Protein AF-A0A957Q3Y1-F1 (afdb_monomer_lite)

pLDDT: mean 83.26, std 21.55, range [25.98, 98.56]

Secondary structure (DSSP, 8-state):
-----HHHHHHHHHHHHHHHHHHHHHHHH--S--TTHHHHHHHHHHHHHHHHHHHHHHHHHH-TT-SSEEEPPPSSS-HHHHHHHHHHHHHHHHHHHHHHHHTT-TTTS-HHHHHHHHHHHHHHHHHHHHHHHTTSS-S-EEEEEEESS-EEE--SSSSEEEEEEEGGGGT-GGGGGGHHHHHHHHHHHH-B--SSTTTTSBHHHHHHHHTTTS-HHHHHSHHHHHHHHHHHHHH-HHHHHHHHHHHHTS-TTTTTB--SSS--TTTHHHHHHHHHHHHT--HHHHHHHHHHHHHHHHHTT---EEB-TT-SS-EEHHHHHHHHHHHHHHHHHHTSTTPPP-TTTS-----TT--TTHHHHHHHHHHHH--HHHHTTSPP-------------------PPP------HHHHHHHHSGGG----S------------PPPPPPPTT---SHHHHHHHHHHTT--EEE-HHHHHTTTSSTTS----TT-----

Foldseek 3Di:
DPPPPLVVLVVLLVVLLVVLVVVLVCLVPDPFDFFLSLQLSLQSLLLSVQLVVQLVLLSLQPDPPRQLHHEDADPVAGSVNSSVLSSVVSVVSVVLSVQLRQCRGVVRHDPLSNLLQLLLQLVLLLLCVLCCVLQQADDAGEGEGEDCAWAWFDDLRARYTYTYFHPCCSPQVLSSLCSSLRSLLVSQLGGAFCDDPRHPHRNLLVLCVVCVVPDVLCNLALSSLSSLLSSCQAQNLSSLVSLLVVLLPDDLVQQQEAPSRHDRVLCSSVSSLLSNVVLVPQPLSSVLSVVVSVVSCVVSVVDQWHAHPPHDDIDGSVVVSVVSSVSSCCCCVGGSPPSHHPCLARADHDDPPSDSCVRSVSNVVSSVPDDSVSSSPRDRRDQPDPPPPPDPPDDDDDDDDDDDDDDALVVVVCVVCVVPDDDDDDDDDDDDDPPDPDDPPDAHRNDSPDVVVVSVVSSVVSHRDYDYCQQVVCQCPDSSGNSDGSSSDDDD

Structure (mmCIF, N/CA/C/O backbone):
data_AF-A0A957Q3Y1-F1
#
_entry.id   AF-A0A957Q3Y1-F1
#
loop_
_atom_site.group_PDB
_atom_site.id
_atom_site.type_symbol
_atom_site.label_atom_id
_atom_site.label_alt_id
_atom_site.label_comp_id
_atom_site.label_asym_id
_atom_site.label_entity_id
_atom_site.label_seq_id
_atom_site.pdbx_PDB_ins_code
_atom_site.Cartn_x
_atom_site.Cartn_y
_atom_site.Cartn_z
_atom_site.occupancy
_atom_site.B_iso_or_equiv
_atom_site.auth_seq_id
_atom_site.auth_comp_id
_atom_site.auth_asym_id
_atom_site.auth_atom_id
_atom_site.pdbx_PDB_model_num
ATOM 1 N N . MET A 1 1 ? 1.768 -16.193 -40.979 1.00 49.69 1 MET A N 1
ATOM 2 C CA . MET A 1 1 ? 2.564 -15.882 -39.774 1.00 49.69 1 MET A CA 1
ATOM 3 C C . MET A 1 1 ? 2.577 -14.375 -39.619 1.00 49.69 1 MET A C 1
ATOM 5 O O . MET A 1 1 ? 3.050 -13.708 -40.529 1.00 49.69 1 MET A O 1
ATOM 9 N N . SER A 1 2 ? 1.971 -13.842 -38.556 1.00 54.47 2 SER A N 1
ATOM 10 C CA . SER A 1 2 ? 2.023 -12.404 -38.272 1.00 54.47 2 SER A CA 1
ATOM 11 C C . SER A 1 2 ? 3.477 -12.025 -38.001 1.00 54.47 2 SER A C 1
ATOM 13 O O . SER A 1 2 ? 4.100 -12.587 -37.103 1.00 54.47 2 SER A O 1
ATOM 15 N N . THR A 1 3 ? 4.053 -11.130 -38.800 1.00 71.19 3 THR A N 1
ATOM 16 C CA . THR A 1 3 ? 5.355 -10.541 -38.485 1.00 71.19 3 THR A CA 1
ATOM 17 C C . THR A 1 3 ? 5.139 -9.550 -37.348 1.00 71.19 3 THR A C 1
ATOM 19 O O . THR A 1 3 ? 4.784 -8.395 -37.591 1.00 71.19 3 THR A O 1
ATOM 22 N N . HIS A 1 4 ? 5.298 -10.010 -36.106 1.00 80.81 4 HIS A N 1
ATOM 23 C CA . HIS A 1 4 ? 5.255 -9.147 -34.929 1.00 80.81 4 HIS A CA 1
ATOM 24 C C . HIS A 1 4 ? 6.209 -7.958 -35.133 1.00 80.81 4 HIS A C 1
ATOM 26 O O . HIS A 1 4 ? 7.393 -8.132 -35.434 1.00 80.81 4 HIS A O 1
ATOM 32 N N . ASN A 1 5 ? 5.706 -6.729 -34.998 1.00 90.75 5 ASN A N 1
ATOM 33 C CA . ASN A 1 5 ? 6.498 -5.521 -35.243 1.00 90.75 5 ASN A CA 1
ATOM 34 C C . ASN A 1 5 ? 7.334 -5.145 -34.006 1.00 90.75 5 ASN A C 1
ATOM 36 O O . ASN A 1 5 ? 7.127 -4.101 -33.381 1.00 90.75 5 ASN A O 1
ATOM 40 N N . PHE A 1 6 ? 8.293 -6.001 -33.644 1.00 93.69 6 PHE A N 1
ATOM 41 C CA . PHE A 1 6 ? 9.189 -5.777 -32.503 1.00 93.69 6 PHE A CA 1
ATOM 42 C C . PHE A 1 6 ? 9.985 -4.470 -32.629 1.00 93.69 6 PHE A C 1
ATOM 44 O O . PHE A 1 6 ? 10.245 -3.798 -31.632 1.00 93.69 6 PHE A O 1
ATOM 51 N N . ALA A 1 7 ? 10.309 -4.045 -33.855 1.00 94.31 7 ALA A N 1
ATOM 52 C CA . ALA A 1 7 ? 10.974 -2.768 -34.106 1.00 94.31 7 ALA A CA 1
ATOM 53 C C . ALA A 1 7 ? 10.135 -1.566 -33.631 1.00 94.31 7 ALA A C 1
ATOM 55 O O . ALA A 1 7 ? 10.680 -0.625 -33.052 1.00 94.31 7 ALA A O 1
ATOM 56 N N . SER A 1 8 ? 8.813 -1.592 -33.832 1.00 96.12 8 SER A N 1
ATOM 57 C CA . SER A 1 8 ? 7.917 -0.555 -33.310 1.00 96.12 8 SER A CA 1
ATOM 58 C C . SER A 1 8 ? 7.887 -0.546 -31.781 1.00 96.12 8 SER A C 1
ATOM 60 O O . SER A 1 8 ? 7.863 0.532 -31.189 1.00 96.12 8 SER A O 1
ATOM 62 N N . TRP A 1 9 ? 7.905 -1.712 -31.133 1.00 96.25 9 TRP A N 1
ATOM 63 C CA . TRP A 1 9 ? 7.922 -1.796 -29.669 1.00 96.25 9 TRP A CA 1
ATOM 64 C C . TRP A 1 9 ? 9.222 -1.262 -29.070 1.00 96.25 9 TRP A C 1
ATOM 66 O O . TRP A 1 9 ? 9.159 -0.453 -28.146 1.00 96.25 9 TRP A O 1
ATOM 76 N N . ARG A 1 10 ? 10.382 -1.578 -29.667 1.00 96.75 10 ARG A N 1
ATOM 77 C CA . ARG A 1 10 ? 11.662 -0.958 -29.278 1.00 96.75 10 ARG A CA 1
ATOM 78 C C . ARG A 1 10 ? 11.602 0.565 -29.387 1.00 96.75 10 ARG A C 1
ATOM 80 O O . ARG A 1 10 ? 11.971 1.253 -28.446 1.00 96.75 10 ARG A O 1
ATOM 87 N N . LYS A 1 11 ? 11.064 1.108 -30.489 1.00 97.62 11 LYS A N 1
ATOM 88 C CA . LYS A 1 11 ? 10.906 2.566 -30.665 1.00 97.62 11 LYS A CA 1
ATOM 89 C C . LYS A 1 11 ? 10.028 3.203 -29.582 1.00 97.62 11 LYS A C 1
ATOM 91 O O . LYS A 1 11 ? 10.376 4.280 -29.101 1.00 97.62 11 LYS A O 1
ATOM 96 N N . ARG A 1 12 ? 8.918 2.553 -29.205 1.00 97.50 12 ARG A N 1
ATOM 97 C CA . ARG A 1 12 ? 8.026 3.010 -28.123 1.00 97.50 12 ARG A CA 1
ATOM 98 C C . ARG A 1 12 ? 8.748 3.020 -26.777 1.00 97.50 12 ARG A C 1
ATOM 100 O O . ARG A 1 12 ? 8.784 4.064 -26.135 1.00 97.50 12 ARG A O 1
ATOM 107 N N . GLY A 1 13 ? 9.402 1.915 -26.414 1.00 96.75 13 GLY A N 1
ATOM 108 C CA . GLY A 1 13 ? 10.215 1.832 -25.199 1.00 96.75 13 GLY A CA 1
ATOM 109 C C . GLY A 1 13 ? 11.318 2.891 -25.163 1.00 96.75 13 GLY A C 1
ATOM 110 O O . GLY A 1 13 ? 11.409 3.658 -24.213 1.00 96.75 13 GLY A O 1
ATOM 111 N N . SER A 1 14 ? 12.097 3.034 -26.243 1.00 97.81 14 SER A N 1
ATOM 112 C CA . SER A 1 14 ? 13.150 4.054 -26.333 1.00 97.81 14 SER A CA 1
ATOM 113 C C . SER A 1 14 ? 12.627 5.483 -26.176 1.00 97.81 14 SER A C 1
ATOM 115 O O . SER A 1 14 ? 13.343 6.330 -25.652 1.00 97.81 14 SER A O 1
ATOM 117 N N . ALA A 1 15 ? 11.412 5.788 -26.643 1.00 98.12 15 ALA A N 1
ATOM 118 C CA . ALA A 1 15 ? 10.816 7.102 -26.423 1.00 98.12 15 ALA A CA 1
ATOM 119 C C . ALA A 1 15 ? 10.527 7.353 -24.938 1.00 98.12 15 ALA A C 1
ATOM 121 O O . ALA A 1 15 ? 10.869 8.419 -24.432 1.00 98.12 15 ALA A O 1
ATOM 122 N N . LEU A 1 16 ? 9.979 6.354 -24.247 1.00 97.81 16 LEU A N 1
ATOM 123 C CA . LEU A 1 16 ? 9.687 6.419 -22.819 1.00 97.81 16 LEU A CA 1
ATOM 124 C C . LEU A 1 16 ? 10.963 6.535 -21.972 1.00 97.81 16 LEU A C 1
ATOM 126 O O . LEU A 1 16 ? 11.052 7.405 -21.110 1.00 97.81 16 LEU A O 1
ATOM 130 N N . PHE A 1 17 ? 11.999 5.747 -22.277 1.00 98.25 17 PHE A N 1
ATOM 131 C CA . PHE A 1 17 ? 13.277 5.820 -21.557 1.00 98.25 17 PHE A CA 1
ATOM 132 C C . PHE A 1 17 ? 13.981 7.168 -21.738 1.00 98.25 17 PHE A C 1
ATOM 134 O O . PHE A 1 17 ? 14.554 7.675 -20.780 1.00 98.25 17 PHE A O 1
ATOM 141 N N . ARG A 1 18 ? 13.868 7.811 -22.913 1.00 98.38 18 ARG A N 1
ATOM 142 C CA . ARG A 1 18 ? 14.365 9.188 -23.099 1.00 98.38 18 ARG A CA 1
ATOM 143 C C . ARG A 1 18 ? 13.655 10.197 -22.197 1.00 98.38 18 ARG A C 1
ATOM 145 O O . ARG A 1 18 ? 14.298 11.136 -21.738 1.00 98.38 18 ARG A O 1
ATOM 152 N N . VAL A 1 19 ? 12.352 10.030 -21.965 1.00 98.50 19 VAL A N 1
ATOM 153 C CA . VAL A 1 19 ? 11.590 10.905 -21.058 1.00 98.50 19 VAL A CA 1
ATOM 154 C C . VAL A 1 19 ? 12.059 10.695 -19.619 1.00 98.50 19 VAL A C 1
ATOM 156 O O . VAL A 1 19 ? 12.329 11.673 -18.928 1.00 98.50 19 VAL A O 1
ATOM 159 N N . ILE A 1 20 ? 12.246 9.440 -19.195 1.00 98.50 20 ILE A N 1
ATOM 160 C CA . ILE A 1 20 ? 12.786 9.123 -17.865 1.00 98.50 20 ILE A CA 1
ATOM 161 C C . ILE A 1 20 ? 14.188 9.729 -17.686 1.00 98.50 20 ILE A C 1
ATOM 163 O O . ILE A 1 20 ? 14.444 10.395 -16.685 1.00 98.50 20 ILE A O 1
ATOM 167 N N . ASP A 1 21 ? 15.075 9.569 -18.673 1.00 98.38 21 ASP A N 1
ATOM 168 C CA . ASP A 1 21 ? 16.432 10.131 -18.649 1.00 98.38 21 ASP A CA 1
ATOM 169 C C . ASP A 1 21 ? 16.419 11.665 -18.554 1.00 98.38 21 ASP A C 1
ATOM 171 O O . ASP A 1 21 ? 17.172 12.252 -17.771 1.00 98.38 21 ASP A O 1
ATOM 175 N N . HIS A 1 22 ? 15.530 12.325 -19.305 1.00 98.31 22 HIS A N 1
ATOM 176 C CA . HIS A 1 22 ? 15.339 13.771 -19.217 1.00 98.31 22 HIS A CA 1
ATOM 177 C C . HIS A 1 22 ? 14.863 14.187 -17.822 1.00 98.31 22 HIS A C 1
ATOM 179 O O . HIS A 1 22 ? 15.405 15.133 -17.254 1.00 98.31 22 HIS A O 1
ATOM 185 N N . GLN A 1 23 ? 13.885 13.480 -17.252 1.00 98.31 23 GLN A N 1
ATOM 186 C CA . GLN A 1 23 ? 13.343 13.790 -15.930 1.00 98.31 23 GLN A CA 1
ATOM 187 C C . GLN A 1 23 ? 14.405 13.631 -14.834 1.00 98.31 23 GLN A C 1
ATOM 189 O O . GLN A 1 23 ? 14.548 14.515 -13.990 1.00 98.31 23 GLN A O 1
ATOM 194 N N . ILE A 1 24 ? 15.206 12.560 -14.884 1.00 98.19 24 ILE A N 1
ATOM 195 C CA . ILE A 1 24 ? 16.345 12.355 -13.976 1.00 98.19 24 ILE A CA 1
ATOM 196 C C . ILE A 1 24 ? 17.336 13.522 -14.086 1.00 98.19 24 ILE A C 1
ATOM 198 O O . ILE A 1 24 ? 17.772 14.063 -13.068 1.00 98.19 24 ILE A O 1
ATOM 202 N N . ALA A 1 25 ? 17.694 13.928 -15.308 1.00 98.06 25 ALA A N 1
ATOM 203 C CA . ALA A 1 25 ? 18.612 15.043 -15.527 1.00 98.06 25 ALA A CA 1
ATOM 204 C C . ALA A 1 25 ? 18.036 16.374 -15.016 1.00 98.06 25 ALA A C 1
ATOM 206 O O . ALA A 1 25 ? 18.741 17.129 -14.349 1.00 98.06 25 ALA A O 1
ATOM 207 N N . ALA A 1 26 ? 16.755 16.645 -15.276 1.00 97.75 26 ALA A N 1
ATOM 208 C CA . ALA A 1 26 ? 16.065 17.845 -14.812 1.00 97.75 26 ALA A CA 1
ATOM 209 C C . ALA A 1 26 ? 16.017 17.916 -13.279 1.00 97.75 26 ALA A C 1
ATOM 211 O O . ALA A 1 26 ? 16.362 18.947 -12.705 1.00 97.75 26 ALA A O 1
ATOM 212 N N . MET A 1 27 ? 15.680 16.808 -12.610 1.00 97.44 27 MET A N 1
ATOM 213 C CA . MET A 1 27 ? 15.717 16.715 -11.150 1.00 97.44 27 MET A CA 1
ATOM 214 C C . MET A 1 27 ? 17.124 17.009 -10.623 1.00 97.44 27 MET A C 1
ATOM 216 O O . MET A 1 27 ? 17.284 17.894 -9.787 1.00 97.44 27 MET A O 1
ATOM 220 N N . ARG A 1 28 ? 18.159 16.332 -11.138 1.00 97.25 28 ARG A N 1
ATOM 221 C CA . ARG A 1 28 ? 19.554 16.536 -10.702 1.00 97.25 28 ARG A CA 1
ATOM 222 C C . ARG A 1 28 ? 20.031 17.974 -10.876 1.00 97.25 28 ARG A C 1
ATOM 224 O O . ARG A 1 28 ? 20.669 18.508 -9.977 1.00 97.25 28 ARG A O 1
ATOM 231 N N . ASN A 1 29 ? 19.688 18.598 -11.998 1.00 97.12 29 ASN A N 1
ATOM 232 C CA . ASN A 1 29 ? 20.113 19.959 -12.323 1.00 97.12 29 ASN A CA 1
ATOM 233 C C . ASN A 1 29 ? 19.268 21.044 -11.639 1.00 97.12 29 ASN A C 1
ATOM 235 O O . ASN A 1 29 ? 19.650 22.212 -11.663 1.00 97.12 29 ASN A O 1
ATOM 239 N N . SER A 1 30 ? 18.126 20.686 -11.044 1.00 96.50 30 SER A N 1
ATOM 240 C CA . SER A 1 30 ? 17.299 21.630 -10.297 1.00 96.50 30 SER A CA 1
ATOM 241 C C . SER A 1 30 ? 18.024 22.105 -9.037 1.00 96.50 30 SER A C 1
ATOM 243 O O . SER A 1 30 ? 18.468 21.287 -8.225 1.00 96.50 30 SER A O 1
ATOM 245 N N . SER A 1 31 ? 18.094 23.425 -8.857 1.00 96.00 31 SER A N 1
ATOM 246 C CA . SER A 1 31 ? 18.578 24.075 -7.635 1.00 96.00 31 SER A CA 1
ATOM 247 C C . SER A 1 31 ? 17.531 24.110 -6.519 1.00 96.00 31 SER A C 1
ATOM 249 O O . SER A 1 31 ? 17.838 24.561 -5.417 1.00 96.00 31 SER A O 1
ATOM 251 N N . GLU A 1 32 ? 16.301 23.661 -6.783 1.00 95.44 32 GLU A N 1
ATOM 252 C CA . GLU A 1 32 ? 15.250 23.614 -5.772 1.00 95.44 32 GLU A CA 1
ATOM 253 C C . GLU A 1 32 ? 15.529 22.507 -4.746 1.00 95.44 32 GLU A C 1
ATOM 255 O O . GLU A 1 32 ? 15.833 21.357 -5.093 1.00 95.44 32 GLU A O 1
ATOM 260 N N . THR A 1 33 ? 15.385 22.854 -3.466 1.00 92.88 33 THR A N 1
ATOM 261 C CA . THR A 1 33 ? 15.401 21.895 -2.360 1.00 92.88 33 THR A CA 1
ATOM 262 C C . THR A 1 33 ? 14.061 21.174 -2.318 1.00 92.88 33 THR A C 1
ATOM 264 O O . THR A 1 33 ? 13.038 21.766 -1.973 1.00 92.88 33 THR A O 1
ATOM 267 N N . VAL A 1 34 ? 14.070 19.892 -2.669 1.00 94.88 34 VAL A N 1
ATOM 268 C CA . VAL A 1 34 ? 12.881 19.035 -2.716 1.00 94.88 34 VAL A CA 1
ATOM 269 C C . VAL A 1 34 ? 13.085 17.885 -1.738 1.00 94.88 34 VAL A C 1
ATOM 271 O O . VAL A 1 34 ? 14.120 17.217 -1.788 1.00 94.88 34 VAL A O 1
ATOM 274 N N . SER A 1 35 ? 12.125 17.648 -0.840 1.00 94.19 35 SER A N 1
ATOM 275 C CA . SER A 1 35 ? 12.186 16.494 0.062 1.00 94.19 35 SER A CA 1
ATOM 276 C C . SER A 1 35 ? 12.189 15.199 -0.750 1.00 94.19 35 SER A C 1
ATOM 278 O O . SER A 1 35 ? 11.530 15.105 -1.787 1.00 94.19 35 SER A O 1
ATOM 280 N N . ARG A 1 36 ? 12.951 14.193 -0.304 1.00 95.50 36 ARG A N 1
ATOM 281 C CA . ARG A 1 36 ? 13.011 12.871 -0.953 1.00 95.50 36 ARG A CA 1
ATOM 282 C C . ARG A 1 36 ? 13.488 12.876 -2.411 1.00 95.50 36 ARG A C 1
ATOM 284 O O . ARG A 1 36 ? 13.244 11.923 -3.154 1.00 95.50 36 ARG A O 1
ATOM 291 N N . LYS A 1 37 ? 14.155 13.950 -2.851 1.00 96.19 37 LYS A N 1
ATOM 292 C CA . LYS A 1 37 ? 14.638 14.121 -4.230 1.00 96.19 37 LYS A CA 1
ATOM 293 C C . LYS A 1 37 ? 15.523 12.959 -4.680 1.00 96.19 37 LYS A C 1
ATOM 295 O O . LYS A 1 37 ? 15.339 12.456 -5.787 1.00 96.19 37 LYS A O 1
ATOM 300 N N . GLU A 1 38 ? 16.441 12.519 -3.823 1.00 95.75 38 GLU A N 1
ATOM 301 C CA . GLU A 1 38 ? 17.366 11.431 -4.145 1.00 95.75 38 GLU A CA 1
ATOM 302 C C . GLU A 1 38 ? 16.632 10.093 -4.278 1.00 95.75 38 GLU A C 1
ATOM 304 O O . GLU A 1 38 ? 16.821 9.400 -5.276 1.00 95.75 38 GLU A O 1
ATOM 309 N N . THR A 1 39 ? 15.699 9.779 -3.373 1.00 96.56 39 THR A N 1
ATOM 310 C CA . THR A 1 39 ? 14.824 8.602 -3.506 1.00 96.56 39 THR A CA 1
ATOM 311 C C . THR A 1 39 ? 13.989 8.631 -4.793 1.00 96.56 39 THR A C 1
ATOM 313 O O . THR A 1 39 ? 13.842 7.606 -5.455 1.00 96.56 39 THR A O 1
ATOM 316 N N . LEU A 1 40 ? 13.466 9.786 -5.211 1.00 97.81 40 LEU A N 1
ATOM 317 C CA . LEU A 1 40 ? 12.697 9.902 -6.460 1.00 97.81 40 LEU A CA 1
ATOM 318 C C . LEU A 1 40 ? 13.578 9.709 -7.709 1.00 97.81 40 LEU A C 1
ATOM 320 O O . LEU A 1 40 ? 13.179 9.021 -8.651 1.00 97.81 40 LEU A O 1
ATOM 324 N N . ILE A 1 41 ? 14.802 10.248 -7.707 1.00 97.44 41 ILE A N 1
ATOM 325 C CA . ILE A 1 41 ? 15.802 10.007 -8.764 1.00 97.44 41 ILE A CA 1
ATOM 326 C C . ILE A 1 41 ? 16.186 8.521 -8.814 1.00 97.44 41 ILE A C 1
ATOM 328 O O . ILE A 1 41 ? 16.290 7.932 -9.898 1.00 97.44 41 ILE A O 1
ATOM 332 N N . ALA A 1 42 ? 16.388 7.911 -7.648 1.00 96.12 42 ALA A N 1
ATOM 333 C CA . ALA A 1 42 ? 16.686 6.497 -7.490 1.00 96.12 42 ALA A CA 1
ATOM 334 C C . ALA A 1 42 ? 15.579 5.617 -8.077 1.00 96.12 42 ALA A C 1
ATOM 336 O O . ALA A 1 42 ? 15.860 4.716 -8.870 1.00 96.12 42 ALA A O 1
ATOM 337 N N . LEU A 1 43 ? 14.323 5.933 -7.757 1.00 96.44 43 LEU A N 1
ATOM 338 C CA . LEU A 1 43 ? 13.146 5.252 -8.281 1.00 96.44 43 LEU A CA 1
ATOM 339 C C . LEU A 1 43 ? 13.046 5.339 -9.802 1.00 96.44 43 LEU A C 1
ATOM 341 O O . LEU A 1 43 ? 12.861 4.310 -10.446 1.00 96.44 43 LEU A O 1
ATOM 345 N N . LEU A 1 44 ? 13.224 6.525 -10.395 1.00 97.75 44 LEU A N 1
ATOM 346 C CA . LEU A 1 44 ? 13.236 6.666 -11.857 1.00 97.75 44 LEU A CA 1
ATOM 347 C C . LEU A 1 44 ? 14.376 5.870 -12.501 1.00 97.75 44 LEU A C 1
ATOM 349 O O . LEU A 1 44 ? 14.190 5.251 -13.548 1.00 97.75 44 LEU A O 1
ATOM 353 N N . THR A 1 45 ? 15.552 5.848 -11.870 1.00 96.56 45 THR A N 1
ATOM 354 C CA . THR A 1 45 ? 16.703 5.071 -12.355 1.00 96.56 45 THR A CA 1
ATOM 355 C C . THR A 1 45 ? 16.412 3.566 -12.316 1.00 96.56 45 THR A C 1
ATOM 357 O O . THR A 1 45 ? 16.722 2.844 -13.271 1.00 96.56 45 THR A O 1
ATOM 360 N N . ALA A 1 46 ? 15.786 3.093 -11.236 1.00 94.75 46 ALA A N 1
ATOM 361 C CA . ALA A 1 46 ? 15.369 1.708 -11.072 1.00 94.75 46 ALA A CA 1
ATOM 362 C C . ALA A 1 46 ? 14.277 1.316 -12.079 1.00 94.75 46 ALA A C 1
ATOM 364 O O . ALA A 1 46 ? 14.444 0.318 -12.779 1.00 94.75 46 ALA A O 1
ATOM 365 N N . LEU A 1 47 ? 13.236 2.142 -12.236 1.00 95.56 47 LEU A N 1
ATOM 366 C CA . LEU A 1 47 ? 12.169 1.959 -13.223 1.00 95.56 47 LEU A CA 1
ATOM 367 C C . LEU A 1 47 ? 12.727 1.878 -14.646 1.00 95.56 47 LEU A C 1
ATOM 369 O O . LEU A 1 47 ? 12.373 0.974 -15.397 1.00 95.56 47 LEU A O 1
ATOM 373 N N . ARG A 1 48 ? 13.628 2.796 -15.019 1.00 96.75 48 ARG A N 1
ATOM 374 C CA . ARG A 1 48 ? 14.281 2.795 -16.335 1.00 96.75 48 ARG A CA 1
ATOM 375 C C . ARG A 1 48 ? 15.000 1.473 -16.588 1.00 96.75 48 ARG A C 1
ATOM 377 O O . ARG A 1 48 ? 14.796 0.844 -17.622 1.00 96.75 48 ARG A O 1
ATOM 384 N N . THR A 1 49 ? 15.847 1.070 -15.642 1.00 93.81 49 THR A N 1
ATOM 385 C CA . THR A 1 49 ? 16.687 -0.130 -15.756 1.00 93.81 49 THR A CA 1
ATOM 386 C C . THR A 1 49 ? 15.832 -1.392 -15.826 1.00 93.81 49 THR A C 1
ATOM 388 O O . THR A 1 49 ? 16.037 -2.245 -16.691 1.00 93.81 49 THR A O 1
ATOM 391 N N . PHE A 1 50 ? 14.843 -1.493 -14.941 1.00 92.00 50 PHE A N 1
ATOM 392 C CA . PHE A 1 50 ? 13.933 -2.625 -14.884 1.00 92.00 50 PHE A CA 1
ATOM 393 C C . PHE A 1 50 ? 13.030 -2.701 -16.118 1.00 92.00 50 PHE A C 1
ATOM 395 O O . PHE A 1 50 ? 12.967 -3.747 -16.761 1.00 92.00 50 PHE A O 1
ATOM 402 N N . GLY A 1 51 ? 12.398 -1.589 -16.501 1.00 93.25 51 GLY A N 1
ATOM 403 C CA . GLY A 1 51 ? 11.506 -1.506 -17.654 1.00 93.25 51 GLY A CA 1
ATOM 404 C C . GLY A 1 51 ? 12.204 -1.818 -18.978 1.00 93.25 51 GLY A C 1
ATOM 405 O O . GLY A 1 51 ? 11.649 -2.539 -19.807 1.00 93.25 51 GLY A O 1
ATOM 406 N N . GLU A 1 52 ? 13.443 -1.352 -19.168 1.00 95.19 52 GLU A N 1
ATOM 407 C CA . GLU A 1 52 ? 14.266 -1.712 -20.331 1.00 95.19 52 GLU A CA 1
ATOM 408 C C . GLU A 1 52 ? 14.548 -3.219 -20.360 1.00 95.19 52 GLU A C 1
ATOM 410 O O . GLU A 1 52 ? 14.344 -3.876 -21.385 1.00 95.19 52 GLU A O 1
ATOM 415 N N . GLY A 1 53 ? 14.930 -3.790 -19.214 1.00 90.75 53 GLY A N 1
ATOM 416 C CA . GLY A 1 53 ? 15.156 -5.225 -19.077 1.00 90.75 53 GLY A CA 1
ATOM 417 C C . GLY A 1 53 ? 13.900 -6.073 -19.307 1.00 90.75 53 GLY A C 1
ATOM 418 O O . GLY A 1 53 ? 13.999 -7.136 -19.920 1.00 90.75 53 GLY A O 1
ATOM 419 N N . GLN A 1 54 ? 12.733 -5.627 -18.834 1.00 90.88 54 GLN A N 1
ATOM 420 C CA . GLN A 1 54 ? 11.454 -6.327 -18.997 1.00 90.88 54 GLN A CA 1
ATOM 421 C C . GLN A 1 54 ? 10.985 -6.308 -20.454 1.00 90.88 54 GLN A C 1
ATOM 423 O O . GLN A 1 54 ? 10.606 -7.342 -21.007 1.00 90.88 54 GLN A O 1
ATOM 428 N N . LEU A 1 55 ? 11.046 -5.143 -21.102 1.00 93.44 55 LEU A N 1
ATOM 429 C CA . LEU A 1 55 ? 10.638 -5.007 -22.496 1.00 93.44 55 LEU A CA 1
ATOM 430 C C . LEU A 1 55 ? 11.532 -5.846 -23.415 1.00 93.44 55 LEU A C 1
ATOM 432 O O . LEU A 1 55 ? 11.030 -6.561 -24.284 1.00 93.44 55 LEU A O 1
ATOM 436 N N . GLU A 1 56 ? 12.849 -5.800 -23.205 1.00 93.25 56 GLU A N 1
ATOM 437 C CA . GLU A 1 56 ? 13.782 -6.591 -24.005 1.00 93.25 56 GLU A CA 1
ATOM 438 C C . GLU A 1 56 ? 13.633 -8.095 -23.735 1.00 93.25 56 GLU A C 1
ATOM 440 O O . GLU A 1 56 ? 13.772 -8.889 -24.666 1.00 93.25 56 GLU A O 1
ATOM 445 N N . PHE A 1 57 ? 13.284 -8.499 -22.507 1.00 91.44 57 PHE A N 1
ATOM 446 C CA . PHE A 1 57 ? 12.951 -9.889 -22.192 1.00 91.44 57 PHE A CA 1
ATOM 447 C C . PHE A 1 57 ? 11.791 -10.403 -23.053 1.00 91.44 57 PHE A C 1
ATOM 449 O O . PHE A 1 57 ? 11.945 -11.435 -23.704 1.00 91.44 57 PHE A O 1
ATOM 456 N N . PHE A 1 58 ? 10.669 -9.680 -23.128 1.00 92.88 58 PHE A N 1
ATOM 457 C CA . PHE A 1 58 ? 9.535 -10.105 -23.955 1.00 92.88 58 PHE A CA 1
ATOM 458 C C . PHE A 1 58 ? 9.857 -10.073 -25.449 1.00 92.88 58 PHE A C 1
ATOM 460 O O . PHE A 1 58 ? 9.541 -11.023 -26.164 1.00 92.88 58 PHE A O 1
ATOM 467 N N . ILE A 1 59 ? 10.523 -9.017 -25.927 1.00 94.00 59 ILE A N 1
ATOM 468 C CA . ILE A 1 59 ? 10.895 -8.899 -27.343 1.00 94.00 59 ILE A CA 1
ATOM 469 C C . ILE A 1 59 ? 11.782 -10.069 -27.766 1.00 94.00 59 ILE A C 1
ATOM 471 O O . ILE A 1 59 ? 11.472 -10.746 -28.743 1.00 94.00 59 ILE A O 1
ATOM 475 N N . ARG A 1 60 ? 12.860 -10.337 -27.021 1.00 93.12 60 ARG A N 1
ATOM 476 C CA . ARG A 1 60 ? 13.756 -11.463 -27.309 1.00 93.12 60 ARG A CA 1
ATOM 477 C C . ARG A 1 60 ? 13.068 -12.800 -27.103 1.00 93.12 60 ARG A C 1
ATOM 479 O O . ARG A 1 60 ? 13.342 -13.735 -27.844 1.00 93.12 60 ARG A O 1
ATOM 486 N N . GLY A 1 61 ? 12.215 -12.900 -26.092 1.00 93.44 61 GLY A N 1
ATOM 487 C CA . GLY A 1 61 ? 11.516 -14.121 -25.725 1.00 93.44 61 GLY A CA 1
ATOM 488 C C . GLY A 1 61 ? 10.554 -14.616 -26.804 1.00 93.44 61 GLY A C 1
ATOM 489 O O . GLY A 1 61 ? 10.470 -15.817 -27.050 1.00 93.44 61 GLY A O 1
ATOM 490 N N . PHE A 1 62 ? 9.863 -13.700 -27.484 1.00 94.50 62 PHE A N 1
ATOM 491 C CA . PHE A 1 62 ? 8.957 -14.029 -28.588 1.00 94.50 62 PHE A CA 1
ATOM 492 C C . PHE A 1 62 ? 9.634 -14.032 -29.968 1.00 94.50 62 PHE A C 1
ATOM 494 O O . PHE A 1 62 ? 8.997 -14.390 -30.961 1.00 94.50 62 PHE A O 1
ATOM 501 N N . GLU A 1 63 ? 10.908 -13.642 -30.065 1.00 92.19 63 GLU A N 1
ATOM 502 C CA . GLU A 1 63 ? 11.630 -13.617 -31.334 1.00 92.19 63 GLU A CA 1
ATOM 503 C C . GLU A 1 63 ? 11.974 -15.049 -31.796 1.00 92.19 63 GLU A C 1
ATOM 505 O O . GLU A 1 63 ? 12.695 -15.762 -31.096 1.00 92.19 63 GLU A O 1
ATOM 510 N N . PRO A 1 64 ? 11.527 -15.500 -32.989 1.00 87.31 64 PRO A N 1
ATOM 511 C CA . PRO A 1 64 ? 11.719 -16.889 -33.426 1.00 87.31 64 PRO A CA 1
ATOM 512 C C . PR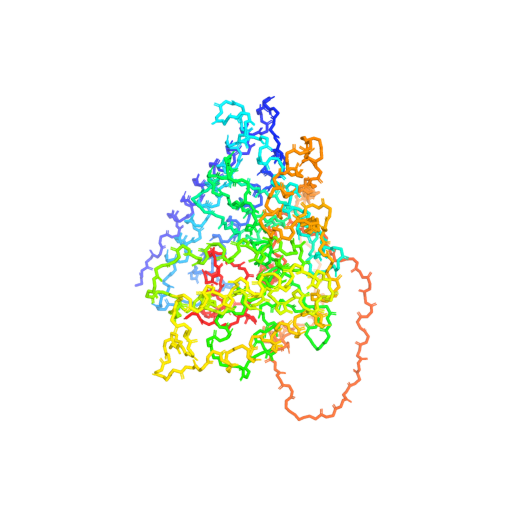O A 1 64 ? 13.184 -17.321 -33.554 1.00 87.31 64 PRO A C 1
ATOM 514 O O . PRO A 1 64 ? 13.489 -18.513 -33.537 1.00 87.31 64 PRO A O 1
ATOM 517 N N . THR A 1 65 ? 14.092 -16.360 -33.730 1.00 88.00 65 THR A N 1
ATOM 518 C CA . THR A 1 65 ? 15.528 -16.603 -33.886 1.00 88.00 65 THR A CA 1
ATOM 519 C C . THR A 1 65 ? 16.260 -16.755 -32.555 1.00 88.00 65 THR A C 1
ATOM 521 O O . THR A 1 65 ? 17.401 -17.219 -32.554 1.00 88.00 65 THR A O 1
ATOM 524 N N . ASN A 1 66 ? 15.639 -16.402 -31.424 1.00 86.31 66 ASN A N 1
ATOM 525 C CA . ASN A 1 66 ? 16.257 -16.558 -30.115 1.00 86.31 66 ASN A CA 1
ATOM 526 C C . ASN A 1 66 ? 16.159 -18.016 -29.641 1.00 86.31 66 ASN A C 1
ATOM 528 O O . ASN A 1 66 ? 15.075 -18.556 -29.433 1.00 86.31 66 ASN A O 1
ATOM 532 N N . ARG A 1 67 ? 17.319 -18.658 -29.466 1.00 84.00 67 ARG A N 1
ATOM 533 C CA . ARG A 1 67 ? 17.424 -20.057 -29.019 1.00 84.00 67 ARG A CA 1
ATOM 534 C C . ARG A 1 67 ? 17.678 -20.209 -27.518 1.00 84.00 67 ARG A C 1
ATOM 536 O O . ARG A 1 67 ? 17.675 -21.335 -27.035 1.00 84.00 67 ARG A O 1
ATOM 543 N N . LEU A 1 68 ? 17.933 -19.113 -26.800 1.00 85.50 68 LEU A N 1
ATOM 544 C CA . LEU A 1 68 ? 18.345 -19.149 -25.393 1.00 85.50 68 LEU A CA 1
ATOM 545 C C . LEU A 1 68 ? 17.169 -18.983 -24.435 1.00 85.50 68 LEU A C 1
ATOM 547 O O . LEU A 1 68 ? 17.049 -19.734 -23.479 1.00 85.50 68 LEU A O 1
ATOM 551 N N . ILE A 1 69 ? 16.281 -18.027 -24.687 1.00 87.31 69 ILE A N 1
ATOM 552 C CA . ILE A 1 69 ? 15.065 -17.850 -23.888 1.00 87.31 69 ILE A CA 1
ATOM 553 C C . ILE A 1 69 ? 13.908 -17.745 -24.863 1.00 87.31 69 ILE A C 1
ATOM 555 O O . ILE A 1 69 ? 13.861 -16.796 -25.645 1.00 87.31 69 ILE A O 1
ATOM 559 N N . ARG A 1 70 ? 12.988 -18.707 -24.815 1.00 92.56 70 ARG A N 1
ATOM 560 C CA . ARG A 1 70 ? 11.813 -18.740 -25.681 1.00 92.56 70 ARG A CA 1
ATOM 561 C C . ARG A 1 70 ? 10.546 -18.702 -24.843 1.00 92.56 70 ARG A C 1
ATOM 563 O O . ARG A 1 70 ? 10.336 -19.558 -23.990 1.00 92.56 70 ARG A O 1
ATOM 570 N N . LEU A 1 71 ? 9.695 -17.725 -25.118 1.00 92.88 71 LEU A N 1
ATOM 571 C CA . LEU A 1 71 ? 8.364 -17.618 -24.539 1.00 92.88 71 LEU A CA 1
ATOM 572 C C . LEU A 1 71 ? 7.374 -18.324 -25.455 1.00 92.88 71 LEU A C 1
ATOM 574 O O . LEU A 1 71 ? 7.277 -18.026 -26.649 1.00 92.88 71 LEU A O 1
ATOM 578 N N . GLU A 1 72 ? 6.643 -19.277 -24.897 1.00 91.81 72 GLU A N 1
ATOM 579 C CA . GLU A 1 72 ? 5.561 -19.929 -25.618 1.00 91.81 72 GLU A CA 1
ATOM 580 C C . GLU A 1 72 ? 4.393 -18.944 -25.789 1.00 91.81 72 GLU A C 1
ATOM 582 O O . GLU A 1 72 ? 3.984 -18.310 -24.813 1.00 91.81 72 GLU A O 1
ATOM 587 N N . PRO A 1 73 ? 3.849 -18.771 -27.007 1.00 88.19 73 PRO A N 1
ATOM 588 C CA . PRO A 1 73 ? 2.711 -17.885 -27.223 1.00 88.19 73 PRO A CA 1
ATOM 589 C C . PRO A 1 73 ? 1.475 -18.329 -26.431 1.00 88.19 73 PRO A C 1
ATOM 591 O O . PRO A 1 73 ? 1.164 -19.518 -26.378 1.00 88.19 73 PRO A O 1
ATOM 594 N N . SER A 1 74 ? 0.734 -17.367 -25.881 1.00 91.19 74 SER A N 1
ATOM 595 C CA . SER A 1 74 ? -0.583 -17.600 -25.284 1.00 91.19 74 SER A CA 1
ATOM 596 C C . SER A 1 74 ? -1.682 -17.258 -26.284 1.00 91.19 74 SER A C 1
ATOM 598 O O . SER A 1 74 ? -1.583 -16.275 -27.019 1.00 91.19 74 SER A O 1
ATOM 600 N N . THR A 1 75 ? -2.756 -18.047 -26.294 1.00 88.56 75 THR A N 1
ATOM 601 C CA . THR A 1 75 ? -3.970 -17.715 -27.051 1.00 88.56 75 THR A CA 1
ATOM 602 C C . THR A 1 75 ? -4.779 -16.606 -26.384 1.00 88.56 75 THR A C 1
ATOM 604 O O . THR A 1 75 ? -5.462 -15.866 -27.082 1.00 88.56 75 THR A O 1
ATOM 607 N N . ALA A 1 76 ? -4.702 -16.488 -25.054 1.00 88.06 76 ALA A N 1
ATOM 608 C CA . ALA A 1 76 ? -5.384 -15.441 -24.294 1.00 88.06 76 ALA A CA 1
ATOM 609 C C . ALA A 1 76 ? -4.617 -14.111 -24.347 1.00 88.06 76 ALA A C 1
ATOM 611 O O . ALA A 1 76 ? -5.219 -13.046 -24.456 1.00 88.06 76 ALA A O 1
ATOM 612 N N . TYR A 1 77 ? -3.283 -14.183 -24.348 1.00 88.56 77 TYR A N 1
ATOM 613 C CA . TYR A 1 77 ? -2.409 -13.015 -24.300 1.00 88.56 77 TYR A CA 1
ATOM 614 C C . TYR A 1 77 ? -1.391 -13.060 -25.451 1.00 88.56 77 TYR A C 1
ATOM 616 O O . TYR A 1 77 ? -0.321 -13.659 -25.324 1.00 88.56 77 TYR A O 1
ATOM 624 N N . PRO A 1 78 ? -1.690 -12.455 -26.614 1.00 91.62 78 PRO A N 1
ATOM 625 C CA . PRO A 1 78 ? -0.735 -12.424 -27.718 1.00 91.62 78 PRO A CA 1
ATOM 626 C C . PRO A 1 78 ? 0.526 -11.637 -27.318 1.00 91.62 78 PRO A C 1
ATOM 628 O O . PRO A 1 78 ? 0.440 -10.759 -26.457 1.00 91.62 78 PRO A O 1
ATOM 631 N N . PRO A 1 79 ? 1.686 -11.860 -27.966 1.00 92.69 79 PRO A N 1
ATOM 632 C CA . PRO A 1 79 ? 2.906 -11.104 -27.683 1.00 92.69 79 PRO A CA 1
ATOM 633 C C . PRO A 1 79 ? 2.661 -9.591 -27.591 1.00 92.69 79 PRO A C 1
ATOM 635 O O . PRO A 1 79 ? 3.091 -8.947 -26.635 1.00 92.69 79 PRO A O 1
ATOM 638 N N . GLU A 1 80 ? 1.924 -9.012 -28.549 1.00 92.19 80 GLU A N 1
ATOM 639 C CA . GLU A 1 80 ? 1.580 -7.585 -28.583 1.00 92.19 80 GLU A CA 1
ATOM 640 C C . GLU A 1 80 ? 0.925 -7.075 -27.302 1.00 92.19 80 GLU A C 1
ATOM 642 O O . GLU A 1 80 ? 1.126 -5.910 -26.959 1.00 92.19 80 GLU A O 1
ATOM 647 N N . TYR A 1 81 ? 0.146 -7.913 -26.620 1.00 90.69 81 TYR A N 1
ATOM 648 C CA . TYR A 1 81 ? -0.454 -7.574 -25.339 1.00 90.69 81 TYR A CA 1
ATOM 649 C C . TYR A 1 81 ? 0.622 -7.433 -24.261 1.00 90.69 81 TYR A C 1
ATOM 651 O O . TYR A 1 81 ? 0.685 -6.389 -23.622 1.00 90.69 81 TYR A O 1
ATOM 659 N N . ALA A 1 82 ? 1.526 -8.409 -24.122 1.00 90.81 82 ALA A N 1
ATOM 660 C CA . ALA A 1 82 ? 2.598 -8.373 -23.122 1.00 90.81 82 ALA A CA 1
ATOM 661 C C . ALA A 1 82 ? 3.507 -7.139 -23.282 1.00 90.81 82 ALA A C 1
ATOM 663 O O . ALA A 1 82 ? 3.822 -6.449 -22.311 1.00 90.81 82 ALA A O 1
ATOM 664 N N . MET A 1 83 ? 3.882 -6.808 -24.524 1.00 93.31 83 MET A N 1
ATOM 665 C CA . MET A 1 83 ? 4.679 -5.609 -24.817 1.00 93.31 83 MET A CA 1
ATOM 666 C C . MET A 1 83 ? 3.907 -4.314 -24.547 1.00 93.31 83 MET A C 1
ATOM 668 O O . MET A 1 83 ? 4.496 -3.354 -24.054 1.00 93.31 83 MET A O 1
ATOM 672 N N . ARG A 1 84 ? 2.601 -4.280 -24.845 1.00 93.06 84 ARG A N 1
ATOM 673 C CA . ARG A 1 84 ? 1.742 -3.134 -24.525 1.00 93.06 84 ARG A CA 1
ATOM 674 C C . ARG A 1 84 ? 1.631 -2.929 -23.022 1.00 93.06 84 ARG A C 1
ATOM 676 O O . ARG A 1 84 ? 1.981 -1.855 -22.560 1.00 93.06 84 ARG A O 1
ATOM 683 N N . ALA A 1 85 ? 1.229 -3.968 -22.294 1.00 90.56 85 ALA A N 1
ATOM 684 C CA . ALA A 1 85 ? 1.084 -3.950 -20.845 1.00 90.56 85 ALA A CA 1
ATOM 685 C C . ALA A 1 85 ? 2.380 -3.488 -20.164 1.00 90.56 85 ALA A C 1
ATOM 687 O O . ALA A 1 85 ? 2.345 -2.605 -19.318 1.00 90.56 85 ALA A O 1
ATOM 688 N N . THR A 1 86 ? 3.537 -3.986 -20.619 1.00 91.69 86 THR A N 1
ATOM 689 C CA . THR A 1 86 ? 4.847 -3.552 -20.103 1.00 91.69 86 THR A CA 1
ATOM 690 C C . THR A 1 86 ? 5.086 -2.052 -20.322 1.00 91.69 86 THR A C 1
ATOM 692 O O . THR A 1 86 ? 5.507 -1.353 -19.407 1.00 91.69 86 THR A O 1
ATOM 695 N N . VAL A 1 87 ? 4.837 -1.534 -21.531 1.00 94.19 87 VAL A N 1
ATOM 696 C CA . VAL A 1 87 ? 5.045 -0.107 -21.839 1.00 94.19 87 VAL A CA 1
ATOM 697 C C . VAL A 1 87 ? 4.067 0.782 -21.072 1.00 94.19 87 VAL A C 1
ATOM 699 O O . VAL A 1 87 ? 4.485 1.804 -20.530 1.00 94.19 87 VAL A O 1
ATOM 702 N N . ASP A 1 88 ? 2.795 0.390 -21.015 1.00 92.38 88 ASP A N 1
ATOM 703 C CA . ASP A 1 88 ? 1.744 1.135 -20.322 1.00 92.38 88 ASP A CA 1
ATOM 704 C C . ASP A 1 88 ? 2.036 1.203 -18.817 1.00 92.38 88 ASP A C 1
ATOM 706 O O . ASP A 1 88 ? 1.923 2.270 -18.215 1.00 92.38 88 ASP A O 1
ATOM 710 N N . GLN A 1 89 ? 2.521 0.109 -18.228 1.00 91.06 89 GLN A N 1
ATOM 711 C CA . GLN A 1 89 ? 2.907 0.076 -16.824 1.00 91.06 89 GLN A CA 1
ATOM 712 C C . GLN A 1 89 ? 4.110 0.983 -16.520 1.00 91.06 89 GLN A C 1
ATOM 714 O O . GLN A 1 89 ? 4.069 1.745 -15.553 1.00 91.06 89 GLN A O 1
ATOM 719 N N . ILE A 1 90 ? 5.160 0.961 -17.356 1.00 94.38 90 ILE A N 1
ATOM 720 C CA . ILE A 1 90 ? 6.307 1.875 -17.193 1.00 94.38 90 ILE A CA 1
ATOM 721 C C . ILE A 1 90 ? 5.835 3.331 -17.265 1.00 94.38 90 ILE A C 1
ATOM 723 O O . ILE A 1 90 ? 6.298 4.174 -16.498 1.00 94.38 90 ILE A O 1
ATOM 727 N N . ALA A 1 91 ? 4.926 3.641 -18.193 1.00 96.00 91 ALA A N 1
ATOM 728 C CA . ALA A 1 91 ? 4.391 4.987 -18.350 1.00 96.00 91 ALA A CA 1
ATOM 729 C C . ALA A 1 91 ? 3.555 5.413 -17.135 1.00 96.00 91 ALA A C 1
ATOM 731 O O . ALA A 1 91 ? 3.674 6.553 -16.687 1.00 96.00 91 ALA A O 1
ATOM 732 N N . TYR A 1 92 ? 2.762 4.499 -16.574 1.00 93.75 92 TYR A N 1
ATOM 733 C CA . TYR A 1 92 ? 1.989 4.751 -15.364 1.00 93.75 92 TYR A CA 1
ATOM 734 C C . TYR A 1 92 ? 2.896 5.018 -14.151 1.00 93.75 92 TYR A C 1
ATOM 736 O O . TYR A 1 92 ? 2.678 5.984 -13.424 1.00 93.75 92 TYR A O 1
ATOM 744 N N . ASP A 1 93 ? 3.953 4.224 -13.947 1.00 95.94 93 ASP A N 1
ATOM 745 C CA . ASP A 1 93 ? 4.915 4.476 -12.862 1.00 95.94 93 ASP A CA 1
ATOM 746 C C . ASP A 1 93 ? 5.664 5.789 -13.020 1.00 95.94 93 ASP A C 1
ATOM 748 O O . ASP A 1 93 ? 5.897 6.490 -12.035 1.00 95.94 93 ASP A O 1
ATOM 752 N N . LEU A 1 94 ? 6.044 6.128 -14.253 1.00 97.62 94 LEU A N 1
ATOM 753 C CA . LEU A 1 94 ? 6.653 7.415 -14.548 1.00 97.62 94 LEU A CA 1
ATOM 754 C C . LEU A 1 94 ? 5.725 8.559 -14.119 1.00 97.62 94 LEU A C 1
ATOM 756 O O . LEU A 1 94 ? 6.194 9.478 -13.452 1.00 97.62 94 LEU A O 1
ATOM 760 N N . ASP A 1 95 ? 4.431 8.490 -14.444 1.00 97.25 95 ASP A N 1
ATOM 761 C CA . ASP A 1 95 ? 3.447 9.499 -14.029 1.00 97.25 95 ASP A CA 1
ATOM 762 C C . ASP A 1 95 ? 3.323 9.585 -12.499 1.00 97.25 95 ASP A C 1
ATOM 764 O O . ASP A 1 95 ? 3.381 10.680 -11.940 1.00 97.25 95 ASP A O 1
ATOM 768 N N . VAL A 1 96 ? 3.246 8.447 -11.800 1.00 96.75 96 VAL A N 1
ATOM 769 C CA . VAL A 1 96 ? 3.188 8.411 -10.327 1.00 96.75 96 VAL A CA 1
ATOM 770 C C . VAL A 1 96 ? 4.432 9.047 -9.698 1.00 96.75 96 VAL A C 1
ATOM 772 O O . VAL A 1 96 ? 4.316 9.909 -8.824 1.00 96.75 96 VAL A O 1
ATOM 775 N N . ILE A 1 97 ? 5.632 8.672 -10.152 1.00 98.44 97 ILE A N 1
ATOM 776 C CA . ILE A 1 97 ? 6.889 9.197 -9.599 1.00 98.44 97 ILE A CA 1
ATOM 777 C C . ILE A 1 97 ? 7.050 10.686 -9.936 1.00 98.44 97 ILE A C 1
ATOM 779 O O . ILE A 1 97 ? 7.466 11.480 -9.088 1.00 98.44 97 ILE A O 1
ATOM 783 N N . GLN A 1 98 ? 6.689 11.092 -11.156 1.00 98.19 98 GLN A N 1
ATOM 784 C CA . GLN A 1 98 ? 6.711 12.493 -11.563 1.00 98.19 98 GLN A CA 1
ATOM 785 C C . GLN A 1 98 ? 5.743 13.322 -10.716 1.00 98.19 98 GLN A C 1
ATOM 787 O O . GLN A 1 98 ? 6.136 14.371 -10.212 1.00 98.19 98 GLN A O 1
ATOM 792 N N . ARG A 1 99 ? 4.517 12.842 -10.496 1.00 98.12 99 ARG A N 1
ATOM 793 C CA . ARG A 1 99 ? 3.522 13.483 -9.628 1.00 98.12 99 ARG A CA 1
ATOM 794 C C . ARG A 1 99 ? 4.035 13.647 -8.202 1.00 98.12 99 ARG A C 1
ATOM 796 O O . ARG A 1 99 ? 3.948 14.746 -7.658 1.00 98.12 99 ARG A O 1
ATOM 803 N N . ALA A 1 100 ? 4.623 12.598 -7.626 1.00 98.44 100 ALA A N 1
ATOM 804 C CA . ALA A 1 100 ? 5.204 12.647 -6.287 1.00 98.44 100 ALA A CA 1
ATOM 805 C C . ALA A 1 100 ? 6.302 13.721 -6.163 1.00 98.44 100 ALA A C 1
ATOM 807 O O . ALA A 1 100 ? 6.367 14.418 -5.148 1.00 98.44 100 ALA A O 1
ATOM 808 N N . TYR A 1 101 ? 7.129 13.897 -7.200 1.00 98.50 101 TYR A N 1
ATOM 809 C CA . TYR A 1 101 ? 8.132 14.964 -7.261 1.00 98.50 101 TYR A CA 1
ATOM 810 C C . TYR A 1 101 ? 7.512 16.352 -7.413 1.00 98.50 101 TYR A C 1
ATOM 812 O O . TYR A 1 101 ? 7.832 17.265 -6.656 1.00 98.50 101 TYR A O 1
ATOM 820 N N . GLN A 1 102 ? 6.605 16.508 -8.374 1.00 98.25 102 GLN A N 1
ATOM 821 C CA . GLN A 1 102 ? 5.946 17.772 -8.692 1.00 98.25 102 GLN A CA 1
ATOM 822 C C . GLN A 1 102 ? 5.187 18.344 -7.491 1.00 98.25 102 GLN A C 1
ATOM 824 O O . GLN A 1 102 ? 5.319 19.521 -7.168 1.00 98.25 102 GLN A O 1
ATOM 829 N N . GLN A 1 103 ? 4.489 17.490 -6.742 1.00 98.31 103 GLN A N 1
ATOM 830 C CA . GLN A 1 103 ? 3.775 17.869 -5.519 1.00 98.31 103 GLN A CA 1
ATOM 831 C C . GLN A 1 103 ? 4.698 18.277 -4.354 1.00 98.31 103 GLN A C 1
ATOM 833 O O . GLN A 1 103 ? 4.220 18.714 -3.308 1.00 98.31 103 GLN A O 1
ATOM 838 N N . ARG A 1 104 ? 6.020 18.159 -4.525 1.00 97.94 104 ARG A N 1
ATOM 839 C CA . ARG A 1 104 ? 7.040 18.619 -3.575 1.00 97.94 104 ARG A CA 1
ATOM 840 C C . ARG A 1 104 ? 7.802 19.854 -4.060 1.00 97.94 104 ARG A C 1
ATOM 842 O O . ARG A 1 104 ? 8.600 20.397 -3.298 1.00 97.94 104 ARG A O 1
ATOM 849 N N . LEU A 1 105 ? 7.552 20.336 -5.280 1.00 97.38 105 LEU A N 1
ATOM 850 C CA . LEU A 1 105 ? 8.185 21.548 -5.799 1.00 97.38 105 LEU A CA 1
ATOM 851 C C . LEU A 1 105 ? 7.507 22.800 -5.223 1.00 97.38 105 LEU A C 1
ATOM 853 O O . LEU A 1 105 ? 6.278 22.916 -5.298 1.00 97.38 105 LEU A O 1
ATOM 857 N N . PRO A 1 106 ? 8.267 23.784 -4.707 1.00 97.00 106 PRO A N 1
ATOM 858 C CA . PRO A 1 106 ? 7.709 25.064 -4.273 1.00 97.00 106 PRO A CA 1
ATOM 859 C C . PRO A 1 106 ? 6.938 25.811 -5.366 1.00 97.00 106 PRO A C 1
ATOM 861 O O . PRO A 1 106 ? 6.024 26.571 -5.061 1.00 97.00 106 PRO A O 1
ATOM 864 N N . THR A 1 107 ? 7.295 25.581 -6.629 1.00 97.00 107 THR A N 1
ATOM 865 C CA . THR A 1 107 ? 6.672 26.200 -7.804 1.00 97.00 107 THR A CA 1
ATOM 866 C C . THR A 1 107 ? 5.358 25.542 -8.233 1.00 97.00 107 THR A C 1
ATOM 868 O O . THR A 1 107 ? 4.636 26.133 -9.033 1.00 97.00 107 THR A O 1
ATOM 871 N N . GLN A 1 108 ? 5.028 24.345 -7.727 1.00 97.62 108 GLN A N 1
ATOM 872 C CA . GLN A 1 108 ? 3.860 23.568 -8.175 1.00 97.62 108 GLN A CA 1
ATOM 873 C C . GLN A 1 108 ? 2.909 23.131 -7.055 1.00 97.62 108 GLN A C 1
ATOM 875 O O . GLN A 1 108 ? 1.756 22.813 -7.336 1.00 97.62 108 GLN A O 1
ATOM 880 N N . ALA A 1 109 ? 3.354 23.127 -5.799 1.00 97.81 109 ALA A N 1
ATOM 881 C CA . ALA A 1 109 ? 2.545 22.735 -4.648 1.00 97.81 109 ALA A CA 1
ATOM 882 C C . ALA A 1 109 ? 2.551 23.812 -3.564 1.00 97.81 109 ALA A C 1
ATOM 884 O O . ALA A 1 109 ? 3.505 24.581 -3.454 1.00 97.81 109 ALA A O 1
ATOM 885 N N . SER A 1 110 ? 1.513 23.852 -2.727 1.00 97.88 110 SER A N 1
ATOM 886 C CA . SER A 1 110 ? 1.457 24.765 -1.580 1.00 97.88 110 SER A CA 1
ATOM 887 C C . SER A 1 110 ? 2.405 24.325 -0.453 1.00 97.88 110 SER A C 1
ATOM 889 O O . SER A 1 110 ? 2.873 23.184 -0.432 1.00 97.88 110 SER A O 1
ATOM 891 N N . SER A 1 111 ? 2.714 25.216 0.496 1.00 97.06 111 SER A N 1
ATOM 892 C CA . SER A 1 111 ? 3.485 24.859 1.700 1.00 97.06 111 SER A CA 1
ATOM 893 C C . SER A 1 111 ? 2.832 23.720 2.473 1.00 97.06 111 SER A C 1
ATOM 895 O O . SER A 1 111 ? 3.519 22.793 2.886 1.00 97.06 111 SER A O 1
ATOM 897 N N . GLU A 1 112 ? 1.510 23.760 2.600 1.00 97.06 112 GLU A N 1
ATOM 898 C CA . GLU A 1 112 ? 0.704 22.797 3.348 1.00 97.06 112 GLU A CA 1
ATOM 899 C C . GLU A 1 112 ? 0.808 21.409 2.716 1.00 97.06 112 GLU A C 1
ATOM 901 O O . GLU A 1 112 ? 1.074 20.438 3.420 1.00 97.06 112 GLU A O 1
ATOM 906 N N . MET A 1 113 ? 0.703 21.320 1.383 1.00 98.06 113 MET A N 1
ATOM 907 C CA . MET A 1 113 ? 0.906 20.070 0.646 1.00 98.06 113 MET A CA 1
ATOM 908 C C . MET A 1 113 ? 2.295 19.485 0.886 1.00 98.06 113 MET A C 1
ATOM 910 O O . MET A 1 113 ? 2.418 18.310 1.222 1.00 98.06 113 MET A O 1
ATOM 914 N N . ARG A 1 114 ? 3.347 20.300 0.746 1.00 97.31 114 ARG A N 1
ATOM 915 C CA . ARG A 1 114 ? 4.730 19.831 0.923 1.00 97.31 114 ARG A CA 1
ATOM 916 C C . ARG A 1 114 ? 5.004 19.389 2.358 1.00 97.31 114 ARG A C 1
ATOM 918 O O . ARG A 1 114 ? 5.640 18.359 2.570 1.00 97.31 114 ARG A O 1
ATOM 925 N N . THR A 1 115 ? 4.517 20.150 3.336 1.00 96.25 115 THR A N 1
ATOM 926 C CA . THR A 1 115 ? 4.644 19.818 4.757 1.00 96.25 115 THR A CA 1
ATOM 927 C C . THR A 1 115 ? 3.894 18.537 5.091 1.00 96.25 115 THR A C 1
ATOM 929 O O . THR A 1 115 ? 4.449 17.692 5.791 1.00 96.25 115 THR A O 1
ATOM 932 N N . LEU A 1 116 ? 2.669 18.362 4.583 1.00 97.19 116 LEU A N 1
ATOM 933 C CA . LEU A 1 116 ? 1.904 17.147 4.838 1.00 97.19 116 LEU A CA 1
ATOM 934 C C . LEU A 1 116 ? 2.596 15.924 4.239 1.00 97.19 116 LEU A C 1
ATOM 936 O O . LEU A 1 116 ? 2.783 14.953 4.959 1.00 97.19 116 LEU A O 1
ATOM 940 N N . LEU A 1 117 ? 3.062 16.008 2.988 1.00 97.62 117 LEU A N 1
ATOM 941 C CA . LEU A 1 117 ? 3.787 14.918 2.326 1.00 97.62 117 LEU A CA 1
ATOM 942 C C . LEU A 1 117 ? 5.042 14.489 3.094 1.00 97.62 117 LEU A C 1
ATOM 944 O O . LEU A 1 117 ? 5.288 13.297 3.250 1.00 97.62 117 LEU A O 1
ATOM 948 N N . ALA A 1 118 ? 5.813 15.441 3.627 1.00 96.06 118 ALA A N 1
ATOM 949 C CA . ALA A 1 118 ? 6.947 15.105 4.485 1.00 96.06 118 ALA A CA 1
ATOM 950 C C . ALA A 1 118 ? 6.482 14.352 5.745 1.00 96.06 118 ALA A C 1
ATOM 952 O O . ALA A 1 118 ? 7.032 13.305 6.087 1.00 96.06 118 ALA A O 1
ATOM 953 N N . LYS A 1 119 ? 5.451 14.857 6.440 1.00 95.81 119 LYS A N 1
ATOM 954 C CA . LYS A 1 119 ? 4.922 14.213 7.656 1.00 95.81 119 LYS A CA 1
ATOM 955 C C . LYS A 1 119 ? 4.406 12.804 7.372 1.00 95.81 119 LYS A C 1
ATOM 957 O O . LYS A 1 119 ? 4.615 11.902 8.180 1.00 95.81 119 LYS A O 1
ATOM 962 N N . THR A 1 120 ? 3.751 12.603 6.233 1.00 96.94 120 THR A N 1
ATOM 963 C CA . THR A 1 120 ? 3.184 11.309 5.850 1.00 96.94 120 THR A CA 1
ATOM 964 C C . THR A 1 120 ? 4.240 10.321 5.375 1.00 96.94 120 THR A C 1
ATOM 966 O O . THR A 1 120 ? 4.091 9.137 5.661 1.00 96.94 120 THR A O 1
ATOM 969 N N . ASP A 1 121 ? 5.333 10.779 4.750 1.00 97.62 121 ASP A N 1
ATOM 970 C CA . ASP A 1 121 ? 6.510 9.937 4.481 1.00 97.62 121 ASP A CA 1
ATOM 971 C C . ASP A 1 121 ? 7.050 9.340 5.791 1.00 97.62 121 ASP A C 1
ATOM 973 O O . ASP A 1 121 ? 7.286 8.133 5.882 1.00 97.62 121 ASP A O 1
ATOM 977 N N . TYR A 1 122 ? 7.170 10.165 6.836 1.00 95.38 122 TYR A N 1
ATOM 978 C CA . TYR A 1 122 ? 7.583 9.708 8.160 1.00 95.38 122 TYR A CA 1
ATOM 979 C C . TYR A 1 122 ? 6.565 8.773 8.813 1.00 95.38 122 TYR A C 1
ATOM 981 O O . TYR A 1 122 ? 6.951 7.698 9.266 1.00 95.38 122 TYR A O 1
ATOM 989 N N . LEU A 1 123 ? 5.277 9.134 8.844 1.00 95.50 123 LEU A N 1
ATOM 990 C CA . LEU A 1 123 ? 4.234 8.280 9.423 1.00 95.50 123 LEU A CA 1
ATOM 991 C C . LEU A 1 123 ? 4.211 6.893 8.775 1.00 95.50 123 LEU A C 1
ATOM 993 O O . LEU A 1 123 ? 4.255 5.880 9.470 1.00 95.50 123 LEU A O 1
ATOM 997 N N . ALA A 1 124 ? 4.201 6.835 7.447 1.00 97.06 124 ALA A N 1
ATOM 998 C CA . ALA A 1 124 ? 4.204 5.576 6.719 1.00 97.06 124 ALA A CA 1
ATOM 999 C C . ALA A 1 124 ? 5.488 4.767 6.955 1.00 97.06 124 ALA A C 1
ATOM 1001 O O . ALA A 1 124 ? 5.427 3.551 7.137 1.00 97.06 124 ALA A O 1
ATOM 1002 N N . TYR A 1 125 ? 6.651 5.422 7.041 1.00 96.44 125 TYR A N 1
ATOM 1003 C CA . TYR A 1 125 ? 7.888 4.734 7.410 1.00 96.44 125 TYR A CA 1
ATOM 1004 C C . TYR A 1 125 ? 7.831 4.172 8.840 1.00 96.44 125 TYR A C 1
ATOM 1006 O O . TYR A 1 125 ? 8.243 3.037 9.081 1.00 96.44 125 TYR A O 1
ATOM 1014 N N . GLN A 1 126 ? 7.251 4.911 9.789 1.00 95.06 126 GLN A N 1
ATOM 1015 C CA . GLN A 1 126 ? 7.018 4.415 11.149 1.00 95.06 126 GLN A CA 1
ATOM 1016 C C . GLN A 1 126 ? 6.034 3.241 11.182 1.00 95.06 126 GLN A C 1
ATOM 1018 O O . GLN A 1 126 ? 6.161 2.386 12.054 1.00 95.06 126 GLN A O 1
ATOM 1023 N N . ALA A 1 127 ? 5.097 3.158 10.234 1.00 96.25 127 ALA A N 1
ATOM 1024 C CA . ALA A 1 127 ? 4.230 1.994 10.088 1.00 96.25 127 ALA A CA 1
ATOM 1025 C C . ALA A 1 127 ? 4.951 0.769 9.496 1.00 96.25 127 ALA A C 1
ATOM 1027 O O . ALA A 1 127 ? 4.590 -0.354 9.837 1.00 96.25 127 ALA A O 1
ATOM 1028 N N . LEU A 1 128 ? 5.987 0.947 8.666 1.00 96.19 128 LEU A N 1
ATOM 1029 C CA . LEU A 1 128 ? 6.832 -0.152 8.162 1.00 96.19 128 LEU A CA 1
ATOM 1030 C C . LEU A 1 128 ? 7.838 -0.655 9.202 1.00 96.19 128 LEU A C 1
ATOM 1032 O O . LEU A 1 128 ? 8.185 -1.837 9.219 1.00 96.19 128 LEU A O 1
ATOM 1036 N N . LYS A 1 129 ? 8.320 0.238 10.070 1.00 94.94 129 LYS A N 1
ATOM 1037 C CA . LYS A 1 129 ? 9.413 -0.026 11.012 1.00 94.94 129 LYS A CA 1
ATOM 1038 C C . LYS A 1 129 ? 9.225 -1.302 11.855 1.00 94.94 129 LYS A C 1
ATOM 1040 O O . LYS A 1 129 ? 10.178 -2.080 11.907 1.00 94.94 129 LYS A O 1
ATOM 1045 N N . PRO A 1 130 ? 8.041 -1.606 12.427 1.00 94.69 130 PRO A N 1
ATOM 1046 C CA . PRO A 1 130 ? 7.823 -2.860 13.151 1.00 94.69 130 PRO A CA 1
ATOM 1047 C C . PRO A 1 130 ? 8.106 -4.122 12.318 1.00 94.69 130 PRO A C 1
ATOM 1049 O O . PRO A 1 130 ? 8.676 -5.087 12.831 1.00 94.69 130 PRO A O 1
ATOM 1052 N N . ALA A 1 131 ? 7.750 -4.119 11.029 1.00 95.50 131 ALA A N 1
ATOM 1053 C CA . ALA A 1 131 ? 8.027 -5.227 10.117 1.00 95.50 131 ALA A CA 1
ATOM 1054 C C . ALA A 1 131 ? 9.519 -5.319 9.747 1.00 95.50 131 ALA A C 1
ATOM 1056 O O . ALA A 1 131 ? 10.063 -6.424 9.705 1.00 95.50 131 ALA A O 1
ATOM 1057 N N . ILE A 1 132 ? 10.195 -4.179 9.545 1.00 94.75 132 ILE A N 1
ATOM 1058 C CA . ILE A 1 132 ? 11.645 -4.109 9.266 1.00 94.75 132 ILE A CA 1
ATOM 1059 C C . ILE A 1 132 ? 12.459 -4.631 10.458 1.00 94.75 132 ILE A C 1
ATOM 1061 O O . ILE A 1 132 ? 13.358 -5.460 10.301 1.00 94.75 132 ILE A O 1
ATOM 1065 N N . GLU A 1 133 ? 12.147 -4.172 11.673 1.00 93.44 133 GLU A N 1
ATOM 1066 C CA . GLU A 1 133 ? 12.864 -4.553 12.899 1.00 93.44 133 GLU A CA 1
ATOM 1067 C C . GLU A 1 133 ? 12.751 -6.051 13.186 1.00 93.44 133 GLU A C 1
ATOM 1069 O O . GLU A 1 133 ? 13.699 -6.675 13.664 1.00 93.44 133 GLU A O 1
ATOM 1074 N N . ARG A 1 134 ? 11.610 -6.644 12.829 1.00 92.31 134 ARG A N 1
ATOM 1075 C CA . ARG A 1 134 ? 11.356 -8.083 12.938 1.00 92.31 134 ARG A CA 1
ATOM 1076 C C . ARG A 1 134 ? 11.797 -8.890 11.724 1.00 92.31 134 ARG A C 1
ATOM 1078 O O . ARG A 1 134 ? 11.566 -10.095 11.702 1.00 92.31 134 ARG A O 1
ATOM 1085 N N . LYS A 1 135 ? 12.407 -8.246 10.726 1.00 93.56 135 LYS A N 1
ATOM 1086 C CA . LYS A 1 135 ? 12.871 -8.883 9.485 1.00 93.56 135 LYS A CA 1
ATOM 1087 C C . LYS A 1 135 ? 11.764 -9.596 8.706 1.00 93.56 135 LYS A C 1
ATOM 1089 O O . LYS A 1 135 ? 12.051 -10.503 7.932 1.00 93.56 135 LYS A O 1
ATOM 1094 N N . LEU A 1 136 ? 10.513 -9.153 8.872 1.00 94.31 136 LEU A N 1
ATOM 1095 C CA . LEU A 1 136 ? 9.402 -9.596 8.028 1.00 94.31 136 LEU A CA 1
ATOM 1096 C C . LEU A 1 136 ? 9.605 -9.116 6.592 1.00 94.31 136 LEU A C 1
ATOM 1098 O O . LEU A 1 136 ? 9.289 -9.845 5.663 1.00 94.31 136 LEU A O 1
ATOM 1102 N N . ILE A 1 137 ? 10.158 -7.914 6.427 1.00 94.81 137 ILE A N 1
ATOM 1103 C CA . ILE A 1 137 ? 10.542 -7.303 5.152 1.00 94.81 137 ILE A CA 1
ATOM 1104 C C . ILE A 1 137 ? 12.001 -6.837 5.218 1.00 94.81 137 ILE A C 1
ATOM 1106 O O . ILE A 1 137 ? 12.547 -6.625 6.305 1.00 94.81 137 ILE A O 1
ATOM 1110 N N . ASP A 1 138 ? 12.617 -6.672 4.047 1.00 92.31 138 ASP A N 1
ATOM 1111 C CA . ASP A 1 138 ? 13.927 -6.028 3.913 1.00 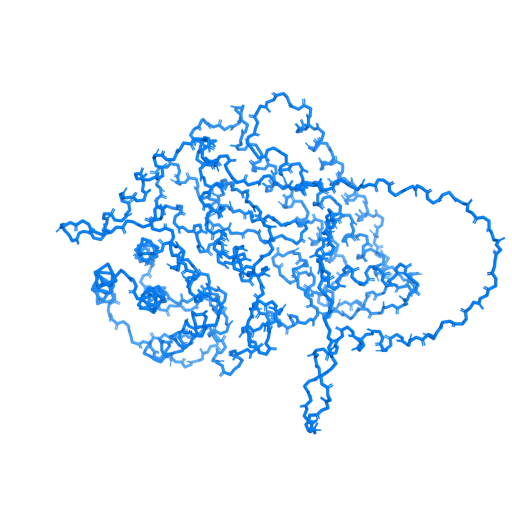92.31 138 ASP A CA 1
ATOM 1112 C C . ASP A 1 138 ? 13.855 -4.533 4.266 1.00 92.31 138 ASP A C 1
ATOM 1114 O O . ASP A 1 138 ? 12.771 -3.953 4.369 1.00 92.31 138 ASP A O 1
ATOM 1118 N N . ASP A 1 139 ? 15.021 -3.894 4.389 1.00 92.12 139 ASP A N 1
ATOM 1119 C CA . ASP A 1 139 ? 15.105 -2.445 4.553 1.00 92.12 139 ASP A CA 1
ATOM 1120 C C . ASP A 1 139 ? 14.440 -1.750 3.350 1.00 92.12 139 ASP A C 1
ATOM 1122 O O . ASP A 1 139 ? 14.838 -1.908 2.192 1.00 92.12 139 ASP A O 1
ATOM 1126 N N . VAL A 1 140 ? 13.386 -0.999 3.651 1.00 94.12 140 VAL A N 1
ATOM 1127 C CA . VAL A 1 140 ? 12.490 -0.334 2.704 1.00 94.12 140 VAL A CA 1
ATOM 1128 C C . VAL A 1 140 ? 12.321 1.115 3.131 1.00 94.12 140 VAL A C 1
ATOM 1130 O O . VAL A 1 140 ? 12.389 1.436 4.317 1.00 94.12 140 VAL A O 1
ATOM 1133 N N . THR A 1 141 ? 12.065 1.995 2.170 1.00 96.12 141 THR A N 1
ATOM 1134 C CA . THR A 1 141 ? 11.661 3.371 2.464 1.00 96.12 141 THR A CA 1
ATOM 1135 C C . THR A 1 141 ? 10.297 3.719 1.868 1.00 96.12 141 THR A C 1
ATOM 1137 O O . THR A 1 141 ? 9.651 2.883 1.242 1.00 96.12 141 THR A O 1
ATOM 1140 N N . VAL A 1 142 ? 9.822 4.945 2.079 1.00 97.25 142 VAL A N 1
ATOM 1141 C CA . VAL A 1 142 ? 8.501 5.398 1.631 1.00 97.25 142 VAL A CA 1
ATOM 1142 C C . VAL A 1 142 ? 8.599 6.639 0.759 1.00 97.25 142 VAL A C 1
ATOM 1144 O O . VAL A 1 142 ? 9.484 7.484 0.943 1.00 97.25 142 VAL A O 1
ATOM 1147 N N . ILE A 1 143 ? 7.655 6.732 -0.177 1.00 98.25 143 ILE A N 1
ATOM 1148 C CA . ILE A 1 143 ? 7.241 7.967 -0.834 1.00 98.25 143 ILE A CA 1
ATOM 1149 C C . ILE A 1 143 ? 5.712 8.029 -0.843 1.00 98.25 143 ILE A C 1
ATOM 1151 O O . ILE A 1 143 ? 5.041 7.174 -1.418 1.00 98.25 143 ILE A O 1
ATOM 1155 N N . THR A 1 144 ? 5.167 9.082 -0.252 1.00 98.50 144 THR A N 1
ATOM 1156 C CA . THR A 1 144 ? 3.745 9.419 -0.298 1.00 98.50 144 THR A CA 1
ATOM 1157 C C . THR A 1 144 ? 3.457 10.453 -1.383 1.00 98.50 144 THR A C 1
ATOM 1159 O O . THR A 1 144 ? 4.332 11.235 -1.764 1.00 98.50 144 THR A O 1
ATOM 1162 N N . TYR A 1 145 ? 2.247 10.485 -1.926 1.00 98.56 145 TYR A N 1
ATOM 1163 C CA . TYR A 1 145 ? 1.836 11.484 -2.919 1.00 98.56 145 TYR A CA 1
ATOM 1164 C C . TYR A 1 145 ? 0.317 11.651 -2.905 1.00 98.56 145 TYR A C 1
ATOM 1166 O O . TYR A 1 145 ? -0.401 10.733 -2.530 1.00 98.56 145 TYR A O 1
ATOM 1174 N N . PHE A 1 146 ? -0.198 12.806 -3.318 1.00 98.50 146 PHE A N 1
ATOM 1175 C CA . PHE A 1 146 ? -1.641 13.004 -3.419 1.00 98.50 146 PHE A CA 1
ATOM 1176 C C . PHE A 1 146 ? -2.215 12.326 -4.669 1.00 98.50 146 PHE A C 1
ATOM 1178 O O . PHE A 1 146 ? -1.699 12.491 -5.781 1.00 98.50 146 PHE A O 1
ATOM 1185 N N . GLN A 1 147 ? -3.318 11.614 -4.464 1.00 95.31 147 GLN A N 1
ATOM 1186 C CA . GLN A 1 147 ? -4.069 10.786 -5.404 1.00 95.31 147 GLN A CA 1
ATOM 1187 C C . GLN A 1 147 ? -5.576 10.926 -5.092 1.00 95.31 147 GLN A C 1
ATOM 1189 O O . GLN A 1 147 ? -5.987 11.701 -4.227 1.00 95.31 147 GLN A O 1
ATOM 1194 N N . LYS A 1 148 ? -6.430 10.202 -5.823 1.00 92.12 148 LYS A N 1
ATOM 1195 C CA . LYS A 1 148 ? -7.882 10.179 -5.593 1.00 92.12 148 LYS A CA 1
ATOM 1196 C C . LYS A 1 148 ? -8.266 9.572 -4.234 1.00 92.12 148 LYS A C 1
ATOM 1198 O O . LYS A 1 148 ? -9.199 10.060 -3.612 1.00 92.12 148 LYS A O 1
ATOM 1203 N N . ALA A 1 149 ? -7.582 8.512 -3.818 1.00 91.81 149 ALA A N 1
ATOM 1204 C CA . ALA A 1 149 ? -7.844 7.765 -2.592 1.00 91.81 149 ALA A CA 1
ATOM 1205 C C . ALA A 1 149 ? -6.519 7.254 -2.019 1.00 91.81 149 ALA A C 1
ATOM 1207 O O . ALA A 1 149 ? -5.501 7.290 -2.721 1.00 91.81 149 ALA A O 1
ATOM 1208 N N . THR A 1 150 ? -6.540 6.799 -0.766 1.00 94.06 150 THR A N 1
ATOM 1209 C CA . THR A 1 150 ? -5.387 6.109 -0.190 1.00 94.06 150 THR A CA 1
ATOM 1210 C C . THR A 1 150 ? -5.219 4.773 -0.898 1.00 94.06 150 THR A C 1
ATOM 1212 O O . THR A 1 150 ? -6.204 4.070 -1.099 1.00 94.06 150 THR A O 1
ATOM 1215 N N . ASN A 1 151 ? -4.005 4.474 -1.353 1.00 94.12 151 ASN A N 1
ATOM 1216 C CA . ASN A 1 151 ? -3.678 3.175 -1.929 1.00 94.12 151 ASN A CA 1
ATOM 1217 C C . ASN A 1 151 ? -2.164 2.954 -1.921 1.00 94.12 151 ASN A C 1
ATOM 1219 O O . ASN A 1 151 ? -1.397 3.872 -2.227 1.00 94.12 151 ASN A O 1
ATOM 1223 N N . VAL A 1 152 ? -1.711 1.734 -1.662 1.00 95.06 152 VAL A N 1
ATOM 1224 C CA . VAL A 1 152 ? -0.327 1.351 -1.918 1.00 95.06 152 VAL A CA 1
ATOM 1225 C C . VAL A 1 152 ? -0.156 0.911 -3.364 1.00 95.06 152 VAL A C 1
ATOM 1227 O O . VAL A 1 152 ? -0.971 0.208 -3.960 1.00 95.06 152 VAL A O 1
ATOM 1230 N N . ARG A 1 153 ? 0.960 1.321 -3.954 1.00 92.75 153 ARG A N 1
ATOM 1231 C CA . ARG A 1 153 ? 1.431 0.819 -5.230 1.00 92.75 153 ARG A CA 1
ATOM 1232 C C . ARG A 1 153 ? 2.613 -0.110 -5.001 1.00 92.75 153 ARG A C 1
ATOM 1234 O O . ARG A 1 153 ? 3.704 0.325 -4.639 1.00 92.75 153 ARG A O 1
ATOM 1241 N N . ILE A 1 154 ? 2.372 -1.391 -5.252 1.00 88.69 154 ILE A N 1
ATOM 1242 C CA . ILE A 1 154 ? 3.376 -2.452 -5.190 1.00 88.69 154 ILE A CA 1
ATOM 1243 C C . ILE A 1 154 ? 4.263 -2.366 -6.437 1.00 88.69 154 ILE A C 1
ATOM 1245 O O . ILE A 1 154 ? 3.772 -2.461 -7.563 1.00 88.69 154 ILE A O 1
ATOM 1249 N N . ILE A 1 155 ? 5.568 -2.166 -6.239 1.00 90.44 155 ILE A N 1
ATOM 1250 C CA . ILE A 1 155 ? 6.560 -2.073 -7.318 1.00 90.44 155 ILE A CA 1
ATOM 1251 C C . ILE A 1 155 ? 7.670 -3.113 -7.123 1.00 90.44 155 ILE A C 1
ATOM 1253 O O . ILE A 1 155 ? 8.164 -3.288 -6.011 1.00 90.44 155 ILE A O 1
ATOM 1257 N N . PRO A 1 156 ? 8.124 -3.805 -8.182 1.00 87.44 156 PRO A N 1
ATOM 1258 C CA . PRO A 1 156 ? 9.125 -4.865 -8.029 1.00 87.44 156 PRO A CA 1
ATOM 1259 C C . PRO A 1 156 ? 10.575 -4.375 -8.150 1.00 87.44 156 PRO A C 1
ATOM 1261 O O . PRO A 1 156 ? 11.500 -5.146 -7.914 1.00 87.44 156 PRO A O 1
ATOM 1264 N N . TYR A 1 157 ? 10.800 -3.134 -8.589 1.00 90.88 157 TYR A N 1
ATOM 1265 C CA . TYR A 1 157 ? 12.118 -2.664 -9.036 1.00 90.88 157 TYR A CA 1
ATOM 1266 C C . TYR A 1 157 ? 12.897 -1.861 -7.991 1.00 90.88 157 TYR A C 1
ATOM 1268 O O . TYR A 1 157 ? 14.064 -1.536 -8.222 1.00 90.88 157 TYR A O 1
ATOM 1276 N N . ALA A 1 158 ? 12.276 -1.520 -6.862 1.00 92.56 158 ALA A N 1
ATOM 1277 C CA . ALA A 1 158 ? 12.923 -0.809 -5.767 1.00 92.56 158 ALA A CA 1
ATOM 1278 C C . ALA A 1 158 ? 12.240 -1.134 -4.429 1.00 92.56 158 ALA A C 1
ATOM 1280 O O . ALA A 1 158 ? 11.024 -1.321 -4.412 1.00 92.56 158 ALA A O 1
ATOM 1281 N N . PRO A 1 159 ? 12.981 -1.155 -3.305 1.00 93.81 159 PRO A N 1
ATOM 1282 C CA . PRO A 1 159 ? 12.409 -1.329 -1.974 1.00 93.81 159 PRO A CA 1
ATOM 1283 C C . PRO A 1 159 ? 11.806 -0.003 -1.488 1.00 93.81 159 PRO A C 1
ATOM 1285 O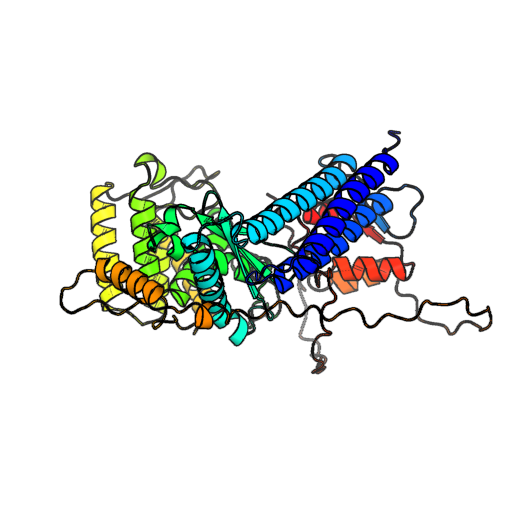 O . PRO A 1 159 ? 12.336 0.657 -0.590 1.00 93.81 159 PRO A O 1
ATOM 1288 N N . VAL A 1 160 ? 10.710 0.416 -2.123 1.00 96.00 160 VAL A N 1
ATOM 1289 C CA . VAL A 1 160 ? 9.960 1.617 -1.745 1.00 96.00 160 VAL A CA 1
ATOM 1290 C C . VAL A 1 160 ? 8.467 1.325 -1.730 1.00 96.00 160 VAL A C 1
ATOM 1292 O O . VAL A 1 160 ? 7.910 0.911 -2.744 1.00 96.00 160 VAL A O 1
ATOM 1295 N N . ALA A 1 161 ? 7.809 1.618 -0.609 1.00 96.44 161 ALA A N 1
ATOM 1296 C CA . ALA A 1 161 ? 6.356 1.686 -0.561 1.00 96.44 161 ALA A CA 1
ATOM 1297 C C . ALA A 1 161 ? 5.896 3.033 -1.143 1.00 96.44 161 ALA A C 1
ATOM 1299 O O . ALA A 1 161 ? 6.209 4.096 -0.601 1.00 96.44 161 ALA A O 1
ATOM 1300 N N . LEU A 1 162 ? 5.180 2.991 -2.268 1.00 97.19 162 LEU A N 1
ATOM 1301 C CA . LEU A 1 162 ? 4.563 4.166 -2.883 1.00 97.19 162 LEU A CA 1
ATOM 1302 C C . LEU A 1 162 ? 3.113 4.270 -2.416 1.00 97.19 162 LEU A C 1
ATOM 1304 O O . LEU A 1 162 ? 2.300 3.447 -2.819 1.00 97.19 162 LEU A O 1
ATOM 1308 N N . ILE A 1 163 ? 2.778 5.265 -1.596 1.00 98.12 163 ILE A N 1
ATOM 1309 C CA . ILE A 1 163 ? 1.440 5.382 -0.993 1.00 98.12 163 ILE A CA 1
ATOM 1310 C C . ILE A 1 163 ? 0.742 6.649 -1.499 1.00 98.12 163 ILE A C 1
ATOM 1312 O O . ILE A 1 163 ? 1.190 7.769 -1.252 1.00 98.12 163 ILE A O 1
ATOM 1316 N N . GLY A 1 164 ? -0.354 6.469 -2.232 1.00 97.94 164 GLY A N 1
ATOM 1317 C CA . GLY A 1 164 ? -1.277 7.542 -2.584 1.00 97.94 164 GLY A CA 1
ATOM 1318 C C . GLY A 1 164 ? -2.059 8.002 -1.355 1.00 97.94 164 GLY A C 1
ATOM 1319 O O . GLY A 1 164 ? -2.347 7.197 -0.478 1.00 97.94 164 GLY A O 1
ATOM 1320 N N . LEU A 1 165 ? -2.391 9.289 -1.283 1.00 98.12 165 LEU A N 1
ATOM 1321 C CA . LEU A 1 165 ? -3.172 9.910 -0.212 1.00 98.12 165 LEU A CA 1
ATOM 1322 C C . LEU A 1 165 ? -4.303 10.747 -0.818 1.00 98.12 165 LEU A C 1
ATOM 1324 O O . LEU A 1 165 ? -4.056 11.461 -1.794 1.00 98.12 165 LEU A O 1
ATOM 1328 N N . PRO A 1 166 ? -5.520 10.746 -0.258 1.00 97.25 166 PRO A N 1
ATOM 1329 C CA . PRO A 1 166 ? -6.583 11.607 -0.742 1.00 97.25 166 PRO A CA 1
ATOM 1330 C C . PRO A 1 166 ? -6.238 13.069 -0.452 1.00 97.25 166 PRO A C 1
ATOM 1332 O O . PRO A 1 166 ? -5.695 13.413 0.599 1.00 97.25 166 PRO A O 1
ATOM 1335 N N . ILE A 1 167 ? -6.574 13.966 -1.380 1.00 97.50 167 ILE A N 1
ATOM 1336 C CA . ILE A 1 167 ? -6.310 15.404 -1.207 1.00 97.50 167 ILE A CA 1
ATOM 1337 C C . ILE A 1 167 ? -7.054 16.006 0.000 1.00 97.50 167 ILE A C 1
ATOM 1339 O O . ILE A 1 167 ? -6.602 17.001 0.566 1.00 97.50 167 ILE A O 1
ATOM 1343 N N . SER A 1 168 ? -8.161 15.390 0.429 1.00 97.19 168 SER A N 1
ATOM 1344 C CA . SER A 1 168 ? -8.917 15.774 1.627 1.00 97.19 168 SER A CA 1
ATOM 1345 C C . SER A 1 168 ? -8.098 15.669 2.914 1.00 97.19 168 SER A C 1
ATOM 1347 O O . SER A 1 168 ? -8.359 16.437 3.840 1.00 97.19 168 SER A O 1
ATOM 1349 N N . ALA A 1 169 ? -7.033 14.858 2.939 1.00 97.50 169 ALA A N 1
ATOM 1350 C CA . ALA A 1 169 ? -6.120 14.749 4.075 1.00 97.50 169 ALA A CA 1
ATOM 1351 C C . ALA A 1 169 ? -5.443 16.080 4.459 1.00 97.50 169 ALA A C 1
ATOM 1353 O O . ALA A 1 169 ? -4.977 16.233 5.586 1.00 97.50 169 ALA A O 1
ATOM 1354 N N . LEU A 1 170 ? -5.421 17.070 3.553 1.00 97.31 170 LEU A N 1
ATOM 1355 C CA . LEU A 1 170 ? -4.983 18.440 3.856 1.00 97.31 170 LEU A CA 1
ATOM 1356 C C . LEU A 1 170 ? -5.831 19.118 4.938 1.00 97.31 170 LEU A C 1
ATOM 1358 O O . LEU A 1 170 ? -5.322 19.967 5.666 1.00 97.31 170 LEU A O 1
ATOM 1362 N N . ALA A 1 171 ? -7.113 18.767 5.019 1.00 97.31 171 ALA A N 1
ATOM 1363 C CA . ALA A 1 171 ? -8.069 19.345 5.958 1.00 97.31 171 ALA A CA 1
ATOM 1364 C C . ALA A 1 171 ? -8.615 18.318 6.961 1.00 97.31 171 ALA A C 1
ATOM 1366 O O . ALA A 1 171 ? -9.098 18.702 8.023 1.00 97.31 171 ALA A O 1
ATOM 1367 N N . VAL A 1 172 ? -8.539 17.027 6.633 1.00 96.94 172 VAL A N 1
ATOM 1368 C CA . VAL A 1 172 ? -9.136 15.930 7.394 1.00 96.94 172 VAL A CA 1
ATOM 1369 C C . VAL A 1 172 ? -8.035 14.927 7.763 1.00 96.94 172 VAL A C 1
ATOM 1371 O O . VAL A 1 172 ? -7.835 13.943 7.055 1.00 96.94 172 VAL A O 1
ATOM 1374 N N . PRO A 1 173 ? -7.289 15.149 8.866 1.00 95.50 173 PRO A N 1
ATOM 1375 C CA . PRO A 1 173 ? -6.176 14.286 9.261 1.00 95.50 173 PRO A CA 1
ATOM 1376 C C . PRO A 1 173 ? -6.527 12.803 9.342 1.00 95.50 173 PRO A C 1
ATOM 1378 O O . PRO A 1 173 ? -5.696 11.976 8.982 1.00 95.50 173 PRO A O 1
ATOM 1381 N N . LYS A 1 174 ? -7.751 12.460 9.767 1.00 95.19 174 LYS A N 1
ATOM 1382 C CA . LYS A 1 174 ? -8.201 11.067 9.896 1.00 95.19 174 LYS A CA 1
ATOM 1383 C C . LYS A 1 174 ? -8.123 10.268 8.589 1.00 95.19 174 LYS A C 1
ATOM 1385 O O . LYS A 1 174 ? -7.954 9.058 8.656 1.00 95.19 174 LYS A O 1
ATOM 1390 N N . ASP A 1 175 ? -8.124 10.917 7.424 1.00 96.19 175 ASP A N 1
ATOM 1391 C CA . ASP A 1 175 ? -7.948 10.240 6.131 1.00 96.19 175 ASP A CA 1
ATOM 1392 C C . ASP A 1 175 ? -6.564 9.566 6.006 1.00 96.19 175 ASP A C 1
ATOM 1394 O O . ASP A 1 175 ? -6.371 8.643 5.216 1.00 96.19 175 ASP A O 1
ATOM 1398 N N . LEU A 1 176 ? -5.589 9.993 6.817 1.00 96.94 176 LEU A N 1
ATOM 1399 C CA . LEU A 1 176 ? -4.257 9.390 6.899 1.00 96.94 176 LEU A CA 1
ATOM 1400 C C . LEU A 1 176 ? -4.224 8.101 7.726 1.00 96.94 176 LEU A C 1
ATOM 1402 O O . LEU A 1 176 ? -3.211 7.403 7.715 1.00 96.94 176 LEU A O 1
ATOM 1406 N N . LEU A 1 177 ? -5.307 7.758 8.430 1.00 96.25 177 LEU A N 1
ATOM 1407 C CA . LEU A 1 177 ? -5.400 6.506 9.181 1.00 96.25 177 LEU A CA 1
ATOM 1408 C C . LEU A 1 177 ? -5.483 5.284 8.268 1.00 96.25 177 LEU A C 1
ATOM 1410 O O . LEU A 1 177 ? -5.272 4.182 8.736 1.00 96.25 177 LEU A O 1
ATOM 1414 N N . ALA A 1 178 ? -5.698 5.438 6.963 1.00 96.00 178 ALA A N 1
ATOM 1415 C CA . ALA A 1 178 ? -5.558 4.317 6.036 1.00 96.00 178 ALA A CA 1
ATOM 1416 C C . ALA A 1 178 ? -4.086 3.874 5.851 1.00 96.00 178 ALA A C 1
ATOM 1418 O O . ALA A 1 178 ? -3.832 2.746 5.438 1.00 96.00 178 ALA A O 1
ATOM 1419 N N . ILE A 1 179 ? -3.092 4.710 6.198 1.00 97.69 179 ILE A N 1
ATOM 1420 C CA . ILE A 1 179 ? -1.666 4.421 5.949 1.00 97.69 179 ILE A CA 1
ATOM 1421 C C . ILE A 1 179 ? -1.206 3.073 6.543 1.00 97.69 179 ILE A C 1
ATOM 1423 O O . ILE A 1 179 ? -0.571 2.314 5.811 1.00 97.69 179 ILE A O 1
ATOM 1427 N N . PRO A 1 180 ? -1.477 2.721 7.819 1.00 97.56 180 PRO A N 1
ATOM 1428 C CA . PRO A 1 180 ? -1.055 1.426 8.355 1.00 97.56 180 PRO A CA 1
ATOM 1429 C C . PRO A 1 180 ? -1.671 0.222 7.632 1.00 97.56 180 PRO A C 1
ATOM 1431 O O . PRO A 1 180 ? -0.999 -0.798 7.510 1.00 97.56 180 PRO A O 1
ATOM 1434 N N . HIS A 1 181 ? -2.904 0.345 7.132 1.00 97.88 181 HIS A N 1
ATOM 1435 C CA . HIS A 1 181 ? -3.556 -0.693 6.330 1.00 97.88 181 HIS A CA 1
ATOM 1436 C C . HIS A 1 181 ? -2.842 -0.864 4.974 1.00 97.88 181 HIS A C 1
ATOM 1438 O O . HIS A 1 181 ? -2.399 -1.961 4.642 1.00 97.88 181 HIS A O 1
ATOM 1444 N N . GLU A 1 182 ? -2.564 0.235 4.266 1.00 98.19 182 GLU A N 1
ATOM 1445 C CA . GLU A 1 182 ? -1.793 0.217 3.009 1.00 98.19 182 GLU A CA 1
ATOM 1446 C C . GLU A 1 182 ? -0.371 -0.333 3.171 1.00 98.19 182 GLU A C 1
ATOM 1448 O O . GLU A 1 182 ? 0.172 -1.035 2.313 1.00 98.19 182 GLU A O 1
ATOM 1453 N N . VAL A 1 183 ? 0.261 -0.036 4.306 1.00 98.25 183 VAL A N 1
ATOM 1454 C CA . VAL A 1 183 ? 1.539 -0.646 4.665 1.00 98.25 183 VAL A CA 1
ATOM 1455 C C . VAL A 1 183 ? 1.380 -2.151 4.896 1.00 98.25 183 VAL A C 1
ATOM 1457 O O . VAL A 1 183 ? 2.259 -2.913 4.496 1.00 98.25 183 VAL A O 1
ATOM 1460 N N . GLY A 1 184 ? 0.266 -2.593 5.478 1.00 98.06 184 GLY A N 1
ATOM 1461 C CA . GLY A 1 184 ? -0.085 -4.003 5.620 1.00 98.06 184 GLY A CA 1
ATOM 1462 C C . GLY A 1 184 ? -0.096 -4.749 4.284 1.00 98.06 184 GLY A C 1
ATOM 1463 O O . GLY A 1 184 ? 0.545 -5.795 4.183 1.00 98.06 184 GLY A O 1
ATOM 1464 N N . HIS A 1 185 ? -0.692 -4.177 3.234 1.00 97.56 185 HIS A N 1
ATOM 1465 C CA . HIS A 1 185 ? -0.602 -4.719 1.869 1.00 97.56 185 HIS A CA 1
ATOM 1466 C C . HIS A 1 185 ? 0.841 -4.832 1.371 1.00 97.56 185 HIS A C 1
ATOM 1468 O O . HIS A 1 185 ? 1.252 -5.869 0.842 1.00 97.56 185 HIS A O 1
ATOM 1474 N N . TYR A 1 186 ? 1.656 -3.792 1.583 1.00 96.81 186 TYR A N 1
ATOM 1475 C CA . TYR A 1 186 ? 3.074 -3.851 1.223 1.00 96.81 186 TYR A CA 1
ATOM 1476 C C . TYR A 1 186 ? 3.788 -5.005 1.940 1.00 96.81 186 TYR A C 1
ATOM 1478 O O . TYR A 1 186 ? 4.534 -5.760 1.312 1.00 96.81 186 TYR A O 1
ATOM 1486 N N . VAL A 1 187 ? 3.550 -5.171 3.246 1.00 97.12 187 VAL A N 1
ATOM 1487 C CA . VAL A 1 187 ? 4.137 -6.258 4.040 1.00 97.12 187 VAL A CA 1
ATOM 1488 C C . VAL A 1 187 ? 3.629 -7.621 3.574 1.00 97.12 187 VAL A C 1
ATOM 1490 O O . VAL A 1 187 ? 4.43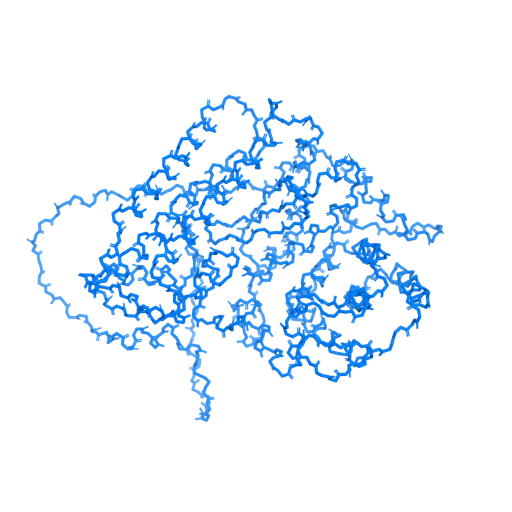0 -8.543 3.477 1.00 97.12 187 VAL A O 1
ATOM 1493 N N . PHE A 1 188 ? 2.354 -7.765 3.219 1.00 96.62 188 PHE A N 1
ATOM 1494 C CA . PHE A 1 188 ? 1.811 -9.014 2.681 1.00 96.62 188 PHE A CA 1
ATOM 1495 C C . PHE A 1 188 ? 2.515 -9.428 1.378 1.00 96.62 188 PHE A C 1
ATOM 1497 O O . PHE A 1 188 ? 2.943 -10.572 1.216 1.00 96.62 188 PHE A O 1
ATOM 1504 N N . ARG A 1 189 ? 2.713 -8.483 0.454 1.00 93.25 189 ARG A N 1
ATOM 1505 C CA . ARG A 1 189 ? 3.304 -8.769 -0.863 1.00 93.25 189 ARG A CA 1
ATOM 1506 C C . ARG A 1 189 ? 4.829 -8.908 -0.836 1.00 93.25 189 ARG A C 1
ATOM 1508 O O . ARG A 1 189 ? 5.391 -9.720 -1.572 1.00 93.25 189 ARG A O 1
ATOM 1515 N N . HIS A 1 190 ? 5.521 -8.147 0.012 1.00 91.75 190 HIS A N 1
ATOM 1516 C CA . HIS A 1 190 ? 6.989 -8.132 0.078 1.00 91.75 190 HIS A CA 1
ATOM 1517 C C . HIS A 1 190 ? 7.582 -8.832 1.296 1.00 91.75 190 HIS A C 1
ATOM 1519 O O . HIS A 1 190 ? 8.807 -8.952 1.385 1.00 91.75 190 HIS A O 1
ATOM 1525 N N . GLY A 1 191 ? 6.757 -9.280 2.231 1.00 93.56 191 GLY A N 1
ATOM 1526 C CA . GLY A 1 191 ? 7.213 -9.927 3.447 1.00 93.56 191 GLY A CA 1
ATOM 1527 C C . GLY A 1 191 ? 7.368 -11.430 3.307 1.00 93.56 191 GLY A C 1
ATOM 1528 O O . GLY A 1 191 ? 6.894 -12.045 2.347 1.00 93.56 191 GLY A O 1
ATOM 1529 N N . CYS A 1 192 ? 8.058 -12.012 4.280 1.00 92.75 192 CYS A N 1
ATOM 1530 C CA . CYS A 1 192 ? 8.224 -13.447 4.412 1.00 92.75 192 CYS A CA 1
ATOM 1531 C C . CYS A 1 192 ? 7.868 -13.914 5.825 1.00 92.75 192 CYS A C 1
ATOM 1533 O O . CYS A 1 192 ? 8.232 -13.267 6.814 1.00 92.75 192 CYS A O 1
ATOM 1535 N N . THR A 1 193 ? 7.241 -15.088 5.907 1.00 91.50 193 THR A N 1
ATOM 1536 C CA . THR A 1 193 ? 6.991 -15.776 7.181 1.00 91.50 193 THR A CA 1
ATOM 1537 C C . THR A 1 193 ? 8.320 -16.079 7.868 1.00 91.50 193 THR A C 1
ATOM 1539 O O . THR A 1 193 ? 9.284 -16.465 7.201 1.00 91.50 193 THR A O 1
ATOM 1542 N N . GLN A 1 194 ? 8.391 -15.932 9.187 1.00 87.50 194 GLN A N 1
ATOM 1543 C CA . GLN A 1 194 ? 9.629 -16.143 9.953 1.00 87.50 194 GLN A CA 1
ATOM 1544 C C . GLN A 1 194 ? 9.664 -17.489 10.673 1.00 87.50 194 GLN A C 1
ATOM 1546 O O . GLN A 1 194 ? 10.711 -17.901 11.174 1.00 87.50 194 GLN A O 1
ATOM 1551 N N . ARG A 1 195 ? 8.516 -18.161 10.780 1.00 84.00 195 ARG A N 1
ATOM 1552 C CA . ARG A 1 195 ? 8.343 -19.359 11.601 1.00 84.00 195 ARG A CA 1
ATOM 1553 C C . ARG A 1 195 ? 7.668 -20.486 10.827 1.00 84.00 195 ARG A C 1
ATOM 1555 O O . ARG A 1 195 ? 7.148 -20.302 9.732 1.00 84.00 195 ARG A O 1
ATOM 1562 N N . GLY A 1 196 ? 7.702 -21.674 11.426 1.00 84.44 196 GLY A N 1
ATOM 1563 C CA . GLY A 1 196 ? 7.037 -22.862 10.900 1.00 84.44 196 GLY A CA 1
ATOM 1564 C C . GLY A 1 196 ? 7.709 -23.462 9.665 1.00 84.44 196 GLY A C 1
ATOM 1565 O O . GLY A 1 196 ? 8.834 -23.120 9.301 1.00 84.44 196 GLY A O 1
ATOM 1566 N N . SER A 1 197 ? 7.003 -24.393 9.021 1.00 84.88 197 SER A N 1
ATOM 1567 C CA . SER A 1 197 ? 7.470 -25.094 7.816 1.00 84.88 197 SER A CA 1
ATOM 1568 C C . SER A 1 197 ? 7.624 -24.184 6.597 1.00 84.88 197 SER A C 1
ATOM 1570 O O . SER A 1 197 ? 8.290 -24.569 5.640 1.00 84.88 197 SER A O 1
ATOM 1572 N N . SER A 1 198 ? 7.014 -22.999 6.635 1.00 87.38 198 SER A N 1
ATOM 1573 C CA . SER A 1 198 ? 7.010 -22.038 5.534 1.00 87.38 198 SER A CA 1
ATOM 1574 C C . SER A 1 198 ? 8.054 -20.932 5.696 1.00 87.38 198 SER A C 1
ATOM 1576 O O . SER A 1 198 ? 8.173 -20.113 4.790 1.00 87.38 198 SER A O 1
ATOM 1578 N N . ALA A 1 199 ? 8.838 -20.916 6.784 1.00 89.81 199 ALA A N 1
ATOM 1579 C CA . ALA A 1 199 ? 9.813 -19.862 7.075 1.00 89.81 199 ALA A CA 1
ATOM 1580 C C . ALA A 1 199 ? 10.681 -19.490 5.852 1.00 89.81 199 ALA A C 1
ATOM 1582 O O . ALA A 1 199 ? 11.255 -20.349 5.182 1.00 89.81 199 ALA A O 1
ATOM 1583 N N . GLY A 1 200 ? 10.764 -18.191 5.555 1.00 88.69 200 GLY A N 1
ATOM 1584 C CA . GLY A 1 200 ? 11.419 -17.635 4.367 1.00 88.69 200 GLY A CA 1
ATOM 1585 C C . GLY A 1 200 ? 10.531 -17.533 3.118 1.00 88.69 200 GLY A C 1
ATOM 1586 O O . GLY A 1 200 ? 10.911 -16.845 2.169 1.00 88.69 200 GLY A O 1
ATOM 1587 N N . SER A 1 201 ? 9.349 -18.154 3.110 1.00 88.25 201 SER A N 1
ATOM 1588 C CA . SER A 1 201 ? 8.371 -18.039 2.019 1.00 88.25 201 SER A CA 1
ATOM 1589 C C . SER A 1 201 ? 7.603 -16.723 2.095 1.00 88.25 201 SER A C 1
ATOM 1591 O O . SER A 1 201 ? 7.381 -16.190 3.182 1.00 88.25 201 SER A O 1
ATOM 1593 N N . ARG A 1 202 ? 7.170 -16.216 0.933 1.00 90.69 202 ARG A N 1
ATOM 1594 C CA . ARG A 1 202 ? 6.315 -15.023 0.833 1.00 90.69 202 ARG A CA 1
ATOM 1595 C C . ARG A 1 202 ? 5.000 -15.231 1.578 1.00 90.69 202 ARG A C 1
ATOM 1597 O O . ARG A 1 202 ? 4.439 -16.320 1.480 1.00 90.69 202 ARG A O 1
ATOM 1604 N N . PHE A 1 203 ? 4.505 -14.193 2.259 1.00 93.12 203 PHE A N 1
ATOM 1605 C CA . PHE A 1 203 ? 3.236 -14.274 2.993 1.00 93.12 203 PHE A CA 1
ATOM 1606 C C . PHE A 1 203 ? 2.078 -14.713 2.102 1.00 93.12 203 PHE A C 1
ATOM 1608 O O . PHE A 1 203 ? 1.389 -15.653 2.474 1.00 93.12 203 PHE A O 1
ATOM 1615 N N . ASP A 1 204 ? 1.913 -14.117 0.918 1.00 90.19 204 ASP A N 1
ATOM 1616 C CA . ASP A 1 204 ? 0.839 -14.501 -0.007 1.00 90.19 204 ASP A CA 1
ATOM 1617 C C . ASP A 1 204 ? 0.803 -16.019 -0.274 1.00 90.19 204 ASP A C 1
ATOM 1619 O O . ASP A 1 204 ? -0.185 -16.692 0.026 1.00 90.19 204 ASP A O 1
ATOM 1623 N N . ALA A 1 205 ? 1.923 -16.590 -0.720 1.00 88.56 205 ALA A N 1
ATOM 1624 C CA . ALA A 1 205 ? 2.015 -18.021 -0.997 1.00 88.56 205 ALA A CA 1
ATOM 1625 C C . ALA A 1 205 ? 1.864 -18.884 0.271 1.00 88.56 205 ALA A C 1
ATOM 1627 O O . ALA A 1 205 ? 1.132 -19.875 0.269 1.00 88.56 205 ALA A O 1
ATOM 1628 N N . ALA A 1 206 ? 2.548 -18.515 1.358 1.00 92.12 206 ALA A N 1
ATOM 1629 C CA . ALA A 1 206 ? 2.561 -19.293 2.593 1.00 92.12 206 ALA A CA 1
ATOM 1630 C C . ALA A 1 206 ? 1.184 -19.338 3.265 1.00 92.12 206 ALA A C 1
ATOM 1632 O O . ALA A 1 206 ? 0.735 -20.409 3.669 1.00 92.12 206 ALA A O 1
ATOM 1633 N N . LEU A 1 207 ? 0.500 -18.196 3.348 1.00 94.44 207 LEU A N 1
ATOM 1634 C CA . LEU A 1 207 ? -0.798 -18.083 4.004 1.00 94.44 207 LEU A CA 1
ATOM 1635 C C . LEU A 1 207 ? -1.902 -18.726 3.157 1.00 94.44 207 LEU A C 1
ATOM 1637 O O . LEU A 1 207 ? -2.740 -19.439 3.703 1.00 94.44 207 LEU A O 1
ATOM 1641 N N . ARG A 1 208 ? -1.878 -18.577 1.823 1.00 94.25 208 ARG A N 1
ATOM 1642 C CA . ARG A 1 208 ? -2.815 -19.303 0.941 1.00 94.25 208 ARG A CA 1
ATOM 1643 C C . ARG A 1 208 ? -2.666 -20.813 1.068 1.00 94.25 208 ARG A C 1
ATOM 1645 O O . ARG A 1 208 ? -3.666 -21.525 1.082 1.00 94.25 208 ARG A O 1
ATOM 1652 N N . GLN A 1 209 ? -1.434 -21.305 1.190 1.00 93.31 209 GLN A N 1
ATOM 1653 C CA . GLN A 1 209 ? -1.188 -22.721 1.443 1.00 93.31 209 GLN A CA 1
ATOM 1654 C C . GLN A 1 209 ? -1.701 -23.137 2.828 1.00 93.31 209 GLN A C 1
ATOM 1656 O O . GLN A 1 209 ? -2.421 -24.131 2.937 1.00 93.31 209 GLN A O 1
ATOM 1661 N N . GLN A 1 210 ? -1.357 -22.376 3.871 1.00 94.50 210 GLN A N 1
ATOM 1662 C CA . GLN A 1 210 ? -1.754 -22.640 5.257 1.00 94.50 210 GLN A CA 1
ATOM 1663 C C . GLN A 1 210 ? -3.276 -22.691 5.428 1.00 94.50 210 GLN A C 1
ATOM 1665 O O . GLN A 1 210 ? -3.778 -23.530 6.171 1.00 94.50 210 GLN A O 1
ATOM 1670 N N . PHE A 1 211 ? -4.004 -21.823 4.729 1.00 96.00 211 PHE A N 1
ATOM 1671 C CA . PHE A 1 211 ? -5.458 -21.709 4.824 1.00 96.00 211 PHE A CA 1
ATOM 1672 C C . PHE A 1 211 ? -6.202 -22.354 3.651 1.00 96.00 211 PHE A C 1
ATOM 1674 O O . PHE A 1 211 ? -7.385 -22.086 3.468 1.00 96.00 211 PHE A O 1
ATOM 1681 N N . SER A 1 212 ? -5.546 -23.212 2.865 1.00 96.31 212 SER A N 1
ATOM 1682 C CA . SER A 1 212 ? -6.125 -23.810 1.649 1.00 96.31 212 SER A CA 1
ATOM 1683 C C . SER A 1 212 ? -7.408 -24.624 1.878 1.00 96.31 212 SER A C 1
ATOM 1685 O O . SER A 1 212 ? -8.199 -24.779 0.948 1.00 96.31 212 SER A O 1
ATOM 1687 N N . ASP A 1 213 ? -7.642 -25.085 3.109 1.00 97.12 213 ASP A N 1
ATOM 1688 C CA . ASP A 1 213 ? -8.858 -25.797 3.518 1.00 97.12 213 ASP A CA 1
ATOM 1689 C C . ASP A 1 213 ? -10.028 -24.865 3.906 1.00 97.12 213 ASP A C 1
ATOM 1691 O O . ASP A 1 213 ? -11.139 -25.338 4.157 1.00 97.12 213 ASP A O 1
ATOM 1695 N N . LEU A 1 214 ? -9.812 -23.544 3.981 1.00 97.12 214 LEU A N 1
ATOM 1696 C CA . LEU A 1 214 ? -10.870 -22.572 4.271 1.00 97.12 214 LEU A CA 1
ATOM 1697 C C . LEU A 1 214 ? -11.754 -22.300 3.040 1.00 97.12 214 LEU A C 1
ATOM 1699 O O . LEU A 1 214 ? -11.334 -22.510 1.897 1.00 97.12 214 LEU A O 1
ATOM 1703 N N . PRO A 1 215 ? -12.987 -21.794 3.240 1.00 97.12 215 PRO A N 1
ATOM 1704 C CA . PRO A 1 215 ? -13.841 -21.383 2.133 1.00 97.12 215 PRO A CA 1
ATOM 1705 C C . PRO A 1 215 ? -13.150 -20.385 1.195 1.00 97.12 215 PRO A C 1
ATOM 1707 O O . PRO A 1 215 ? -12.431 -19.487 1.633 1.00 97.12 215 PRO A O 1
ATOM 1710 N N . LYS A 1 216 ? -13.426 -20.494 -0.111 1.00 96.06 216 LYS A N 1
ATOM 1711 C CA . LYS A 1 216 ? -12.792 -19.654 -1.144 1.00 96.06 216 LYS A CA 1
ATOM 1712 C C . LYS A 1 216 ? -12.957 -18.152 -0.907 1.00 96.06 216 LYS A C 1
ATOM 1714 O O . LYS A 1 216 ? -12.039 -17.407 -1.217 1.00 96.06 216 LYS A O 1
ATOM 1719 N N . TRP A 1 217 ? -14.089 -17.723 -0.351 1.00 96.19 217 TRP A N 1
ATOM 1720 C CA . TRP A 1 217 ? -14.331 -16.315 -0.031 1.00 96.19 217 TRP A CA 1
ATOM 1721 C C . TRP A 1 217 ? -13.394 -15.807 1.080 1.00 96.19 217 TRP A C 1
ATOM 1723 O O . TRP A 1 217 ? -12.909 -14.688 0.993 1.00 96.19 217 TRP A O 1
ATOM 1733 N N . VAL A 1 218 ? -13.011 -16.648 2.054 1.00 97.00 218 VAL A N 1
ATOM 1734 C CA . VAL A 1 218 ? -11.986 -16.286 3.056 1.00 97.00 218 VAL A CA 1
ATOM 1735 C C . VAL A 1 218 ? -10.627 -16.101 2.383 1.00 97.00 218 VAL A C 1
ATOM 1737 O O . VAL A 1 218 ? -9.897 -15.164 2.689 1.00 97.00 218 VAL A O 1
ATOM 1740 N N . LEU A 1 219 ? -10.283 -16.999 1.454 1.00 96.19 219 LEU A N 1
ATOM 1741 C CA . LEU A 1 219 ? -9.026 -16.937 0.705 1.00 96.19 219 LEU A CA 1
ATOM 1742 C C . LEU A 1 219 ? -8.956 -15.743 -0.253 1.00 96.19 219 LEU A C 1
ATOM 1744 O O . LEU A 1 219 ? -7.858 -15.264 -0.544 1.00 96.19 219 LEU A O 1
ATOM 1748 N N . ALA A 1 220 ? -10.104 -15.282 -0.752 1.00 94.94 220 ALA A N 1
ATOM 1749 C CA . ALA A 1 220 ? -10.202 -14.069 -1.554 1.00 94.94 220 ALA A CA 1
ATOM 1750 C C . ALA A 1 220 ? -9.897 -12.827 -0.701 1.00 94.94 220 ALA A C 1
ATOM 1752 O O . ALA A 1 220 ? -9.096 -11.995 -1.106 1.00 94.94 220 ALA A O 1
ATOM 1753 N N . TRP A 1 221 ? -10.418 -12.782 0.528 1.00 97.69 221 TRP A N 1
ATOM 1754 C CA . TRP A 1 221 ? -10.209 -11.680 1.474 1.00 97.69 221 TRP A CA 1
ATOM 1755 C C . TRP A 1 221 ? -8.873 -11.717 2.229 1.00 97.69 221 TRP A C 1
ATOM 1757 O O . TRP A 1 221 ? -8.614 -10.853 3.062 1.00 97.69 221 TRP A O 1
ATOM 1767 N N . LEU A 1 222 ? -8.031 -12.731 2.014 1.00 97.56 222 LEU A N 1
ATOM 1768 C CA . LEU A 1 222 ? -6.877 -13.003 2.876 1.00 97.56 222 LEU A CA 1
ATOM 1769 C C . LEU A 1 222 ? -5.896 -11.823 2.982 1.00 97.56 222 LEU A C 1
ATOM 1771 O O . LEU A 1 222 ? -5.368 -11.562 4.061 1.00 97.56 222 LEU A O 1
ATOM 1775 N N . GLU A 1 223 ? -5.663 -11.117 1.877 1.00 97.50 223 GLU A N 1
ATOM 1776 C CA . GLU A 1 223 ? -4.789 -9.941 1.853 1.00 97.50 223 GLU A CA 1
ATOM 1777 C C . GLU A 1 223 ? -5.386 -8.764 2.639 1.00 97.50 223 GLU A C 1
ATOM 1779 O O . GLU A 1 223 ? -4.679 -8.154 3.438 1.00 97.50 223 GLU A O 1
ATOM 1784 N N . GLU A 1 224 ? -6.683 -8.496 2.485 1.00 98.12 224 GLU A N 1
ATOM 1785 C CA . GLU A 1 224 ? -7.401 -7.467 3.249 1.00 98.12 224 GLU A CA 1
ATOM 1786 C C . GLU A 1 224 ? -7.431 -7.789 4.746 1.00 98.12 224 GLU A C 1
ATOM 1788 O O . GLU A 1 224 ? -7.144 -6.928 5.572 1.00 98.12 224 GLU A O 1
ATOM 1793 N N . ILE A 1 225 ? -7.687 -9.052 5.114 1.00 98.56 225 ILE A N 1
ATOM 1794 C CA . ILE A 1 225 ? -7.633 -9.504 6.513 1.00 98.56 225 ILE A CA 1
ATOM 1795 C C . ILE A 1 225 ? -6.227 -9.276 7.076 1.00 98.56 225 ILE A C 1
ATOM 1797 O O . ILE A 1 225 ? -6.080 -8.784 8.195 1.00 98.56 225 ILE A O 1
ATOM 1801 N N . PHE A 1 226 ? -5.180 -9.610 6.316 1.00 98.44 226 PHE A N 1
ATOM 1802 C CA . PHE A 1 226 ? -3.804 -9.356 6.735 1.00 98.44 226 PHE A CA 1
ATOM 1803 C C . PHE A 1 226 ? -3.543 -7.858 6.928 1.00 98.44 226 PHE A C 1
ATOM 1805 O O . PHE A 1 226 ? -2.970 -7.468 7.947 1.00 98.44 226 PHE A O 1
ATOM 1812 N N . ALA A 1 227 ? -3.958 -7.024 5.973 1.00 98.31 227 ALA A N 1
ATOM 1813 C CA . ALA A 1 227 ? -3.766 -5.580 6.012 1.00 98.31 227 ALA A CA 1
ATOM 1814 C C . ALA A 1 227 ? -4.511 -4.925 7.186 1.00 98.31 227 ALA A C 1
ATOM 1816 O O . ALA A 1 227 ? -3.931 -4.098 7.893 1.00 98.31 227 ALA A O 1
ATOM 1817 N N . ASP A 1 228 ? -5.740 -5.358 7.473 1.00 98.44 228 ASP A N 1
ATOM 1818 C CA . ASP A 1 228 ? -6.537 -4.913 8.619 1.00 98.44 228 ASP A CA 1
ATOM 1819 C C . ASP A 1 228 ? -5.898 -5.334 9.953 1.00 98.44 228 ASP A C 1
ATOM 1821 O O . ASP A 1 228 ? -5.732 -4.503 10.850 1.00 98.44 228 ASP A O 1
ATOM 1825 N N . VAL A 1 229 ? -5.455 -6.594 10.086 1.00 97.88 229 VAL A N 1
ATOM 1826 C CA . VAL A 1 229 ? -4.758 -7.081 11.294 1.00 97.88 229 VAL A CA 1
ATOM 1827 C C . VAL A 1 229 ? -3.438 -6.340 11.501 1.00 97.88 229 VAL A C 1
ATOM 1829 O O . VAL A 1 229 ? -3.125 -5.938 12.624 1.00 97.88 229 VAL A O 1
ATOM 1832 N N . TYR A 1 230 ? -2.663 -6.127 10.435 1.00 97.62 230 TYR A N 1
ATOM 1833 C CA . TYR A 1 230 ? -1.428 -5.349 10.492 1.00 97.62 230 TYR A CA 1
ATOM 1834 C C . TYR A 1 230 ? -1.711 -3.898 10.900 1.00 97.62 230 TYR A C 1
ATOM 1836 O O . TYR A 1 230 ? -1.060 -3.362 11.802 1.00 97.62 230 TYR A O 1
ATOM 1844 N N . GLY A 1 231 ? -2.716 -3.278 10.278 1.00 96.38 231 GLY A N 1
ATOM 1845 C CA . GLY A 1 231 ? -3.159 -1.922 10.568 1.00 96.38 231 GLY A CA 1
ATOM 1846 C C . GLY A 1 231 ? -3.581 -1.761 12.026 1.00 96.38 231 GLY A C 1
ATOM 1847 O O . GLY A 1 231 ? -3.085 -0.860 12.700 1.00 96.38 231 GLY A O 1
ATOM 1848 N N . ALA A 1 232 ? -4.407 -2.670 12.549 1.00 95.50 232 ALA A N 1
ATOM 1849 C CA . ALA A 1 232 ? -4.782 -2.719 13.961 1.00 95.50 232 ALA A CA 1
ATOM 1850 C C . ALA A 1 232 ? -3.550 -2.862 14.865 1.00 95.50 232 ALA A C 1
ATOM 1852 O O . ALA A 1 232 ? -3.402 -2.124 15.841 1.00 95.50 232 ALA A O 1
ATOM 1853 N N . ALA A 1 233 ? -2.627 -3.760 14.508 1.00 94.06 233 ALA A N 1
ATOM 1854 C CA . ALA A 1 233 ? -1.459 -4.045 15.324 1.00 94.06 233 ALA A CA 1
ATOM 1855 C C . ALA A 1 233 ? -0.479 -2.869 15.429 1.00 94.06 233 ALA A C 1
ATOM 1857 O O . ALA A 1 233 ? 0.171 -2.709 16.464 1.00 94.06 233 ALA A O 1
ATOM 1858 N N . VAL A 1 234 ? -0.364 -2.061 14.371 1.00 93.75 234 VAL A N 1
ATOM 1859 C CA . VAL A 1 234 ? 0.558 -0.919 14.288 1.00 93.75 234 VAL A CA 1
ATOM 1860 C C . VAL A 1 234 ? -0.097 0.392 14.723 1.00 93.75 234 VAL A C 1
ATOM 1862 O O . VAL A 1 234 ? 0.526 1.174 15.450 1.00 93.75 234 VAL A O 1
ATOM 1865 N N . GLY A 1 235 ? -1.331 0.637 14.283 1.00 93.69 235 GLY A N 1
ATOM 1866 C CA . GLY A 1 235 ? -2.055 1.883 14.521 1.00 93.69 235 GLY A CA 1
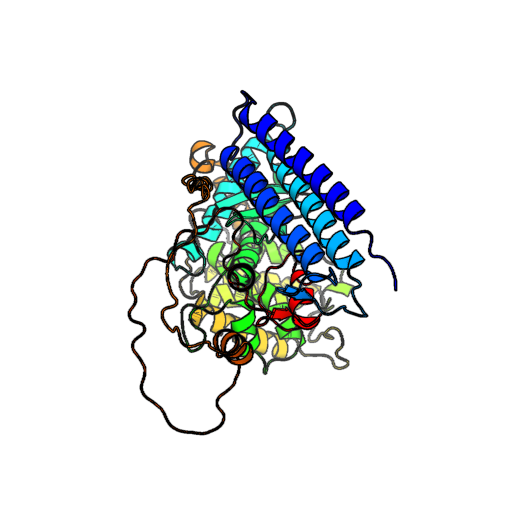ATOM 1867 C C . GLY A 1 235 ? -2.917 1.885 15.787 1.00 93.69 235 GLY A C 1
ATOM 1868 O O . GLY A 1 235 ? -3.177 2.950 16.342 1.00 93.69 235 GLY A O 1
ATOM 1869 N N . GLY A 1 236 ? -3.301 0.718 16.311 1.00 94.12 236 GLY A N 1
ATOM 1870 C CA . GLY A 1 236 ? -4.081 0.599 17.545 1.00 94.12 236 GLY A CA 1
ATOM 1871 C C . GLY A 1 236 ? -5.562 0.995 17.395 1.00 94.12 236 GLY A C 1
ATOM 1872 O O . GLY A 1 236 ? -6.092 1.004 16.283 1.00 94.12 236 GLY A O 1
ATOM 1873 N N . PRO A 1 237 ? -6.253 1.329 18.504 1.00 95.31 237 PRO A N 1
ATOM 1874 C CA . PRO A 1 237 ? -7.703 1.572 18.526 1.00 95.31 237 PRO A CA 1
ATOM 1875 C C . PRO A 1 237 ? -8.224 2.646 17.566 1.00 95.31 237 PRO A C 1
ATOM 1877 O O . PRO A 1 237 ? -9.329 2.509 17.049 1.00 95.31 237 PRO A O 1
ATOM 1880 N N . VAL A 1 238 ? -7.441 3.692 17.282 1.00 95.94 238 VAL A N 1
ATOM 1881 C CA . VAL A 1 238 ? -7.856 4.748 16.338 1.00 95.94 238 VAL A CA 1
ATOM 1882 C C . VAL A 1 238 ? -8.106 4.204 14.922 1.00 95.94 238 VAL A C 1
ATOM 1884 O O . VAL A 1 238 ? -8.935 4.741 14.194 1.00 95.94 238 VAL A O 1
ATOM 1887 N N . MET A 1 239 ? -7.443 3.104 14.547 1.00 95.81 239 MET A N 1
ATOM 1888 C CA . MET A 1 239 ? -7.666 2.425 13.268 1.00 95.81 239 MET A CA 1
ATOM 1889 C C . MET A 1 239 ? -9.031 1.743 13.219 1.00 95.81 239 MET A C 1
ATOM 1891 O O . MET A 1 239 ? -9.732 1.857 12.219 1.00 95.81 239 MET A O 1
ATOM 1895 N N . ALA A 1 240 ? -9.408 1.069 14.310 1.00 96.25 240 ALA A N 1
ATOM 1896 C CA . ALA A 1 240 ? -10.712 0.428 14.445 1.00 96.25 240 ALA A CA 1
ATOM 1897 C C . ALA A 1 240 ? -11.839 1.472 14.372 1.00 96.25 240 ALA A C 1
ATOM 1899 O O . ALA A 1 240 ? -12.815 1.290 13.654 1.00 96.25 240 ALA A O 1
ATOM 1900 N N . LEU A 1 241 ? -11.658 2.619 15.035 1.00 96.62 241 LEU A N 1
ATOM 1901 C CA . LEU A 1 241 ? -12.606 3.726 14.927 1.00 96.62 241 LEU A CA 1
ATOM 1902 C C . LEU A 1 241 ? -12.688 4.276 13.493 1.00 96.62 241 LEU A C 1
ATOM 1904 O O . LEU A 1 241 ? -13.777 4.550 12.995 1.00 96.62 241 LEU A O 1
ATOM 1908 N N . GLY A 1 242 ? -11.540 4.428 12.824 1.00 96.06 242 GLY A N 1
ATOM 1909 C CA . GLY A 1 242 ? -11.466 4.907 11.444 1.00 96.06 242 GLY A CA 1
ATOM 1910 C C . GLY A 1 242 ? -12.219 4.013 10.458 1.00 96.06 242 GLY A C 1
ATOM 1911 O O . GLY A 1 242 ? -12.969 4.528 9.630 1.00 96.06 242 GLY A O 1
ATOM 1912 N N . ILE A 1 243 ? -12.065 2.687 10.565 1.00 95.88 243 ILE A N 1
ATOM 1913 C CA . ILE A 1 243 ? -12.778 1.751 9.685 1.00 95.88 243 ILE A CA 1
ATOM 1914 C C . ILE A 1 243 ? -14.280 1.705 9.991 1.00 95.88 243 ILE A C 1
ATOM 1916 O O . ILE A 1 243 ? -15.080 1.640 9.061 1.00 95.88 243 ILE A O 1
ATOM 1920 N N . GLU A 1 244 ? -14.680 1.794 11.265 1.00 96.44 244 GLU A N 1
ATOM 1921 C CA . GLU A 1 244 ? -16.094 1.870 11.642 1.00 96.44 244 GLU A CA 1
ATOM 1922 C C . GLU A 1 244 ? -16.756 3.095 11.002 1.00 96.44 244 GLU A C 1
ATOM 1924 O O . GLU A 1 244 ? -17.813 2.955 10.392 1.00 96.44 244 GLU A O 1
ATOM 1929 N N . GLU A 1 245 ? -16.126 4.276 11.078 1.00 95.38 245 GLU A N 1
ATOM 1930 C CA . GLU A 1 245 ? -16.650 5.483 10.428 1.00 95.38 245 GLU A CA 1
ATOM 1931 C C . GLU A 1 245 ? -16.729 5.345 8.907 1.00 95.38 245 GLU A C 1
ATOM 1933 O O . GLU A 1 245 ? -17.764 5.686 8.335 1.00 95.38 245 GLU A O 1
ATOM 1938 N N . LEU A 1 246 ? -15.684 4.812 8.265 1.00 93.44 246 LEU A N 1
ATOM 1939 C CA . LEU A 1 246 ? -15.670 4.615 6.814 1.00 93.44 246 LEU A CA 1
ATOM 1940 C C . LEU A 1 246 ? -16.847 3.742 6.362 1.00 93.44 246 LEU A C 1
ATOM 1942 O O . LEU A 1 246 ? -17.558 4.095 5.428 1.00 93.44 246 LEU A O 1
ATOM 1946 N N . ILE A 1 247 ? -17.088 2.638 7.067 1.00 94.25 247 ILE A N 1
ATOM 1947 C CA . ILE A 1 247 ? -18.192 1.721 6.767 1.00 94.25 247 ILE A CA 1
ATOM 1948 C C . ILE A 1 247 ? -19.549 2.360 7.065 1.00 94.25 247 ILE A C 1
ATOM 1950 O O . ILE A 1 247 ? -20.551 2.039 6.421 1.00 94.25 247 ILE A O 1
ATOM 1954 N N . THR A 1 248 ? -19.627 3.266 8.044 1.00 92.06 248 THR A N 1
ATOM 1955 C CA . THR A 1 248 ? -20.912 3.891 8.367 1.00 92.06 248 THR A CA 1
ATOM 1956 C C . THR A 1 248 ? -21.481 4.747 7.234 1.00 92.06 248 THR A C 1
ATOM 1958 O O . THR A 1 248 ? -22.703 4.931 7.199 1.00 92.06 248 THR A O 1
ATOM 1961 N N . ASP A 1 249 ? -20.633 5.174 6.293 1.00 89.88 249 ASP A N 1
ATOM 1962 C CA . ASP A 1 249 ? -21.007 5.918 5.088 1.00 89.88 249 ASP A CA 1
ATOM 1963 C C . ASP A 1 249 ? -21.555 5.017 3.956 1.00 89.88 249 ASP A C 1
ATOM 1965 O O . ASP A 1 249 ? -22.138 5.526 2.992 1.00 89.88 249 ASP A O 1
ATOM 1969 N N . ASP A 1 250 ? -21.444 3.686 4.074 1.00 88.88 250 ASP A N 1
ATOM 1970 C CA . ASP A 1 250 ? -21.860 2.756 3.022 1.00 88.88 250 ASP A CA 1
ATOM 1971 C C . ASP A 1 250 ? -23.392 2.651 2.865 1.00 88.88 250 ASP A C 1
ATOM 1973 O O . ASP A 1 250 ? -24.155 2.622 3.853 1.00 88.88 250 ASP A O 1
ATOM 1977 N N . PRO A 1 251 ? -23.892 2.474 1.624 1.00 91.31 251 PRO A N 1
ATOM 1978 C CA . PRO A 1 251 ? -25.300 2.193 1.373 1.00 91.31 251 PRO A CA 1
ATOM 1979 C C . PRO A 1 251 ? -25.807 0.980 2.164 1.00 91.31 251 PRO A C 1
ATOM 1981 O O . PRO A 1 251 ? -25.120 -0.026 2.322 1.00 91.31 251 PRO A O 1
ATOM 1984 N N . TYR A 1 252 ? -27.068 1.029 2.613 1.00 89.06 252 TYR A N 1
ATOM 1985 C CA . TYR A 1 252 ? -27.702 -0.089 3.337 1.00 89.06 252 TYR A CA 1
ATOM 1986 C C . TYR A 1 252 ? -27.630 -1.419 2.577 1.00 89.06 252 TYR A C 1
ATOM 1988 O O . TYR A 1 252 ? -27.489 -2.468 3.199 1.00 89.06 252 TYR A O 1
ATOM 1996 N N . ALA A 1 253 ? -27.721 -1.371 1.246 1.00 90.50 253 ALA A N 1
ATOM 1997 C CA . ALA A 1 253 ? -27.687 -2.556 0.396 1.00 90.50 253 ALA A CA 1
ATOM 1998 C C . ALA A 1 253 ? -26.305 -3.229 0.339 1.00 90.50 253 ALA A C 1
ATOM 2000 O O . ALA A 1 253 ? -26.238 -4.427 0.082 1.00 90.50 253 ALA A O 1
ATOM 2001 N N . ASP A 1 254 ? -25.227 -2.486 0.600 1.00 93.50 254 ASP A N 1
ATOM 2002 C CA . ASP A 1 254 ? -23.860 -2.998 0.478 1.00 93.50 254 ASP A CA 1
ATOM 2003 C C . ASP A 1 254 ? -23.309 -3.522 1.816 1.00 93.50 254 ASP A C 1
ATOM 2005 O O . ASP A 1 254 ? -22.330 -4.258 1.834 1.00 93.50 254 ASP A O 1
ATOM 2009 N N . PHE A 1 255 ? -23.993 -3.267 2.941 1.00 95.81 255 PHE A N 1
ATOM 2010 C CA . PHE A 1 255 ? -23.535 -3.652 4.286 1.00 95.81 255 PHE A CA 1
ATOM 2011 C C . PHE A 1 255 ? -23.239 -5.154 4.461 1.00 95.81 255 PHE A C 1
ATOM 2013 O O . PHE A 1 255 ? -22.397 -5.536 5.271 1.00 95.81 255 PHE A O 1
ATOM 2020 N N . THR A 1 256 ? -23.934 -6.007 3.707 1.00 96.25 256 THR A N 1
ATOM 2021 C CA . THR A 1 256 ? -23.759 -7.473 3.713 1.00 96.25 256 THR A CA 1
ATOM 2022 C C . THR A 1 256 ? -23.359 -8.017 2.344 1.00 96.25 256 THR A C 1
ATOM 2024 O O . THR A 1 256 ? -23.413 -9.220 2.113 1.00 96.25 256 THR A O 1
ATOM 2027 N N . ARG A 1 257 ? -22.986 -7.150 1.404 1.00 95.19 257 ARG A N 1
ATOM 2028 C CA . ARG A 1 257 ? -22.648 -7.573 0.051 1.00 95.19 257 ARG A CA 1
ATOM 2029 C C . ARG A 1 257 ? -21.163 -7.899 -0.034 1.00 95.19 257 ARG A C 1
ATOM 2031 O O . ARG A 1 257 ? -20.336 -7.061 0.295 1.00 95.19 257 ARG A O 1
ATOM 2038 N N . ASP A 1 258 ? -20.853 -9.095 -0.520 1.00 95.69 258 ASP A N 1
ATOM 2039 C CA . ASP A 1 258 ? -19.491 -9.490 -0.879 1.00 95.69 258 ASP A CA 1
ATOM 2040 C C . ASP A 1 258 ? -19.181 -9.050 -2.317 1.00 95.69 258 ASP A C 1
ATOM 2042 O O . ASP A 1 258 ? -19.903 -9.392 -3.264 1.00 95.69 258 ASP A O 1
ATOM 2046 N N . ASP A 1 259 ? -18.126 -8.257 -2.476 1.00 93.50 259 ASP A N 1
ATOM 2047 C CA . ASP A 1 259 ? -17.618 -7.807 -3.771 1.00 93.50 259 ASP A CA 1
ATOM 2048 C C . ASP A 1 259 ? -16.552 -8.751 -4.354 1.00 93.50 259 ASP A C 1
ATOM 2050 O O . ASP A 1 259 ? -16.176 -8.587 -5.516 1.00 93.50 259 ASP A O 1
ATOM 2054 N N . GLY A 1 260 ? -16.151 -9.779 -3.597 1.00 93.50 260 GLY A N 1
ATOM 2055 C CA . GLY A 1 260 ? -15.121 -10.751 -3.952 1.00 93.50 260 GLY A CA 1
ATOM 2056 C C . GLY A 1 260 ? -13.697 -10.315 -3.614 1.00 93.50 260 GLY A C 1
ATOM 2057 O O . GLY A 1 260 ? -12.774 -11.104 -3.811 1.00 93.50 260 GLY A O 1
ATOM 2058 N N . GLU A 1 261 ? -13.509 -9.099 -3.106 1.00 89.25 261 GLU A N 1
ATOM 2059 C CA . GLU A 1 261 ? -12.199 -8.510 -2.823 1.00 89.25 261 GLU A CA 1
ATOM 2060 C C . GLU A 1 261 ? -12.047 -8.201 -1.328 1.00 89.25 261 GLU A C 1
ATOM 2062 O O . GLU A 1 261 ? -11.021 -8.539 -0.737 1.00 89.25 261 GLU A O 1
ATOM 2067 N N . HIS A 1 262 ? -13.089 -7.670 -0.684 1.00 95.12 262 HIS A N 1
ATOM 2068 C CA . HIS A 1 262 ? -13.035 -7.180 0.692 1.00 95.12 262 HIS A CA 1
ATOM 2069 C C . HIS A 1 262 ? -13.955 -7.964 1.636 1.00 95.12 262 HIS A C 1
ATOM 2071 O O . HIS A 1 262 ? -15.076 -8.318 1.256 1.00 95.12 262 HIS A O 1
ATOM 2077 N N . PRO A 1 263 ? -13.558 -8.160 2.913 1.00 97.50 263 PRO A N 1
ATOM 2078 C CA . PRO A 1 263 ? -14.496 -8.547 3.954 1.00 97.50 263 PRO A CA 1
ATOM 2079 C C . PRO A 1 263 ? -15.709 -7.622 3.947 1.00 97.50 263 PRO A C 1
ATOM 2081 O O . PRO A 1 263 ? -15.560 -6.397 3.928 1.00 97.50 263 PRO A O 1
ATOM 2084 N N . ILE A 1 264 ? -16.907 -8.208 4.002 1.00 97.62 264 ILE A N 1
ATOM 2085 C CA . ILE A 1 264 ? -18.140 -7.418 3.976 1.00 97.62 264 ILE A CA 1
ATOM 2086 C C . ILE A 1 264 ? -18.148 -6.373 5.105 1.00 97.62 264 ILE A C 1
ATOM 2088 O O . ILE A 1 264 ? -17.658 -6.655 6.211 1.00 97.62 264 ILE A O 1
ATOM 2092 N N . PRO A 1 265 ? -18.783 -5.208 4.896 1.00 97.25 265 PRO A N 1
ATOM 2093 C CA . PRO A 1 265 ? -18.753 -4.135 5.884 1.00 97.25 265 PRO A CA 1
ATOM 2094 C C . PRO A 1 265 ? -19.300 -4.541 7.266 1.00 97.25 265 PRO A C 1
ATOM 2096 O O . PRO A 1 265 ? -18.799 -4.089 8.290 1.00 97.25 265 PRO A O 1
ATOM 2099 N N . ALA A 1 266 ? -20.271 -5.460 7.329 1.00 97.50 266 ALA A N 1
ATOM 2100 C CA . ALA A 1 266 ? -20.807 -5.983 8.589 1.00 97.50 266 ALA A CA 1
ATOM 2101 C C . ALA A 1 266 ? -19.802 -6.779 9.450 1.00 97.50 266 ALA A C 1
ATOM 2103 O O . ALA A 1 266 ? -20.032 -6.916 10.651 1.00 97.50 266 ALA A O 1
ATOM 2104 N N . LEU A 1 267 ? -18.730 -7.322 8.859 1.00 97.62 267 LEU A N 1
ATOM 2105 C CA . LEU A 1 267 ? -17.727 -8.149 9.549 1.00 97.62 267 LEU A CA 1
ATOM 2106 C C . LEU A 1 267 ? -16.379 -7.454 9.720 1.00 97.62 267 LEU A C 1
ATOM 2108 O O . LEU A 1 267 ? -15.602 -7.832 10.593 1.00 97.62 267 LEU A O 1
ATOM 2112 N N . ARG A 1 268 ? -16.065 -6.471 8.876 1.00 97.69 268 ARG A N 1
ATOM 2113 C CA . ARG A 1 268 ? -14.721 -5.892 8.824 1.00 97.69 268 ARG A CA 1
ATOM 2114 C C . ARG A 1 268 ? -14.266 -5.266 10.157 1.00 97.69 268 ARG A C 1
ATOM 2116 O O . ARG A 1 268 ? -13.133 -5.540 10.551 1.00 97.69 268 ARG A O 1
ATOM 2123 N N . PRO A 1 269 ? -15.103 -4.544 10.935 1.00 97.88 269 PRO A N 1
ATOM 2124 C CA . PRO A 1 269 ? -14.689 -4.045 12.252 1.00 97.88 269 PRO A CA 1
ATOM 2125 C C . PRO A 1 269 ? -14.353 -5.147 13.261 1.00 97.88 269 PRO A C 1
ATOM 2127 O O . PRO A 1 269 ? -13.439 -4.969 14.068 1.00 97.88 269 PRO A O 1
ATOM 2130 N N . ASP A 1 270 ? -14.997 -6.318 13.168 1.00 97.62 270 ASP A N 1
ATOM 2131 C CA . ASP A 1 270 ? -14.682 -7.453 14.042 1.00 97.62 270 ASP A CA 1
ATOM 2132 C C . ASP A 1 270 ? -13.234 -7.938 13.848 1.00 97.62 270 ASP A C 1
ATOM 2134 O O . ASP A 1 270 ? -12.623 -8.425 14.796 1.00 97.62 270 ASP A O 1
ATOM 2138 N N . ILE A 1 271 ? -12.641 -7.754 12.658 1.00 98.38 271 ILE A N 1
ATOM 2139 C CA . ILE A 1 271 ? -11.226 -8.082 12.411 1.00 98.38 271 ILE A CA 1
ATOM 2140 C C . ILE A 1 271 ? -10.323 -7.239 13.318 1.00 98.38 271 ILE A C 1
ATOM 2142 O O . ILE A 1 271 ? -9.433 -7.768 13.991 1.00 98.38 271 ILE A O 1
ATOM 2146 N N . TYR A 1 272 ? -10.584 -5.932 13.387 1.00 97.62 272 TYR A N 1
ATOM 2147 C CA . TYR A 1 272 ? -9.846 -5.007 14.244 1.00 97.62 272 TYR A CA 1
ATOM 2148 C C . TYR A 1 272 ? -10.098 -5.296 15.723 1.00 97.62 272 TYR A C 1
ATOM 2150 O O . TYR A 1 272 ? -9.153 -5.309 16.514 1.00 97.62 272 TYR A O 1
ATOM 2158 N N . HIS A 1 273 ? -11.350 -5.563 16.108 1.00 97.19 273 HIS A N 1
ATOM 2159 C CA . HIS A 1 273 ? -11.704 -5.893 17.490 1.00 97.19 273 HIS A CA 1
ATOM 2160 C C . HIS A 1 273 ? -10.992 -7.164 17.962 1.00 97.19 273 HIS A C 1
ATOM 2162 O O . HIS A 1 273 ? -10.350 -7.148 19.014 1.00 97.19 273 HIS A O 1
ATOM 2168 N N . SER A 1 274 ? -11.024 -8.234 17.163 1.00 96.94 274 SER A N 1
ATOM 2169 C CA . SER A 1 274 ? -10.335 -9.494 17.459 1.00 96.94 274 SER A CA 1
ATOM 2170 C C . SER A 1 274 ? -8.816 -9.319 17.504 1.00 96.94 274 SER A C 1
ATOM 2172 O O . SER A 1 274 ? -8.159 -9.874 18.393 1.00 96.94 274 SER A O 1
ATOM 2174 N N . ALA A 1 275 ? -8.239 -8.513 16.605 1.00 95.81 275 ALA A N 1
ATOM 2175 C CA . ALA A 1 275 ? -6.809 -8.219 16.623 1.00 95.81 275 ALA A CA 1
ATOM 2176 C C . ALA A 1 275 ? -6.391 -7.475 17.905 1.00 95.81 275 ALA A C 1
ATOM 2178 O O . ALA A 1 275 ? -5.473 -7.917 18.602 1.00 95.81 275 ALA A O 1
ATOM 2179 N N . LEU A 1 276 ? -7.103 -6.403 18.269 1.00 94.25 276 LEU A N 1
ATOM 2180 C CA . LEU A 1 276 ? -6.856 -5.633 19.494 1.00 94.25 276 LEU A CA 1
ATOM 2181 C C . LEU A 1 276 ? -7.047 -6.492 20.751 1.00 94.25 276 LEU A C 1
ATOM 2183 O O . LEU A 1 276 ? -6.210 -6.469 21.655 1.00 94.25 276 LEU A O 1
ATOM 2187 N N . GLN A 1 277 ? -8.104 -7.311 20.789 1.00 94.88 277 GLN A N 1
ATOM 2188 C CA . GLN A 1 277 ? -8.357 -8.235 21.893 1.00 94.88 277 GLN A CA 1
ATOM 2189 C C . GLN A 1 277 ? -7.187 -9.203 22.087 1.00 94.88 277 GLN A C 1
ATOM 2191 O O . GLN A 1 277 ? -6.724 -9.408 23.211 1.00 94.88 277 GLN A O 1
ATOM 2196 N N . LYS A 1 278 ? -6.689 -9.786 20.992 1.00 93.44 278 LYS A N 1
ATOM 2197 C CA . LYS A 1 278 ? -5.588 -10.753 21.011 1.00 93.44 278 LYS A CA 1
ATOM 2198 C C . LYS A 1 278 ? -4.256 -10.116 21.412 1.00 93.44 278 LYS A C 1
ATOM 2200 O O . LYS A 1 278 ? -3.461 -10.774 22.081 1.00 93.44 278 LYS A O 1
ATOM 2205 N N . GLN A 1 279 ? -4.019 -8.853 21.060 1.00 89.00 279 GLN A N 1
ATOM 2206 C CA . GLN A 1 279 ? -2.847 -8.108 21.532 1.00 89.00 279 GLN A CA 1
ATOM 2207 C C . GLN A 1 279 ? -2.880 -7.837 23.046 1.00 89.00 279 GLN A C 1
ATOM 2209 O O . GLN A 1 279 ? -1.828 -7.623 23.649 1.00 89.00 279 GLN A O 1
ATOM 2214 N N . GLY A 1 280 ? -4.062 -7.877 23.673 1.00 86.81 280 GLY A N 1
ATOM 2215 C CA . GLY A 1 280 ? -4.224 -7.745 25.122 1.00 86.81 280 GLY A CA 1
ATOM 2216 C C . GLY A 1 280 ? -3.991 -6.328 25.659 1.00 86.81 280 GLY A C 1
ATOM 2217 O O . GLY A 1 280 ? -3.898 -6.142 26.873 1.00 86.81 280 GLY A O 1
ATOM 2218 N N . SER A 1 281 ? -3.895 -5.331 24.777 1.00 78.31 281 SER A N 1
ATOM 2219 C CA . SER A 1 281 ? -3.837 -3.906 25.109 1.00 78.31 281 SER A CA 1
ATOM 2220 C C . SER A 1 281 ? -5.171 -3.222 24.782 1.00 78.31 281 SER A C 1
ATOM 2222 O O . SER A 1 281 ? -5.976 -3.745 24.021 1.00 78.31 281 SER A O 1
ATOM 2224 N N . HIS A 1 282 ? -5.420 -2.044 25.363 1.00 87.69 282 HIS A N 1
ATOM 2225 C CA . HIS A 1 282 ? -6.587 -1.202 25.039 1.00 87.69 282 HIS A CA 1
ATOM 2226 C C . HIS A 1 282 ? -7.965 -1.781 25.407 1.00 87.69 282 HIS A C 1
ATOM 2228 O O . HIS A 1 282 ? -8.950 -1.563 24.707 1.00 87.69 282 HIS A O 1
ATOM 2234 N N . GLY A 1 283 ? -8.068 -2.521 26.517 1.00 90.75 283 GLY A N 1
ATOM 2235 C CA . GLY A 1 283 ? -9.329 -3.166 26.912 1.00 90.75 283 GLY A CA 1
ATOM 2236 C C . GLY A 1 283 ? -10.510 -2.202 27.115 1.00 90.75 283 GLY A C 1
ATOM 2237 O O . GLY A 1 283 ? -11.653 -2.595 26.892 1.00 90.75 283 GLY A O 1
ATOM 2238 N N . ARG A 1 284 ? -10.254 -0.943 27.505 1.00 91.81 284 ARG A N 1
ATOM 2239 C CA . ARG A 1 284 ? -11.304 0.083 27.640 1.00 91.81 284 ARG A CA 1
ATOM 2240 C C . ARG A 1 284 ? -11.771 0.571 26.271 1.00 91.81 284 ARG A C 1
ATOM 2242 O O . ARG A 1 284 ? -12.968 0.574 26.016 1.00 91.81 284 ARG A O 1
ATOM 2249 N N . GLU A 1 285 ? -10.842 0.948 25.401 1.00 93.88 285 GLU A N 1
ATOM 2250 C CA . GLU A 1 285 ? -11.135 1.424 24.048 1.00 93.88 285 GLU A CA 1
ATOM 2251 C C . GLU A 1 285 ? -11.823 0.346 23.214 1.00 93.88 285 GLU A C 1
ATOM 2253 O O . GLU A 1 285 ? -12.830 0.623 22.573 1.00 93.88 285 GLU A O 1
ATOM 2258 N N . LEU A 1 286 ? -11.337 -0.896 23.290 1.00 94.75 286 LEU A N 1
ATOM 2259 C CA . LEU A 1 286 ? -11.951 -2.043 22.628 1.00 94.75 286 LEU A CA 1
ATOM 2260 C C . LEU A 1 286 ? -13.410 -2.220 23.053 1.00 94.75 286 LEU A C 1
ATOM 2262 O O . LEU A 1 286 ? -14.264 -2.450 22.206 1.00 94.75 286 LEU A O 1
ATOM 2266 N N . LYS A 1 287 ? -13.709 -2.089 24.350 1.00 95.75 287 LYS A N 1
ATOM 2267 C CA . LYS A 1 287 ? -15.089 -2.184 24.829 1.00 95.75 287 LYS A CA 1
ATOM 2268 C C . LYS A 1 287 ? -15.972 -1.092 24.215 1.00 95.75 287 LYS A C 1
ATOM 2270 O O . LYS A 1 287 ? -17.055 -1.404 23.741 1.00 95.75 287 LYS A O 1
ATOM 2275 N N . LEU A 1 288 ? -15.506 0.158 24.203 1.00 95.50 288 LEU A N 1
ATOM 2276 C CA . LEU A 1 288 ? -16.260 1.276 23.622 1.00 95.50 288 LEU A CA 1
ATOM 2277 C C . LEU A 1 288 ? -16.505 1.087 22.116 1.00 95.50 288 LEU A C 1
ATOM 2279 O O . LEU A 1 288 ? -17.598 1.386 21.642 1.00 95.50 288 LEU A O 1
ATOM 2283 N N . LEU A 1 289 ? -15.513 0.573 21.384 1.00 96.44 289 LEU A N 1
ATOM 2284 C CA . LEU A 1 289 ? -15.625 0.247 19.958 1.00 96.44 289 LEU A CA 1
ATOM 2285 C C . LEU A 1 289 ? -16.649 -0.869 19.711 1.00 96.44 289 LEU A C 1
ATOM 2287 O O . LEU A 1 289 ? -17.554 -0.706 18.900 1.00 96.44 289 LEU A O 1
ATOM 2291 N N . VAL A 1 290 ? -16.570 -1.968 20.468 1.00 97.25 290 VAL A N 1
ATOM 2292 C CA . VAL A 1 290 ? -17.528 -3.081 20.368 1.00 97.25 290 VAL A CA 1
ATOM 2293 C C . VAL A 1 290 ? -18.950 -2.612 20.683 1.00 97.25 290 VAL A C 1
ATOM 2295 O O . VAL A 1 290 ? -19.848 -2.834 19.875 1.00 97.25 290 VAL A O 1
ATOM 2298 N N . ASP A 1 291 ? -19.156 -1.911 21.805 1.00 96.50 291 ASP A N 1
ATOM 2299 C CA . ASP A 1 291 ? -20.478 -1.416 22.217 1.00 96.50 291 ASP A CA 1
ATOM 2300 C C . ASP A 1 291 ? -21.076 -0.484 21.135 1.00 96.50 291 ASP A C 1
ATOM 2302 O O . ASP A 1 291 ? -22.249 -0.603 20.764 1.00 96.50 291 ASP A O 1
ATOM 2306 N N . ARG A 1 292 ? -20.254 0.413 20.570 1.00 96.00 292 ARG A N 1
ATOM 2307 C CA . ARG A 1 292 ? -20.642 1.310 19.469 1.00 96.00 292 ARG A CA 1
ATOM 2308 C C . ARG A 1 292 ? -21.009 0.537 18.202 1.00 96.00 292 ARG A C 1
ATOM 2310 O O . ARG A 1 292 ? -22.027 0.839 17.571 1.00 96.00 292 ARG A O 1
ATOM 2317 N N . TRP A 1 293 ? -20.193 -0.439 17.811 1.00 97.31 293 TRP A N 1
ATOM 2318 C CA . TRP A 1 293 ? -20.417 -1.225 16.602 1.00 97.31 293 TRP A CA 1
ATOM 2319 C C . TRP A 1 293 ? -21.667 -2.104 16.707 1.00 97.31 293 TRP A C 1
ATOM 2321 O O . TRP A 1 293 ? -22.435 -2.204 15.749 1.00 97.31 293 TRP A O 1
ATOM 2331 N N . GLU A 1 294 ? -21.939 -2.679 17.880 1.00 96.88 294 GLU A N 1
ATOM 2332 C CA . GLU A 1 294 ? -23.173 -3.423 18.151 1.00 96.88 294 GLU A CA 1
ATOM 2333 C C . GLU A 1 294 ? -24.419 -2.531 18.033 1.00 96.88 294 GLU A C 1
ATOM 2335 O O . GLU A 1 294 ? -25.436 -2.939 17.451 1.00 96.88 294 GLU A O 1
ATOM 2340 N N . GLU A 1 295 ? -24.344 -1.290 18.526 1.00 96.75 295 GLU A N 1
ATOM 2341 C CA . GLU A 1 295 ? -25.409 -0.301 18.355 1.00 96.75 295 GLU A CA 1
ATOM 2342 C C . GLU A 1 295 ? -25.629 0.030 16.868 1.00 96.75 295 GLU A C 1
ATOM 2344 O O . GLU A 1 295 ? -26.774 0.060 16.398 1.00 96.75 295 GLU A O 1
ATOM 2349 N N . TYR A 1 296 ? -24.551 0.235 16.103 1.00 96.50 296 TYR A N 1
ATOM 2350 C CA . TYR A 1 296 ? -24.634 0.482 14.662 1.00 96.50 296 TYR A CA 1
ATOM 2351 C C . TYR A 1 296 ? -25.234 -0.715 13.910 1.00 96.50 296 TYR A C 1
ATOM 2353 O O . TYR A 1 296 ? -26.199 -0.550 13.161 1.00 96.50 296 TYR A O 1
ATOM 2361 N N . CYS A 1 297 ? -24.759 -1.934 14.175 1.00 96.00 297 CYS A N 1
ATOM 2362 C CA . CYS A 1 297 ? -25.318 -3.164 13.613 1.00 96.00 297 CYS A CA 1
ATOM 2363 C C . CYS A 1 297 ? -26.816 -3.298 13.912 1.00 96.00 297 CYS A C 1
ATOM 2365 O O . CYS A 1 297 ? -27.596 -3.654 13.028 1.00 96.00 297 CYS A O 1
ATOM 2367 N N . THR A 1 298 ? -27.247 -2.956 15.131 1.00 96.62 298 THR A N 1
ATOM 2368 C CA . THR A 1 298 ? -28.667 -2.960 15.513 1.00 96.62 298 THR A CA 1
ATOM 2369 C C . THR A 1 298 ? -29.476 -1.968 14.676 1.00 96.62 298 THR A C 1
ATOM 2371 O O . THR A 1 298 ? -30.534 -2.324 14.153 1.00 96.62 298 THR A O 1
ATOM 2374 N N . LYS A 1 299 ? -28.963 -0.748 14.467 1.00 95.88 299 LYS A N 1
ATOM 2375 C CA . LYS A 1 299 ? -29.585 0.259 13.584 1.00 95.88 299 LYS A CA 1
ATOM 2376 C C . LYS A 1 299 ? -29.644 -0.196 12.121 1.00 95.88 299 LYS A C 1
ATOM 2378 O O . LYS A 1 299 ? -30.564 0.185 11.404 1.00 95.88 299 LYS A O 1
ATOM 2383 N N . ARG A 1 300 ? -28.709 -1.048 11.690 1.00 94.94 300 ARG A N 1
ATOM 2384 C CA . ARG A 1 300 ? -28.665 -1.662 10.350 1.00 94.94 300 ARG A CA 1
ATOM 2385 C C . ARG A 1 300 ? -29.535 -2.919 10.217 1.00 94.94 300 ARG A C 1
ATOM 2387 O O . ARG A 1 300 ? -29.427 -3.631 9.226 1.00 94.94 300 ARG A O 1
ATOM 2394 N N . GLY A 1 301 ? -30.411 -3.191 11.188 1.00 95.56 301 GLY A N 1
ATOM 2395 C CA . GLY A 1 301 ? -31.330 -4.331 11.157 1.00 95.56 301 GLY A CA 1
ATOM 2396 C C . GLY A 1 301 ? -30.723 -5.641 11.653 1.00 95.56 301 GLY A C 1
ATOM 2397 O O . GLY A 1 301 ? -31.360 -6.678 11.503 1.00 95.56 301 GLY A O 1
ATOM 2398 N N . LYS A 1 302 ? -29.528 -5.588 12.261 1.00 95.31 302 LYS A N 1
ATOM 2399 C CA . LYS A 1 302 ? -28.819 -6.719 12.870 1.00 95.31 302 LYS A CA 1
ATOM 2400 C C . LYS A 1 302 ? -28.736 -7.924 11.918 1.00 95.31 302 LYS A C 1
ATOM 2402 O O . LYS A 1 302 ? -29.351 -8.955 12.191 1.00 95.31 302 LYS A O 1
ATOM 2407 N N . PRO A 1 303 ? -28.019 -7.795 10.788 1.00 95.56 303 PRO A N 1
ATOM 2408 C CA . PRO A 1 303 ? -27.905 -8.894 9.839 1.00 95.56 303 PRO A CA 1
ATOM 2409 C C . PRO A 1 303 ? -27.311 -10.136 10.513 1.00 95.56 303 PRO A C 1
ATOM 2411 O O . PRO A 1 303 ? -26.448 -10.032 11.383 1.00 95.56 303 PRO A O 1
ATOM 2414 N N . GLU A 1 304 ? -27.773 -11.313 10.097 1.00 97.38 304 GLU A N 1
ATOM 2415 C CA . GLU A 1 304 ? -27.302 -12.602 10.624 1.00 97.38 304 GLU A CA 1
ATOM 2416 C C . GLU A 1 304 ? -26.568 -13.439 9.571 1.00 97.38 304 GLU A C 1
ATOM 2418 O O . GLU A 1 304 ? -25.909 -14.419 9.920 1.00 97.38 304 GLU A O 1
ATOM 2423 N N . GLN A 1 305 ? -26.634 -13.040 8.298 1.00 97.94 305 GLN A N 1
ATOM 2424 C CA . GLN A 1 305 ? -26.071 -13.770 7.166 1.00 97.94 305 GLN A CA 1
ATOM 2425 C C . GLN A 1 305 ? -25.654 -12.839 6.019 1.00 97.94 305 GLN A C 1
ATOM 2427 O O . GLN A 1 305 ? -26.065 -11.678 5.977 1.00 97.94 305 GLN A O 1
ATOM 2432 N N . PHE A 1 306 ? -24.870 -13.374 5.086 1.00 97.62 306 PHE A N 1
ATOM 2433 C CA . PHE A 1 306 ? -24.511 -12.747 3.814 1.00 97.62 306 PHE A CA 1
ATOM 2434 C C . PHE A 1 306 ? -24.361 -13.805 2.716 1.00 97.62 306 PHE A C 1
ATOM 2436 O O . PHE A 1 306 ? -24.194 -14.984 3.023 1.00 97.62 306 PHE A O 1
ATOM 2443 N N . THR A 1 307 ? -24.370 -13.389 1.450 1.00 96.88 307 THR A N 1
ATOM 2444 C CA . THR A 1 307 ? -24.121 -14.284 0.311 1.00 96.88 307 THR A CA 1
ATOM 2445 C C . THR A 1 307 ? -22.734 -13.992 -0.271 1.00 96.88 307 THR A C 1
ATOM 2447 O O . THR A 1 307 ? -22.555 -12.922 -0.861 1.00 96.88 307 THR A O 1
ATOM 2450 N N . PRO A 1 308 ? -21.747 -14.898 -0.129 1.00 96.44 308 PRO A N 1
ATOM 2451 C CA . PRO A 1 308 ? -20.428 -14.692 -0.717 1.00 96.44 308 PRO A CA 1
ATOM 2452 C C . PRO A 1 308 ? -20.477 -14.648 -2.250 1.00 96.44 308 PRO A C 1
ATOM 2454 O O . PRO A 1 308 ? -21.301 -15.318 -2.885 1.00 96.44 308 PRO A O 1
ATOM 2457 N N . GLN A 1 309 ? -19.561 -13.911 -2.873 1.00 94.19 309 GLN A N 1
ATOM 2458 C CA . GLN A 1 309 ? -19.525 -13.774 -4.323 1.00 94.19 309 GLN A CA 1
ATOM 2459 C C . GLN A 1 309 ? -19.276 -15.137 -4.990 1.00 94.19 309 GLN A C 1
ATOM 2461 O O . GLN A 1 309 ? -18.350 -15.876 -4.659 1.00 94.19 309 GLN A O 1
ATOM 2466 N N . GLY A 1 310 ? -20.133 -15.498 -5.949 1.00 91.69 310 GLY A N 1
ATOM 2467 C CA . GLY A 1 310 ? -20.038 -16.777 -6.662 1.00 91.69 310 GLY A CA 1
ATOM 2468 C C . GLY A 1 310 ? -20.505 -17.999 -5.860 1.00 91.69 310 GLY A C 1
ATOM 2469 O O . GLY A 1 310 ? -20.451 -19.116 -6.382 1.00 91.69 310 GLY A O 1
ATOM 2470 N N . VAL A 1 311 ? -21.004 -17.809 -4.636 1.00 92.69 311 VAL A N 1
ATOM 2471 C CA . VAL A 1 311 ? -21.624 -18.851 -3.808 1.00 92.69 311 VAL A CA 1
ATOM 2472 C C . VAL A 1 311 ? -23.145 -18.673 -3.836 1.00 92.69 311 VAL A C 1
ATOM 2474 O O . VAL A 1 311 ? -23.651 -17.559 -3.920 1.00 92.69 311 VAL A O 1
ATOM 2477 N N . LYS A 1 312 ? -23.891 -19.785 -3.853 1.00 92.25 312 LYS A N 1
ATOM 2478 C CA . LYS A 1 312 ? -25.364 -19.755 -3.916 1.00 92.25 312 LYS A CA 1
ATOM 2479 C C . LYS A 1 312 ? -26.029 -19.692 -2.548 1.00 92.25 312 LYS A C 1
ATOM 2481 O O . LYS A 1 312 ? -27.148 -19.201 -2.457 1.00 92.25 312 LYS A O 1
ATOM 2486 N N . ASP A 1 313 ? -25.364 -20.246 -1.545 1.00 95.50 313 ASP A N 1
ATOM 2487 C CA . ASP A 1 313 ? -25.904 -20.402 -0.205 1.00 95.50 313 ASP A CA 1
ATOM 2488 C C . ASP A 1 313 ? -25.435 -19.252 0.686 1.00 95.50 313 ASP A C 1
ATOM 2490 O O . ASP A 1 313 ? -24.285 -18.809 0.601 1.00 95.50 313 ASP A O 1
ATOM 2494 N N . ASP A 1 314 ? -26.336 -18.788 1.546 1.00 97.19 314 ASP A N 1
ATOM 2495 C CA . ASP A 1 314 ? -26.023 -17.777 2.547 1.00 97.19 314 ASP A CA 1
ATOM 2496 C C . ASP A 1 314 ? -25.127 -18.371 3.641 1.00 97.19 314 ASP A C 1
ATOM 2498 O O . ASP A 1 314 ? -25.327 -19.497 4.101 1.00 97.19 314 ASP A O 1
ATOM 2502 N N . VAL A 1 315 ? -24.152 -17.584 4.089 1.00 97.88 315 VAL A N 1
ATOM 2503 C CA . VAL A 1 315 ? -23.248 -17.914 5.192 1.00 97.88 315 VAL A CA 1
ATOM 2504 C C . VAL A 1 315 ? -23.651 -17.093 6.408 1.00 97.88 315 VAL A C 1
ATOM 2506 O O . VAL A 1 315 ? -23.831 -15.877 6.321 1.00 97.88 315 VAL A O 1
ATOM 2509 N N . SER A 1 316 ? -23.774 -17.742 7.567 1.00 98.31 316 SER A N 1
ATOM 2510 C CA . SER A 1 316 ? -24.074 -17.020 8.805 1.00 98.31 316 SER A CA 1
ATOM 2511 C C . SER A 1 316 ? -22.889 -16.144 9.227 1.00 98.31 316 SER A C 1
ATOM 2513 O O . SER A 1 316 ? -21.736 -16.579 9.194 1.00 98.31 316 SER A O 1
ATOM 2515 N N . LEU A 1 317 ? -23.150 -14.925 9.708 1.00 97.88 317 LEU A N 1
ATOM 2516 C CA . LEU A 1 317 ? -22.090 -14.035 10.201 1.00 97.88 317 LEU A CA 1
ATOM 2517 C C . LEU A 1 317 ? -21.327 -14.658 11.373 1.00 97.88 317 LEU A C 1
ATOM 2519 O O . LEU A 1 317 ? -20.133 -14.432 11.524 1.00 97.88 317 LEU A O 1
ATOM 2523 N N . LYS A 1 318 ? -21.988 -15.490 12.184 1.00 97.88 318 LYS A N 1
ATOM 2524 C CA . LYS A 1 318 ? -21.343 -16.218 13.284 1.00 97.88 318 LYS A CA 1
ATOM 2525 C C . LYS A 1 318 ? -20.289 -17.210 12.784 1.00 97.88 318 LYS A C 1
ATOM 2527 O O . LYS A 1 318 ? -19.207 -17.284 13.359 1.00 97.88 318 LYS A O 1
ATOM 2532 N N . GLU A 1 319 ? -20.612 -17.981 11.750 1.00 97.69 319 GLU A N 1
ATOM 2533 C CA . GLU A 1 319 ? -19.669 -18.905 11.114 1.00 97.69 319 GLU A CA 1
ATOM 2534 C C . GLU A 1 319 ? -18.508 -18.143 10.480 1.00 97.69 319 GLU A C 1
ATOM 2536 O O . GLU A 1 319 ? -17.347 -18.477 10.719 1.00 97.69 319 GLU A O 1
ATOM 2541 N N . ALA A 1 320 ? -18.812 -17.063 9.757 1.00 98.06 320 ALA A N 1
ATOM 2542 C CA . ALA A 1 320 ? -17.793 -16.249 9.116 1.00 98.06 320 ALA A CA 1
ATOM 2543 C C . ALA A 1 320 ? -16.821 -15.624 10.123 1.00 98.06 320 ALA A C 1
ATOM 2545 O O . ALA A 1 320 ? -15.610 -15.745 9.944 1.00 98.06 320 ALA A O 1
ATOM 2546 N N . LYS A 1 321 ? -17.326 -15.068 11.235 1.00 97.69 321 LYS A N 1
ATOM 2547 C CA . LYS A 1 321 ? -16.495 -14.606 12.361 1.00 97.69 321 LYS A CA 1
ATOM 2548 C C . LYS A 1 321 ? -15.588 -15.713 12.896 1.00 97.69 321 LYS A C 1
ATOM 2550 O O . LYS A 1 321 ? -14.424 -15.458 13.169 1.00 97.69 321 LYS A O 1
ATOM 2555 N N . GLY A 1 322 ? -16.080 -16.951 12.990 1.00 97.81 322 GLY A N 1
ATOM 2556 C CA . GLY A 1 322 ? -15.270 -18.101 13.404 1.00 97.81 322 GLY A CA 1
ATOM 2557 C C . GLY A 1 322 ? -14.080 -18.376 12.476 1.00 97.81 322 GLY A C 1
ATOM 2558 O O . GLY A 1 322 ? -12.978 -18.652 12.957 1.00 97.81 322 GLY A O 1
ATOM 2559 N N . HIS A 1 323 ? -14.274 -18.264 11.159 1.00 97.94 323 HIS A N 1
ATOM 2560 C CA . HIS A 1 323 ? -13.182 -18.377 10.188 1.00 97.94 323 HIS A CA 1
ATOM 2561 C C . HIS A 1 323 ? -12.200 -17.205 10.280 1.00 97.94 323 HIS A C 1
ATOM 2563 O O . HIS A 1 323 ? -10.991 -17.441 10.333 1.00 97.94 323 HIS A O 1
ATOM 2569 N N . LEU A 1 324 ? -12.704 -15.968 10.360 1.00 98.00 324 LEU A N 1
ATOM 2570 C CA . LEU A 1 324 ? -11.876 -14.768 10.511 1.00 98.00 324 LEU A CA 1
ATOM 2571 C C . LEU A 1 324 ? -11.019 -14.843 11.780 1.00 98.00 324 LEU A C 1
ATOM 2573 O O . LEU A 1 324 ? -9.803 -14.699 11.702 1.00 98.00 324 LEU A O 1
ATOM 2577 N N . ASP A 1 325 ? -11.613 -15.181 12.925 1.00 97.38 325 ASP A N 1
ATOM 2578 C CA . ASP A 1 325 ? -10.901 -15.348 14.195 1.00 97.38 325 ASP A CA 1
ATOM 2579 C C . ASP A 1 325 ? -9.777 -16.384 14.105 1.00 97.38 325 ASP A C 1
ATOM 2581 O O . ASP A 1 325 ? -8.715 -16.204 14.704 1.00 97.38 325 ASP A O 1
ATOM 2585 N N . SER A 1 326 ? -9.991 -17.476 13.365 1.00 96.81 326 SER A N 1
ATOM 2586 C CA . SER A 1 326 ? -8.961 -18.494 13.158 1.00 96.81 326 SER A CA 1
ATOM 2587 C C . SER A 1 326 ? -7.768 -17.938 12.378 1.00 96.81 326 SER A C 1
ATOM 2589 O O . SER A 1 326 ? -6.625 -18.185 12.765 1.00 96.81 326 SER A O 1
ATOM 2591 N N . VAL A 1 327 ? -8.022 -17.174 11.311 1.00 97.50 327 VAL A N 1
ATOM 2592 C CA . VAL A 1 327 ? -6.970 -16.527 10.508 1.00 97.50 327 VAL A CA 1
ATOM 2593 C C . VAL A 1 327 ? -6.239 -15.475 11.343 1.00 97.50 327 VAL A C 1
ATOM 2595 O O . VAL A 1 327 ? -5.015 -15.511 11.436 1.00 97.50 327 VAL A O 1
ATOM 2598 N N . ILE A 1 328 ? -6.973 -14.591 12.024 1.00 97.25 328 ILE A N 1
ATOM 2599 C CA . ILE A 1 328 ? -6.418 -13.511 12.855 1.00 97.25 328 ILE A CA 1
ATOM 2600 C C . ILE A 1 328 ? -5.512 -14.075 13.954 1.00 97.25 328 ILE A C 1
ATOM 2602 O O . ILE A 1 328 ? -4.408 -13.571 14.171 1.00 97.25 328 ILE A O 1
ATOM 2606 N N . ARG A 1 329 ? -5.947 -15.141 14.640 1.00 95.25 329 ARG A N 1
ATOM 2607 C CA . ARG A 1 329 ? -5.132 -15.797 15.672 1.00 95.25 329 ARG A CA 1
ATOM 2608 C C . ARG A 1 329 ? -3.854 -16.378 15.093 1.00 95.25 329 ARG A C 1
ATOM 2610 O O . ARG A 1 329 ? -2.807 -16.127 15.668 1.00 95.25 329 ARG A O 1
ATOM 2617 N N . ALA A 1 330 ? -3.926 -17.092 13.972 1.00 94.56 330 ALA A N 1
ATOM 2618 C CA . ALA A 1 330 ? -2.739 -17.644 13.323 1.00 94.56 330 ALA A CA 1
ATOM 2619 C C . ALA A 1 330 ? -1.748 -16.536 12.924 1.00 94.56 330 ALA A C 1
ATOM 2621 O O . ALA A 1 330 ? -0.577 -16.599 13.292 1.00 94.56 330 ALA A O 1
ATOM 2622 N N . LEU A 1 331 ? -2.228 -15.458 12.289 1.00 95.38 331 LEU A N 1
ATOM 2623 C CA . LEU A 1 331 ? -1.394 -14.305 11.932 1.00 95.38 331 LEU A CA 1
ATOM 2624 C C . LEU A 1 331 ? -0.693 -13.692 13.155 1.00 95.38 331 LEU A C 1
ATOM 2626 O O . LEU A 1 331 ? 0.501 -13.391 13.099 1.00 95.38 331 LEU A O 1
ATOM 2630 N N . LEU A 1 332 ? -1.419 -13.511 14.263 1.00 93.88 332 LEU A N 1
ATOM 2631 C CA . LEU A 1 332 ? -0.893 -12.917 15.494 1.00 93.88 332 LEU A CA 1
ATOM 2632 C C . LEU A 1 332 ? -0.107 -13.889 16.381 1.00 93.88 332 LEU A C 1
ATOM 2634 O O . LEU A 1 332 ? 0.648 -13.425 17.225 1.00 93.88 332 LEU A O 1
ATOM 2638 N N . ASP A 1 333 ? -0.255 -15.201 16.246 1.00 92.25 333 ASP A N 1
ATOM 2639 C CA . ASP A 1 333 ? 0.535 -16.171 17.014 1.00 92.25 333 ASP A CA 1
ATOM 2640 C C . ASP A 1 333 ? 1.874 -16.473 16.316 1.00 92.25 333 ASP A C 1
ATOM 2642 O O . ASP A 1 333 ? 2.912 -16.603 16.981 1.00 92.25 333 ASP A O 1
ATOM 2646 N N . ASP A 1 334 ? 1.881 -16.484 14.981 1.00 88.62 334 ASP A N 1
ATOM 2647 C CA . ASP A 1 334 ? 3.046 -16.869 14.188 1.00 88.62 334 ASP A CA 1
ATOM 2648 C C . ASP A 1 334 ? 3.936 -15.666 13.840 1.00 88.62 334 ASP A C 1
ATOM 2650 O O . ASP A 1 334 ? 5.040 -15.524 14.384 1.00 88.62 334 ASP A O 1
ATOM 2654 N N . ASP A 1 335 ? 3.465 -14.779 12.961 1.00 88.00 335 ASP A N 1
ATOM 2655 C CA . ASP A 1 335 ? 4.332 -13.812 12.276 1.00 88.00 335 ASP A CA 1
ATOM 2656 C C . ASP A 1 335 ? 4.165 -12.370 12.777 1.00 88.00 335 ASP A C 1
ATOM 2658 O O . ASP A 1 335 ? 5.156 -11.685 13.073 1.00 88.00 335 ASP A O 1
ATOM 2662 N N . LEU A 1 336 ? 2.919 -11.919 12.945 1.00 92.31 336 LEU A N 1
ATOM 2663 C CA . LEU A 1 336 ? 2.571 -10.564 13.391 1.00 92.31 336 LEU A CA 1
ATOM 2664 C C . LEU A 1 336 ? 2.595 -10.426 14.925 1.00 92.31 336 LEU A C 1
ATOM 2666 O O . LEU A 1 336 ? 2.539 -9.322 15.472 1.00 92.31 336 LEU A O 1
ATOM 2670 N N . GLY A 1 337 ? 2.735 -11.539 15.646 1.00 84.12 337 GLY A N 1
ATOM 2671 C CA . GLY A 1 337 ? 2.704 -11.582 17.106 1.00 84.12 337 GLY A CA 1
ATOM 2672 C C . GLY A 1 337 ? 3.807 -10.806 17.788 1.00 84.12 337 GLY A C 1
ATOM 2673 O O . GLY A 1 337 ? 4.973 -11.183 17.707 1.00 84.12 337 GLY A O 1
ATOM 2674 N N . GLY A 1 338 ? 3.459 -9.753 18.524 1.00 80.62 338 GLY A N 1
ATOM 2675 C CA . GLY A 1 338 ? 4.418 -8.873 19.196 1.00 80.62 338 GLY A CA 1
ATOM 2676 C C . GLY A 1 338 ? 4.889 -7.700 18.338 1.00 80.62 338 GLY A C 1
ATOM 2677 O O . GLY A 1 338 ? 5.807 -6.992 18.755 1.00 80.62 338 GLY A O 1
ATOM 2678 N N . LEU A 1 339 ? 4.279 -7.470 17.167 1.00 84.50 339 LEU A N 1
ATOM 2679 C CA . LEU A 1 339 ? 4.181 -6.110 16.646 1.00 84.50 339 LEU A CA 1
ATOM 2680 C C . LEU A 1 339 ? 3.487 -5.276 17.726 1.00 84.50 339 LEU A C 1
ATOM 2682 O O . LEU A 1 339 ? 2.397 -5.620 18.187 1.00 84.50 339 LEU A O 1
ATOM 2686 N N . ARG A 1 340 ? 4.170 -4.240 18.211 1.00 70.44 340 ARG A N 1
ATOM 2687 C CA . ARG A 1 340 ? 3.614 -3.325 19.204 1.00 70.44 340 ARG A CA 1
ATOM 2688 C C . ARG A 1 340 ? 3.169 -2.072 18.481 1.00 70.44 340 ARG A C 1
ATOM 2690 O O . ARG A 1 340 ? 3.970 -1.482 17.755 1.00 70.44 340 ARG A O 1
ATOM 2697 N N . ALA A 1 341 ? 1.925 -1.668 18.720 1.00 65.00 341 ALA A N 1
ATOM 2698 C CA . ALA A 1 341 ? 1.432 -0.395 18.235 1.00 65.00 341 ALA A CA 1
ATOM 2699 C C . ALA A 1 341 ? 2.376 0.712 18.704 1.00 65.00 341 ALA A C 1
ATOM 2701 O O . ALA A 1 341 ? 2.783 0.748 19.872 1.00 65.00 341 ALA A O 1
ATOM 2702 N N . ASN A 1 342 ? 2.718 1.630 17.802 1.00 68.00 342 ASN A N 1
ATOM 2703 C CA . ASN A 1 342 ? 3.416 2.838 18.210 1.00 68.00 342 ASN A CA 1
ATOM 2704 C C . ASN A 1 342 ? 2.384 3.802 18.806 1.00 68.00 342 ASN A C 1
ATOM 2706 O O . ASN A 1 342 ? 1.926 4.744 18.156 1.00 68.00 342 ASN A O 1
ATOM 2710 N N . THR A 1 343 ? 2.004 3.543 20.059 1.00 63.69 343 THR A N 1
ATOM 2711 C CA . THR A 1 343 ? 1.031 4.339 20.822 1.00 63.69 343 THR A CA 1
ATOM 2712 C C . THR A 1 343 ? 1.504 5.764 21.094 1.00 63.69 343 THR A C 1
ATOM 2714 O O . THR A 1 343 ? 0.738 6.557 21.628 1.00 63.69 343 THR A O 1
ATOM 2717 N N . ALA A 1 344 ? 2.737 6.135 20.734 1.00 59.31 344 ALA A N 1
ATOM 2718 C CA . ALA A 1 344 ? 3.190 7.524 20.763 1.00 59.31 344 ALA A CA 1
ATOM 2719 C C . ALA A 1 344 ? 2.829 8.292 19.477 1.00 59.31 344 ALA A C 1
ATOM 2721 O O . ALA A 1 344 ? 2.726 9.515 19.516 1.00 59.31 344 ALA A O 1
ATOM 2722 N N . LEU A 1 345 ? 2.598 7.595 18.357 1.00 71.00 345 LEU A N 1
ATOM 2723 C CA . LEU A 1 345 ? 2.287 8.212 17.063 1.00 71.00 345 LEU A CA 1
ATOM 2724 C C . LEU A 1 345 ? 0.814 8.088 16.684 1.00 71.00 345 LEU A C 1
ATOM 2726 O O . LEU A 1 345 ? 0.201 9.090 16.337 1.00 71.00 345 LEU A O 1
ATOM 2730 N N . TRP A 1 346 ? 0.237 6.891 16.789 1.00 82.81 346 TRP A N 1
ATOM 2731 C CA . TRP A 1 346 ? -1.070 6.611 16.187 1.00 82.81 346 TRP A CA 1
ATOM 2732 C C . TRP A 1 346 ? -2.229 6.802 17.157 1.00 82.81 346 TRP A C 1
ATOM 2734 O O . TRP A 1 346 ? -3.048 7.691 16.965 1.00 82.81 346 TRP A O 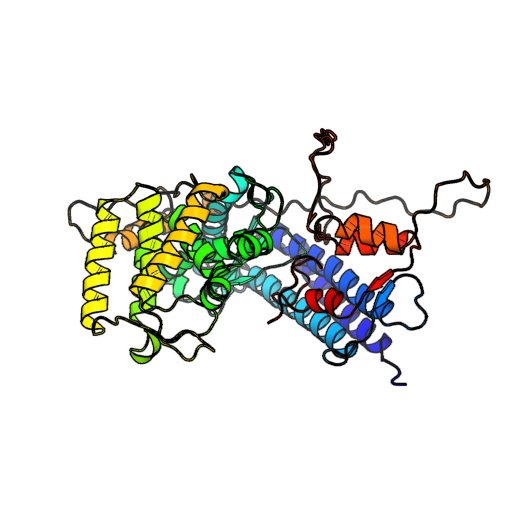1
ATOM 2744 N N . SER A 1 347 ? -2.268 6.016 18.231 1.00 77.31 347 SER A N 1
ATOM 2745 C CA . SER A 1 347 ? -3.382 6.029 19.183 1.00 77.31 347 SER A CA 1
ATOM 2746 C C . SER A 1 347 ? -2.933 6.502 20.558 1.00 77.31 347 SER A C 1
ATOM 2748 O O . SER A 1 347 ? -1.942 6.000 21.092 1.00 77.31 347 SER A O 1
ATOM 2750 N N . GLY A 1 348 ? -3.675 7.445 21.137 1.00 73.25 348 GLY A N 1
ATOM 2751 C CA . GLY A 1 348 ? -3.641 7.733 22.569 1.00 73.25 348 GLY A CA 1
ATOM 2752 C C . GLY A 1 348 ? -4.407 6.701 23.393 1.00 73.25 348 GLY A C 1
ATOM 2753 O O . GLY A 1 348 ? -4.794 5.642 22.890 1.00 73.25 348 GLY A O 1
ATOM 2754 N N . SER A 1 349 ? -4.581 7.019 24.672 1.00 76.75 349 SER A N 1
ATOM 2755 C CA . SER A 1 349 ? -5.540 6.368 25.566 1.00 76.75 349 SER A CA 1
ATOM 2756 C C . SER A 1 349 ? -6.766 7.257 25.678 1.00 76.75 349 SER A C 1
ATOM 2758 O O . SER A 1 349 ? -6.602 8.469 25.765 1.00 76.75 349 SER A O 1
ATOM 2760 N N . VAL A 1 350 ? -7.964 6.683 25.746 1.00 77.31 350 VAL A N 1
ATOM 2761 C CA . VAL A 1 350 ? -9.175 7.495 25.936 1.00 77.31 350 VAL A CA 1
ATOM 2762 C C . VAL A 1 350 ? -9.129 8.200 27.294 1.00 77.31 350 VAL A C 1
ATOM 2764 O O . VAL A 1 350 ? -8.906 7.572 28.337 1.00 77.31 350 VAL A O 1
ATOM 2767 N N . ASP A 1 351 ? -9.368 9.510 27.272 1.00 73.31 351 ASP A N 1
ATOM 2768 C CA . ASP A 1 351 ? -9.401 10.374 28.449 1.00 73.31 351 ASP A CA 1
ATOM 2769 C C . ASP A 1 351 ? -10.513 9.966 29.439 1.00 73.31 351 ASP A C 1
ATOM 2771 O O . ASP A 1 351 ? -11.314 9.047 29.230 1.00 73.31 351 ASP A O 1
ATOM 2775 N N . HIS A 1 352 ? -10.587 10.648 30.581 1.00 57.62 352 HIS A N 1
ATOM 2776 C CA . HIS A 1 352 ? -11.565 10.348 31.631 1.00 57.62 352 HIS A CA 1
ATOM 2777 C C . HIS A 1 352 ? -13.042 10.516 31.208 1.00 57.62 352 HIS A C 1
ATOM 2779 O O . HIS A 1 352 ? -13.906 10.010 31.914 1.00 57.62 352 HIS A O 1
ATOM 2785 N N . GLU A 1 353 ? -13.342 11.157 30.071 1.00 66.69 353 GLU A N 1
ATOM 2786 C CA . GLU A 1 353 ? -14.718 11.429 29.610 1.00 66.69 353 GLU A CA 1
ATOM 2787 C C . GLU A 1 353 ? -15.343 10.351 28.692 1.00 66.69 353 GLU A C 1
ATOM 2789 O O . GLU A 1 353 ? -16.423 10.579 28.154 1.00 66.69 353 GLU A O 1
ATOM 2794 N N . ASP A 1 354 ? -14.705 9.186 28.503 1.00 67.56 354 ASP A N 1
ATOM 2795 C CA . ASP A 1 354 ? -15.243 8.032 27.736 1.00 67.56 354 ASP A CA 1
ATOM 2796 C C . ASP A 1 354 ? -15.596 8.309 26.255 1.00 67.56 354 ASP A C 1
ATOM 2798 O O . ASP A 1 354 ? -16.301 7.526 25.619 1.00 67.56 354 ASP A O 1
ATOM 2802 N N . ARG A 1 355 ? -15.101 9.396 25.655 1.00 87.56 355 ARG A N 1
ATOM 2803 C CA . ARG A 1 355 ? -15.373 9.701 24.240 1.00 87.56 355 ARG A CA 1
ATOM 2804 C C . ARG A 1 355 ? -14.371 8.991 23.345 1.00 87.56 355 ARG A C 1
ATOM 2806 O O . ARG A 1 355 ? -13.233 9.437 23.244 1.00 87.56 355 ARG A O 1
ATOM 2813 N N . ILE A 1 356 ? -14.791 7.920 22.674 1.00 92.31 356 ILE A N 1
ATOM 2814 C CA . ILE A 1 356 ? -13.930 7.184 21.735 1.00 92.31 356 ILE A CA 1
ATOM 2815 C C . ILE A 1 356 ? -13.417 8.091 20.602 1.00 92.31 356 ILE A C 1
ATOM 2817 O O . ILE A 1 356 ? -12.297 7.924 20.130 1.00 92.31 356 ILE A O 1
ATOM 2821 N N . GLU A 1 357 ? -14.178 9.129 20.244 1.00 93.25 357 GLU A N 1
ATOM 2822 C CA . GLU A 1 357 ? -13.805 10.147 19.259 1.00 93.25 357 GLU A CA 1
ATOM 2823 C C . GLU A 1 357 ? -12.582 10.984 19.674 1.00 93.25 357 GLU A C 1
ATOM 2825 O O . GLU A 1 357 ? -11.949 11.598 18.812 1.00 93.25 357 GLU A O 1
ATOM 2830 N N . SER A 1 358 ? -12.192 10.989 20.960 1.00 92.56 358 SER A N 1
ATOM 2831 C CA . SER A 1 358 ? -10.957 11.655 21.398 1.00 92.56 358 SER A CA 1
ATOM 2832 C C . SER A 1 358 ? -9.719 11.057 20.727 1.00 92.56 358 SER A C 1
ATOM 2834 O O . SER A 1 358 ? -8.741 11.771 20.528 1.00 92.56 358 SER A O 1
ATOM 2836 N N . LEU A 1 359 ? -9.779 9.793 20.287 1.00 93.06 359 LEU A N 1
ATOM 2837 C CA . LEU A 1 359 ? -8.694 9.141 19.554 1.00 93.06 359 LEU A CA 1
ATOM 2838 C C . LEU A 1 359 ? -8.341 9.873 18.248 1.00 93.06 359 LEU A C 1
ATOM 2840 O O . LEU A 1 359 ? -7.163 9.947 17.894 1.00 93.06 359 LEU A O 1
ATOM 2844 N N . PHE A 1 360 ? -9.322 10.452 17.544 1.00 94.69 360 PHE A N 1
ATOM 2845 C CA . PHE A 1 360 ? -9.047 11.250 16.345 1.00 94.69 360 PHE A CA 1
ATOM 2846 C C . PHE A 1 360 ? -8.406 12.591 16.677 1.00 94.69 360 PHE A C 1
ATOM 2848 O O . PHE A 1 360 ? -7.488 13.012 15.973 1.00 94.69 360 PHE A O 1
ATOM 2855 N N . THR A 1 361 ? -8.869 13.249 17.740 1.00 92.94 361 THR A N 1
ATOM 2856 C CA . THR A 1 361 ? -8.275 14.502 18.220 1.00 92.94 361 THR A CA 1
ATOM 2857 C C . THR A 1 361 ? -6.824 14.275 18.627 1.00 92.94 361 THR A C 1
ATOM 2859 O O . THR A 1 361 ? -5.945 14.998 18.169 1.00 92.94 361 THR A O 1
ATOM 2862 N N . ASP A 1 362 ? -6.550 13.212 19.383 1.00 91.88 362 ASP A N 1
ATOM 2863 C CA . ASP A 1 362 ? -5.199 12.825 19.786 1.00 91.88 362 ASP A CA 1
ATOM 2864 C C . ASP A 1 362 ? -4.288 12.578 18.583 1.00 91.88 362 ASP A C 1
ATOM 2866 O O . ASP A 1 362 ? -3.147 13.050 18.551 1.00 91.88 362 ASP A O 1
ATOM 2870 N N . PHE A 1 363 ? -4.784 11.846 17.582 1.00 94.38 363 PHE A N 1
ATOM 2871 C CA . PHE A 1 363 ? -4.044 11.596 16.351 1.00 94.38 363 PHE A CA 1
ATOM 2872 C C . PHE A 1 363 ? -3.747 12.899 15.594 1.00 94.38 363 PHE A C 1
ATOM 2874 O O . PHE A 1 363 ? -2.597 13.153 15.222 1.00 94.38 363 PHE A O 1
ATOM 2881 N N . ALA A 1 364 ? -4.753 13.758 15.412 1.00 95.00 364 ALA A N 1
ATOM 2882 C CA . ALA A 1 364 ? -4.601 15.048 14.744 1.00 95.00 364 ALA A CA 1
ATOM 2883 C C . ALA A 1 364 ? -3.613 15.968 15.484 1.00 95.00 364 ALA A C 1
ATOM 2885 O O . ALA A 1 364 ? -2.747 16.578 14.852 1.00 95.00 364 ALA A O 1
ATOM 2886 N N . ASP A 1 365 ? -3.674 16.013 16.815 1.00 93.38 365 ASP A N 1
ATOM 2887 C CA . ASP A 1 365 ? -2.772 16.799 17.656 1.00 93.38 365 ASP A CA 1
ATOM 2888 C C . ASP A 1 365 ? -1.323 16.318 17.547 1.00 93.38 365 ASP A C 1
ATOM 2890 O O . ASP A 1 365 ? -0.393 17.126 17.455 1.00 93.38 365 ASP A O 1
ATOM 2894 N N . ARG A 1 366 ? -1.105 14.999 17.541 1.00 91.56 366 ARG A N 1
ATOM 2895 C CA . ARG A 1 366 ? 0.228 14.405 17.359 1.00 91.56 366 ARG A CA 1
ATOM 2896 C C . ARG A 1 366 ? 0.782 14.706 15.977 1.00 91.56 366 ARG A C 1
ATOM 2898 O O . ARG A 1 366 ? 1.922 15.156 15.873 1.00 91.56 366 ARG A O 1
ATOM 2905 N N . LEU A 1 367 ? -0.030 14.548 14.932 1.00 92.94 367 LEU A N 1
ATOM 2906 C CA . LEU A 1 367 ? 0.341 14.931 13.572 1.00 92.94 367 LEU A CA 1
ATOM 2907 C C . LEU A 1 367 ? 0.685 16.426 13.482 1.00 92.94 367 LEU A C 1
ATOM 2909 O O . LEU A 1 367 ? 1.659 16.804 12.823 1.00 92.94 367 LEU A O 1
ATOM 2913 N N . GLY A 1 368 ? -0.081 17.282 14.161 1.00 93.31 368 GLY A N 1
ATOM 2914 C CA . GLY A 1 368 ? 0.173 18.718 14.262 1.00 93.31 368 GLY A CA 1
ATOM 2915 C C . GLY A 1 368 ? 1.541 19.029 14.874 1.00 93.31 368 GLY A C 1
ATOM 2916 O O . GLY A 1 368 ? 2.261 19.878 14.346 1.00 93.31 368 GLY A O 1
ATOM 2917 N N . LYS A 1 369 ? 1.924 18.284 15.919 1.00 92.75 369 LYS A N 1
ATOM 2918 C CA . LYS A 1 369 ? 3.196 18.427 16.649 1.00 92.75 369 LYS A CA 1
ATOM 2919 C C . LYS A 1 369 ? 4.419 17.894 15.901 1.00 92.75 369 LYS A C 1
ATOM 2921 O O . LYS A 1 369 ? 5.516 18.346 16.213 1.00 92.75 369 LYS A O 1
ATOM 2926 N N . LEU A 1 370 ? 4.255 16.994 14.925 1.00 91.44 370 LEU A N 1
ATOM 2927 C CA . LEU A 1 370 ? 5.380 16.524 14.109 1.00 91.44 370 LEU A CA 1
ATOM 2928 C C . LEU A 1 370 ? 6.047 17.701 13.390 1.00 91.44 370 LEU A C 1
ATOM 2930 O O . LEU A 1 370 ? 5.399 18.453 12.652 1.00 91.44 370 LEU A O 1
ATOM 2934 N N . THR A 1 371 ? 7.349 17.847 13.592 1.00 89.25 371 THR A N 1
ATOM 2935 C CA . THR A 1 371 ? 8.171 18.851 12.913 1.00 89.25 371 THR A CA 1
ATOM 2936 C C . THR A 1 371 ? 8.612 18.357 11.534 1.00 89.25 371 THR A C 1
ATOM 2938 O O . THR A 1 371 ? 8.618 17.160 11.255 1.00 89.25 371 THR A O 1
ATOM 2941 N N . VAL A 1 372 ? 8.997 19.277 10.641 1.00 76.88 372 VAL A N 1
ATOM 2942 C CA . VAL A 1 372 ? 9.535 18.907 9.316 1.00 76.88 372 VAL A CA 1
ATOM 2943 C C . VAL A 1 372 ? 10.878 18.172 9.443 1.00 76.88 372 VAL A C 1
ATOM 2945 O O . VAL A 1 372 ? 11.184 17.313 8.623 1.00 76.88 372 VAL A O 1
ATOM 2948 N N . ASP A 1 373 ? 11.658 18.452 10.487 1.00 79.88 373 ASP A N 1
ATOM 2949 C CA . ASP A 1 373 ? 12.937 17.776 10.720 1.00 79.88 373 ASP A CA 1
ATOM 2950 C C . ASP A 1 373 ? 12.733 16.312 11.126 1.00 79.88 373 ASP A C 1
ATOM 2952 O O . ASP A 1 373 ? 13.396 15.428 10.586 1.00 79.88 373 ASP A O 1
ATOM 2956 N N . GLU A 1 374 ? 11.753 16.033 11.992 1.00 74.12 374 GLU A N 1
ATOM 2957 C CA . GLU A 1 374 ? 11.313 14.661 12.280 1.00 74.12 374 GLU A CA 1
ATOM 2958 C C . GLU A 1 374 ? 10.717 13.995 11.035 1.00 74.12 374 GLU A C 1
ATOM 2960 O O . GLU A 1 374 ? 10.943 12.814 10.778 1.00 74.12 374 GLU A O 1
ATOM 2965 N N . ALA A 1 375 ? 10.001 14.766 10.219 1.00 63.94 375 ALA A N 1
ATOM 2966 C CA . ALA A 1 375 ? 9.402 14.287 8.984 1.00 63.94 375 ALA A CA 1
ATOM 2967 C C . ALA A 1 375 ? 10.446 13.829 7.940 1.00 63.94 375 ALA A C 1
ATOM 2969 O O . ALA A 1 375 ? 10.181 12.943 7.130 1.00 63.94 375 ALA A O 1
ATOM 2970 N N . ASN A 1 376 ? 11.664 14.373 7.995 1.00 75.25 376 ASN A N 1
ATOM 2971 C CA . ASN A 1 376 ? 12.776 13.986 7.123 1.00 75.25 376 ASN A CA 1
ATOM 2972 C C . ASN A 1 376 ? 13.545 12.742 7.614 1.00 75.25 376 ASN A C 1
ATOM 2974 O O . ASN A 1 376 ? 14.573 12.396 7.036 1.00 75.25 376 ASN A O 1
ATOM 2978 N N . LEU A 1 377 ? 13.073 12.052 8.661 1.00 83.88 377 LEU A N 1
ATOM 2979 C CA . LEU A 1 377 ? 13.732 10.854 9.200 1.00 83.88 377 LEU A CA 1
ATOM 2980 C C . LEU A 1 377 ? 13.475 9.574 8.391 1.00 83.88 377 LEU A C 1
ATOM 2982 O O . LEU A 1 377 ? 14.100 8.550 8.674 1.00 83.88 377 LEU A O 1
ATOM 2986 N N . ALA A 1 378 ? 12.572 9.592 7.403 1.00 89.31 378 ALA A N 1
ATOM 2987 C CA . ALA A 1 378 ? 12.459 8.473 6.471 1.00 89.31 378 ALA A CA 1
ATOM 2988 C C . ALA A 1 378 ? 13.787 8.341 5.691 1.00 89.31 378 ALA A C 1
ATOM 2990 O O . ALA A 1 378 ? 14.211 9.306 5.051 1.00 89.31 378 ALA A O 1
ATOM 2991 N N . PRO A 1 379 ? 14.469 7.181 5.725 1.00 93.19 379 PRO A N 1
ATOM 2992 C CA . PRO A 1 379 ? 15.788 7.035 5.117 1.00 93.19 379 PRO A CA 1
ATOM 2993 C C . PRO A 1 379 ? 15.699 7.240 3.605 1.00 93.19 379 PRO A C 1
ATOM 2995 O O . PRO A 1 379 ? 14.730 6.823 2.970 1.00 93.19 379 PRO A O 1
ATOM 2998 N N . GLU A 1 380 ? 16.665 7.918 2.992 1.00 94.31 380 GLU A N 1
ATOM 2999 C CA . GLU A 1 380 ? 16.770 7.926 1.527 1.00 94.31 380 GLU A CA 1
ATOM 3000 C C . GLU A 1 380 ? 17.036 6.508 1.014 1.00 94.31 380 GLU A C 1
ATOM 3002 O O . GLU A 1 380 ? 17.668 5.696 1.691 1.00 94.31 380 GLU A O 1
ATOM 3007 N N . LEU A 1 381 ? 16.533 6.201 -0.180 1.00 91.44 381 LEU A N 1
ATOM 3008 C CA . LEU A 1 381 ? 16.874 4.958 -0.853 1.00 91.44 381 LEU A CA 1
ATOM 3009 C C . LEU A 1 381 ? 18.367 4.983 -1.197 1.00 91.44 381 LEU A C 1
ATOM 3011 O O . LEU A 1 381 ? 18.796 5.777 -2.036 1.00 91.44 381 LEU A O 1
ATOM 3015 N N . ASP A 1 382 ? 19.147 4.105 -0.566 1.00 80.88 382 ASP A N 1
ATOM 3016 C CA . ASP A 1 382 ? 20.568 3.968 -0.871 1.00 80.88 382 ASP A CA 1
ATOM 3017 C C . ASP A 1 382 ? 20.736 3.311 -2.245 1.00 80.88 382 ASP A C 1
ATOM 3019 O O . ASP A 1 382 ? 20.575 2.101 -2.435 1.00 80.88 382 ASP A O 1
ATOM 3023 N N . VAL A 1 383 ? 21.020 4.135 -3.248 1.00 65.31 383 VAL A N 1
ATOM 3024 C CA . VAL A 1 383 ? 21.401 3.654 -4.569 1.00 65.31 383 VAL A CA 1
ATOM 3025 C C . VAL A 1 383 ? 22.873 3.332 -4.496 1.00 65.31 383 VAL A C 1
ATOM 3027 O O . VAL A 1 383 ? 23.683 4.197 -4.811 1.00 65.31 383 VAL A O 1
ATOM 3030 N N . VAL A 1 384 ? 23.238 2.099 -4.140 1.00 56.12 384 VAL A N 1
ATOM 3031 C CA . VAL A 1 384 ? 24.623 1.652 -4.331 1.00 56.12 384 VAL A CA 1
ATOM 3032 C C . VAL A 1 384 ? 24.914 1.756 -5.832 1.00 56.12 384 VAL A C 1
ATOM 3034 O O . VAL A 1 384 ? 24.389 0.955 -6.620 1.00 56.12 384 VAL A O 1
ATOM 3037 N N . PRO A 1 385 ? 25.702 2.751 -6.290 1.00 45.59 385 PRO A N 1
ATOM 3038 C CA . PRO A 1 385 ? 25.958 2.914 -7.704 1.00 45.59 385 PRO A CA 1
ATOM 3039 C C . PRO A 1 385 ? 26.772 1.708 -8.142 1.00 45.59 385 PRO A C 1
ATOM 3041 O O . PRO A 1 385 ? 27.648 1.231 -7.417 1.00 45.59 385 PRO A O 1
ATOM 3044 N N . ARG A 1 386 ? 26.505 1.209 -9.348 1.00 41.09 386 ARG A N 1
ATOM 3045 C CA . ARG A 1 386 ? 27.327 0.169 -9.961 1.00 41.09 386 ARG A CA 1
ATOM 3046 C C . ARG A 1 386 ? 28.790 0.618 -9.875 1.00 41.09 386 ARG A C 1
ATOM 3048 O O . ARG A 1 386 ? 29.175 1.562 -10.563 1.00 41.09 386 ARG A O 1
ATOM 3055 N N . ALA A 1 387 ? 29.613 -0.059 -9.069 1.00 35.41 387 ALA A N 1
ATOM 3056 C CA . ALA A 1 387 ? 31.053 -0.010 -9.268 1.00 35.41 387 ALA A CA 1
ATOM 3057 C C . ALA A 1 387 ? 31.254 -0.454 -10.715 1.00 35.41 387 ALA A C 1
ATOM 3059 O O . ALA A 1 387 ? 30.895 -1.579 -11.068 1.00 35.41 387 ALA A O 1
ATOM 3060 N N . SER A 1 388 ? 31.659 0.486 -11.569 1.00 33.47 388 SER A N 1
ATOM 3061 C CA . SER A 1 388 ? 31.713 0.313 -13.015 1.00 33.47 388 SER A CA 1
ATOM 3062 C C . SER A 1 388 ? 32.519 -0.948 -13.310 1.00 33.47 388 SER A C 1
ATOM 3064 O O . SER A 1 388 ? 33.744 -0.958 -13.189 1.00 33.47 388 SER A O 1
ATOM 3066 N N . THR A 1 389 ? 31.835 -2.056 -13.609 1.00 35.25 389 THR A N 1
ATOM 3067 C CA . THR A 1 389 ? 32.491 -3.277 -14.060 1.00 35.25 389 THR A CA 1
ATOM 3068 C C . THR A 1 389 ? 33.202 -2.883 -15.336 1.00 35.25 389 THR A C 1
ATOM 3070 O O . THR A 1 389 ? 32.528 -2.560 -16.317 1.00 35.25 389 THR A O 1
ATOM 3073 N N . ARG A 1 390 ? 34.540 -2.829 -15.265 1.00 30.67 390 ARG A N 1
ATOM 3074 C CA . ARG A 1 390 ? 35.445 -2.610 -16.393 1.00 30.67 390 ARG A CA 1
ATOM 3075 C C . ARG A 1 390 ? 34.843 -3.258 -17.629 1.00 30.67 390 ARG A C 1
ATOM 3077 O O . ARG A 1 390 ? 34.514 -4.443 -17.600 1.00 30.67 390 ARG A O 1
ATOM 3084 N N . SER A 1 391 ? 34.701 -2.449 -18.677 1.00 29.92 391 SER A N 1
ATOM 3085 C CA . SER A 1 391 ? 34.503 -2.917 -20.042 1.00 29.92 391 SER A CA 1
ATOM 3086 C C . SER A 1 391 ? 35.338 -4.181 -20.234 1.00 29.92 391 SER A C 1
ATOM 3088 O O . SER A 1 391 ? 36.557 -4.140 -20.046 1.00 29.92 391 SER A O 1
ATOM 3090 N N . LEU A 1 392 ? 34.679 -5.307 -20.511 1.00 32.78 392 LEU A N 1
ATOM 3091 C CA . LEU A 1 392 ? 35.336 -6.514 -20.992 1.00 32.78 392 LEU A CA 1
ATOM 3092 C C . LEU A 1 392 ? 35.912 -6.152 -22.362 1.00 32.78 392 LEU A C 1
ATOM 3094 O O . LEU A 1 392 ? 35.271 -6.335 -23.394 1.00 32.78 392 LEU A O 1
ATOM 3098 N N . SER A 1 393 ? 37.103 -5.550 -22.356 1.00 31.12 393 SER A N 1
ATOM 3099 C CA . SER A 1 393 ? 37.925 -5.437 -23.545 1.00 31.12 393 SER A CA 1
ATOM 3100 C C . SER A 1 393 ? 38.291 -6.853 -23.956 1.00 31.12 393 SER A C 1
ATOM 3102 O O . SER A 1 393 ? 38.864 -7.593 -23.157 1.00 31.12 393 SER A O 1
ATOM 3104 N N . THR A 1 394 ? 37.925 -7.194 -25.185 1.00 36.34 394 THR A N 1
ATOM 3105 C CA . THR A 1 394 ? 38.493 -8.247 -26.031 1.00 36.34 394 THR A CA 1
ATOM 3106 C C . THR A 1 394 ? 39.803 -8.827 -25.484 1.00 36.34 394 THR A C 1
ATOM 3108 O O . THR A 1 394 ? 40.872 -8.250 -25.689 1.00 36.34 394 THR A O 1
ATOM 3111 N N . ALA A 1 395 ? 39.713 -9.958 -24.786 1.00 32.34 395 ALA A N 1
ATOM 3112 C CA . ALA A 1 395 ? 40.856 -10.806 -24.491 1.00 32.34 395 ALA A CA 1
ATOM 3113 C C . ALA A 1 395 ? 40.771 -12.027 -25.410 1.00 32.34 395 ALA A C 1
ATOM 3115 O O . ALA A 1 395 ? 39.719 -12.648 -25.548 1.00 32.34 395 ALA A O 1
ATOM 3116 N N . SER A 1 396 ? 41.886 -12.258 -26.088 1.00 33.47 396 SER A N 1
ATOM 3117 C CA . SER A 1 396 ? 42.159 -13.263 -27.103 1.00 33.47 396 SER A CA 1
ATOM 3118 C C . SER A 1 396 ? 41.891 -14.696 -26.648 1.00 33.47 396 SER A C 1
ATOM 3120 O O . SER A 1 396 ? 42.108 -15.047 -25.490 1.00 33.47 396 SER A O 1
ATOM 3122 N N . GLU A 1 397 ? 41.480 -15.506 -27.621 1.00 40.06 397 GLU A N 1
ATOM 3123 C CA . GLU A 1 397 ? 41.443 -16.967 -27.600 1.00 40.06 397 GLU A CA 1
ATOM 3124 C C . GLU A 1 397 ? 42.787 -17.550 -27.140 1.00 40.06 397 GLU A C 1
ATOM 3126 O O . GLU A 1 397 ? 43.787 -17.371 -27.827 1.00 40.06 397 GLU A O 1
ATOM 3131 N N . ASP A 1 398 ? 42.807 -18.227 -25.989 1.00 40.38 398 ASP A N 1
ATOM 3132 C CA . ASP A 1 398 ? 43.544 -19.485 -25.793 1.00 40.38 398 ASP A CA 1
ATOM 3133 C C . ASP A 1 398 ? 43.249 -20.059 -24.395 1.00 40.38 398 ASP A C 1
ATOM 3135 O O . ASP A 1 398 ? 43.631 -19.472 -23.381 1.00 40.38 398 ASP A O 1
ATOM 3139 N N . SER A 1 399 ? 42.530 -21.185 -24.318 1.00 34.19 399 SER A N 1
ATOM 3140 C CA . SER A 1 399 ? 42.731 -22.258 -23.321 1.00 34.19 399 SER A CA 1
ATOM 3141 C C . SER A 1 399 ? 41.644 -23.341 -23.395 1.00 34.19 399 SER A C 1
ATOM 3143 O O . SER A 1 399 ? 40.453 -23.084 -23.556 1.00 34.19 399 SER A O 1
ATOM 3145 N N . SER A 1 400 ? 42.122 -24.578 -23.292 1.00 32.25 400 SER A N 1
ATOM 3146 C CA . SER A 1 400 ? 41.445 -25.875 -23.382 1.00 32.25 400 SER A CA 1
ATOM 3147 C C . SER A 1 400 ? 40.319 -26.104 -22.355 1.00 32.25 400 SER A C 1
ATOM 3149 O O . SER A 1 400 ? 40.334 -25.497 -21.285 1.00 32.25 400 SER A O 1
ATOM 3151 N N . PRO A 1 401 ? 39.367 -27.027 -22.616 1.00 37.12 401 PRO A N 1
ATOM 3152 C CA . PRO A 1 401 ? 38.203 -27.214 -21.758 1.00 37.12 401 PRO A CA 1
ATOM 3153 C C . PRO A 1 401 ? 38.503 -28.137 -20.567 1.00 37.12 401 PRO A C 1
ATOM 3155 O O . PRO A 1 401 ? 38.812 -29.317 -20.740 1.00 37.12 401 PRO A O 1
ATOM 3158 N N . GLU A 1 402 ? 38.326 -27.622 -19.350 1.00 31.50 402 GLU A N 1
ATOM 3159 C CA . GLU A 1 402 ? 38.096 -28.445 -18.161 1.00 31.50 402 GLU A CA 1
ATOM 3160 C C . GLU A 1 402 ? 36.638 -28.922 -18.129 1.00 31.50 402 GLU A C 1
ATOM 3162 O O . GLU A 1 402 ? 35.687 -28.150 -18.282 1.00 31.50 402 GLU A O 1
ATOM 3167 N N . SER A 1 403 ? 36.463 -30.231 -17.940 1.00 35.03 403 SER A N 1
ATOM 3168 C CA . SER A 1 403 ? 35.165 -30.899 -17.926 1.00 35.03 403 SER A CA 1
ATOM 3169 C C . SER A 1 403 ? 34.369 -30.473 -16.687 1.00 35.03 403 SER A C 1
ATOM 3171 O O . SER A 1 403 ? 34.659 -30.898 -15.567 1.00 35.03 403 SER A O 1
ATOM 3173 N N . THR A 1 404 ? 33.337 -29.658 -16.886 1.00 36.56 404 THR A N 1
ATOM 3174 C CA . THR A 1 404 ? 32.297 -29.422 -15.884 1.00 36.56 404 THR A CA 1
ATOM 3175 C C . THR A 1 404 ? 31.067 -30.246 -16.249 1.00 36.56 404 THR A C 1
ATOM 3177 O O . THR A 1 404 ? 30.610 -30.258 -17.390 1.00 36.56 404 THR A O 1
ATOM 3180 N N . SER A 1 405 ? 30.555 -30.994 -15.271 1.00 39.09 405 SER A N 1
ATOM 3181 C CA . SER A 1 405 ? 29.359 -31.832 -15.387 1.00 39.09 405 SER A CA 1
ATOM 3182 C C . SER A 1 405 ? 28.157 -30.991 -15.845 1.00 39.09 405 SER A C 1
ATOM 3184 O O . SER A 1 405 ? 27.577 -30.245 -15.051 1.00 39.09 405 SER A O 1
ATOM 3186 N N . HIS A 1 406 ? 27.762 -31.130 -17.112 1.00 37.78 406 HIS A N 1
ATOM 3187 C CA . HIS A 1 406 ? 26.531 -30.556 -17.650 1.00 37.78 406 HIS A CA 1
ATOM 3188 C C . HIS A 1 406 ? 25.312 -31.159 -16.943 1.00 37.78 406 HIS A C 1
ATOM 3190 O O . HIS A 1 406 ? 24.936 -32.299 -17.202 1.00 37.78 406 HIS A O 1
ATOM 3196 N N . LYS A 1 407 ? 24.669 -30.376 -16.071 1.00 42.94 407 LYS A N 1
ATOM 3197 C CA . LYS A 1 407 ? 23.297 -30.659 -15.635 1.00 42.94 407 LYS A CA 1
ATOM 3198 C C . LYS A 1 407 ? 22.356 -30.400 -16.808 1.00 42.94 407 LYS A C 1
ATOM 3200 O O . LYS A 1 407 ? 22.488 -29.393 -17.504 1.00 42.94 407 LYS A O 1
ATOM 3205 N N . SER A 1 408 ? 21.416 -31.305 -17.036 1.00 42.47 408 SER A N 1
ATOM 3206 C CA . SER A 1 408 ? 20.417 -31.171 -18.092 1.00 42.47 408 SER A CA 1
ATOM 3207 C C . SER A 1 408 ? 19.464 -29.990 -17.815 1.00 42.47 408 SER A C 1
ATOM 3209 O O . SER A 1 408 ? 19.210 -29.659 -16.653 1.00 42.47 408 SER A O 1
ATOM 3211 N N . PRO A 1 409 ? 18.864 -29.369 -18.850 1.00 41.06 409 PRO A N 1
ATOM 3212 C CA . PRO A 1 409 ? 17.869 -28.302 -18.677 1.00 41.06 409 PRO A CA 1
ATOM 3213 C C . PRO A 1 409 ? 16.694 -28.699 -17.768 1.00 41.06 409 PRO A C 1
ATOM 3215 O O . PRO A 1 409 ? 16.167 -27.869 -17.031 1.00 41.06 409 PRO A O 1
ATOM 3218 N N . LYS A 1 410 ? 16.329 -29.990 -17.757 1.00 41.31 410 LYS A N 1
ATOM 3219 C CA . LYS A 1 410 ? 15.310 -30.552 -16.861 1.00 41.31 410 LYS A CA 1
ATOM 3220 C C . LYS A 1 410 ? 15.762 -30.549 -15.397 1.00 41.31 410 LYS A C 1
ATOM 3222 O O . LYS A 1 410 ? 14.956 -30.249 -14.527 1.00 41.31 410 LYS A O 1
ATOM 3227 N N . GLU A 1 411 ? 17.035 -30.823 -15.120 1.00 43.97 411 GLU A N 1
ATOM 3228 C CA . GLU A 1 411 ? 17.594 -30.788 -13.761 1.00 43.97 411 GLU A CA 1
ATOM 3229 C C . GLU A 1 411 ? 17.761 -29.364 -13.232 1.00 43.97 411 GLU A C 1
ATOM 3231 O O . GLU A 1 411 ? 17.568 -29.153 -12.043 1.00 43.97 411 GLU A O 1
ATOM 3236 N N . VAL A 1 412 ? 18.080 -28.379 -14.081 1.00 44.91 412 VAL A N 1
ATOM 3237 C CA . VAL A 1 412 ? 18.126 -26.959 -13.680 1.00 44.91 412 VAL A CA 1
ATOM 3238 C C . VAL A 1 412 ? 16.721 -26.448 -13.352 1.00 44.91 412 VAL A C 1
ATOM 3240 O O . VAL A 1 412 ? 16.544 -25.772 -12.339 1.00 44.91 412 VAL A O 1
ATOM 3243 N N . LEU A 1 413 ? 15.716 -26.830 -14.148 1.00 42.94 413 LEU A N 1
ATOM 3244 C CA . LEU A 1 413 ? 14.313 -26.519 -13.875 1.00 42.94 413 LEU A CA 1
ATOM 3245 C C . LEU A 1 413 ? 13.822 -27.226 -12.595 1.00 42.94 413 LEU A C 1
ATOM 3247 O O . LEU A 1 413 ? 13.230 -26.585 -11.734 1.00 42.94 413 LEU A O 1
ATOM 3251 N N . GLU A 1 414 ? 14.133 -28.514 -12.402 1.00 46.12 414 GLU A N 1
ATOM 3252 C CA . GLU A 1 414 ? 13.792 -29.246 -11.170 1.00 46.12 414 GLU A CA 1
ATOM 3253 C C . GLU A 1 414 ? 14.559 -28.740 -9.933 1.00 46.12 414 GLU A C 1
ATOM 3255 O O . GLU A 1 414 ? 14.025 -28.821 -8.832 1.00 46.12 414 GLU A O 1
ATOM 3260 N N . LEU A 1 415 ? 15.770 -28.183 -10.069 1.00 41.47 415 LEU A N 1
ATOM 3261 C CA . LEU A 1 415 ? 16.523 -27.618 -8.939 1.00 41.47 415 LEU A CA 1
ATOM 3262 C C . LEU A 1 415 ? 15.871 -26.338 -8.395 1.00 41.47 415 LEU A C 1
ATOM 3264 O O . LEU A 1 415 ? 15.874 -26.124 -7.187 1.00 41.47 415 LEU A O 1
ATOM 3268 N N . HIS A 1 416 ? 15.304 -25.515 -9.281 1.00 40.06 416 HIS A N 1
ATOM 3269 C CA . HIS A 1 416 ? 14.634 -24.261 -8.920 1.00 40.06 416 HIS A CA 1
ATOM 3270 C C . HIS A 1 416 ? 13.140 -24.451 -8.600 1.00 40.06 416 HIS A C 1
ATOM 3272 O O . HIS A 1 416 ? 12.563 -23.625 -7.902 1.00 40.06 416 HIS A O 1
ATOM 3278 N N . LEU A 1 417 ? 12.529 -25.553 -9.055 1.00 37.28 417 LEU A N 1
ATOM 3279 C CA . LEU A 1 417 ? 11.144 -25.944 -8.750 1.00 37.28 417 LEU A CA 1
ATOM 3280 C C . LEU A 1 417 ? 11.038 -27.006 -7.636 1.00 37.28 417 LEU A C 1
ATOM 3282 O O . LEU A 1 417 ? 9.942 -27.459 -7.317 1.00 37.28 417 LEU A O 1
ATOM 3286 N N . ARG A 1 418 ? 12.154 -27.428 -7.028 1.00 33.66 418 ARG A N 1
ATOM 3287 C CA . ARG A 1 418 ? 12.203 -28.492 -6.004 1.00 33.66 418 ARG A CA 1
ATOM 3288 C C . ARG A 1 418 ? 11.315 -28.282 -4.765 1.00 33.66 418 ARG A C 1
ATOM 3290 O O . ARG A 1 418 ? 10.874 -29.299 -4.234 1.00 33.66 418 ARG A O 1
ATOM 3297 N N . PRO A 1 419 ? 10.973 -27.053 -4.327 1.00 31.31 419 PRO A N 1
ATOM 3298 C CA . PRO A 1 419 ? 9.978 -26.862 -3.268 1.00 31.31 419 PRO A CA 1
ATOM 3299 C C . PRO A 1 419 ? 8.552 -27.321 -3.642 1.00 31.31 419 PRO A C 1
ATOM 3301 O O . PRO A 1 419 ? 7.691 -27.371 -2.774 1.00 31.31 419 PRO A O 1
ATOM 3304 N N . LEU A 1 420 ? 8.284 -27.674 -4.909 1.00 31.58 420 LEU A N 1
ATOM 3305 C CA . LEU A 1 420 ? 6.932 -27.894 -5.452 1.00 31.58 420 LEU A CA 1
ATOM 3306 C C . LEU A 1 420 ? 6.545 -29.370 -5.653 1.00 31.58 420 LEU A C 1
ATOM 3308 O O . LEU A 1 420 ? 5.506 -29.661 -6.243 1.00 31.58 420 LEU A O 1
ATOM 3312 N N . ARG A 1 421 ? 7.348 -30.332 -5.180 1.00 30.77 421 ARG A N 1
ATOM 3313 C CA . ARG A 1 421 ? 6.918 -31.738 -5.096 1.00 30.77 421 ARG A CA 1
ATOM 3314 C C . ARG A 1 421 ? 6.745 -32.126 -3.636 1.00 30.77 421 ARG A C 1
ATOM 3316 O O . ARG A 1 421 ? 7.716 -32.455 -2.961 1.00 30.77 421 ARG A O 1
ATOM 3323 N N . SER A 1 422 ? 5.494 -32.130 -3.181 1.00 32.25 422 SER A N 1
ATOM 3324 C CA . SER A 1 422 ? 5.080 -32.816 -1.959 1.00 32.25 422 SER A CA 1
ATOM 3325 C C . SER A 1 422 ? 5.621 -34.249 -1.972 1.00 32.25 422 SER A C 1
ATOM 3327 O O . SER A 1 422 ? 5.231 -35.063 -2.815 1.00 32.25 422 SER A O 1
ATOM 3329 N N . GLN A 1 423 ? 6.526 -34.560 -1.045 1.00 29.89 423 GLN A N 1
ATOM 3330 C CA . GLN A 1 423 ? 6.891 -35.936 -0.744 1.00 29.89 423 GLN A CA 1
ATOM 3331 C C . GLN A 1 423 ? 5.696 -36.603 -0.065 1.00 29.89 423 GLN A C 1
ATOM 3333 O O . GLN A 1 423 ? 5.476 -36.469 1.134 1.00 29.89 423 GLN A O 1
ATOM 3338 N N . SER A 1 424 ? 4.920 -37.328 -0.861 1.00 34.72 424 SER A N 1
ATOM 3339 C CA . SER A 1 424 ? 4.110 -38.430 -0.370 1.00 34.72 424 SER A CA 1
ATOM 3340 C C . SER A 1 424 ? 5.009 -39.668 -0.293 1.00 34.72 424 SER A C 1
ATOM 3342 O O . SER A 1 424 ? 5.557 -40.113 -1.300 1.00 34.72 424 SER A O 1
ATOM 3344 N N . THR A 1 425 ? 5.146 -40.199 0.924 1.00 34.16 425 THR A N 1
ATOM 3345 C CA . THR A 1 425 ? 5.746 -41.491 1.315 1.00 34.16 425 THR A CA 1
ATOM 3346 C C . THR A 1 425 ? 7.274 -41.657 1.202 1.00 34.16 425 THR A C 1
ATOM 3348 O O . THR A 1 425 ? 7.788 -42.095 0.180 1.00 34.16 425 THR A O 1
ATOM 3351 N N . ALA A 1 426 ? 7.991 -41.382 2.305 1.00 30.36 426 ALA A N 1
ATOM 3352 C CA . ALA A 1 426 ? 8.931 -42.293 3.000 1.00 30.36 426 ALA A CA 1
ATOM 3353 C C . ALA A 1 426 ? 9.944 -41.508 3.866 1.00 30.36 426 ALA A C 1
ATOM 3355 O O . ALA A 1 426 ? 10.662 -40.683 3.326 1.00 30.36 426 ALA A O 1
ATOM 3356 N N . GLY A 1 427 ? 9.985 -41.821 5.175 1.00 30.59 427 GLY A N 1
ATOM 3357 C CA . GLY A 1 427 ? 11.094 -41.723 6.156 1.00 30.59 427 GLY A CA 1
ATOM 3358 C C . GLY A 1 427 ? 12.087 -40.535 6.151 1.00 30.59 427 GLY A C 1
ATOM 3359 O O . GLY A 1 427 ? 12.584 -40.136 5.105 1.00 30.59 427 GLY A O 1
ATOM 3360 N N . PRO A 1 428 ? 12.500 -40.013 7.326 1.00 27.86 428 PRO A N 1
ATOM 3361 C CA . PRO A 1 428 ? 13.411 -38.872 7.388 1.00 27.86 428 PRO A CA 1
ATOM 3362 C C . PRO A 1 428 ? 14.826 -39.265 6.926 1.00 27.86 428 PRO A C 1
ATOM 3364 O O . PRO A 1 428 ? 15.508 -40.062 7.570 1.00 27.86 428 PRO A O 1
ATOM 3367 N N . ALA A 1 429 ? 15.270 -38.681 5.813 1.00 27.81 429 ALA A N 1
ATOM 3368 C CA . ALA A 1 429 ? 16.674 -38.630 5.408 1.00 27.81 429 ALA A CA 1
ATOM 3369 C C . ALA A 1 429 ? 17.351 -37.386 6.030 1.00 27.81 429 ALA A C 1
ATOM 3371 O O . ALA A 1 429 ? 16.662 -36.414 6.351 1.00 27.81 429 ALA A O 1
ATOM 3372 N N . PRO A 1 430 ? 18.678 -37.405 6.256 1.00 27.44 430 PRO A N 1
ATOM 3373 C CA . PRO A 1 430 ? 19.340 -36.494 7.181 1.00 27.44 430 PRO A CA 1
ATOM 3374 C C . PRO A 1 430 ? 19.384 -35.054 6.661 1.00 27.44 430 PRO A C 1
ATOM 3376 O O . PRO A 1 430 ? 19.637 -34.794 5.484 1.00 27.44 430 PRO A O 1
ATOM 3379 N N . VAL A 1 431 ? 19.169 -34.123 7.590 1.00 28.09 431 VAL A N 1
ATOM 3380 C CA . VAL A 1 431 ? 19.297 -32.678 7.403 1.00 28.09 431 VAL A CA 1
ATOM 3381 C C . VAL A 1 431 ? 20.748 -32.354 7.049 1.00 28.09 431 VAL A C 1
ATOM 3383 O O . VAL A 1 431 ? 21.645 -32.500 7.878 1.00 28.09 431 VAL A O 1
ATOM 3386 N N . HIS A 1 432 ? 20.980 -31.920 5.811 1.00 27.44 432 HIS A N 1
ATOM 3387 C CA . HIS A 1 432 ? 22.218 -31.244 5.453 1.00 27.44 432 HIS A CA 1
ATOM 3388 C C . HIS A 1 432 ? 22.158 -29.802 5.957 1.00 27.44 432 HIS A C 1
ATOM 3390 O O . HIS A 1 432 ? 21.296 -29.020 5.561 1.00 27.44 432 HIS A O 1
ATOM 3396 N N . ASP A 1 433 ? 23.099 -29.496 6.842 1.00 29.59 433 ASP A N 1
ATOM 3397 C CA . ASP A 1 433 ? 23.427 -28.174 7.349 1.00 29.59 433 ASP A CA 1
ATOM 3398 C C . ASP A 1 433 ? 23.706 -27.199 6.187 1.00 29.59 433 ASP A C 1
ATOM 3400 O O . ASP A 1 433 ? 24.704 -27.320 5.476 1.00 29.59 433 ASP A O 1
ATOM 3404 N N . MET A 1 434 ? 22.792 -26.248 5.972 1.00 31.02 434 MET A N 1
ATOM 3405 C CA . MET A 1 434 ? 22.973 -25.078 5.101 1.00 31.02 434 MET A CA 1
ATOM 3406 C C . MET A 1 434 ? 23.395 -23.867 5.953 1.00 31.02 434 MET A C 1
ATOM 3408 O O . MET A 1 434 ? 22.873 -22.764 5.797 1.00 31.02 434 MET A O 1
ATOM 3412 N N . GLY A 1 435 ? 24.338 -24.073 6.877 1.00 29.00 435 GLY A N 1
ATOM 3413 C CA . GLY A 1 435 ? 24.975 -23.055 7.713 1.00 29.00 435 GLY A CA 1
ATOM 3414 C C . GLY A 1 435 ? 25.916 -22.125 6.941 1.00 29.00 435 GLY A C 1
ATOM 3415 O O . GLY A 1 435 ? 27.106 -22.043 7.233 1.00 29.00 435 GLY A O 1
ATOM 3416 N N . GLY A 1 436 ? 25.396 -21.409 5.946 1.00 28.81 436 GLY A N 1
ATOM 3417 C CA . GLY A 1 436 ? 26.081 -20.288 5.311 1.00 28.81 436 GLY A CA 1
ATOM 3418 C C . GLY A 1 436 ? 25.531 -18.969 5.838 1.00 28.81 436 GLY A C 1
ATOM 3419 O O . GLY A 1 436 ? 24.601 -18.427 5.252 1.00 28.81 436 GLY A O 1
ATOM 3420 N N . SER A 1 437 ? 26.115 -18.422 6.908 1.00 30.67 437 SER A N 1
ATOM 3421 C CA . SER A 1 437 ? 25.799 -17.086 7.448 1.00 30.67 437 SER A CA 1
ATOM 3422 C C . SER A 1 437 ? 26.332 -15.948 6.556 1.00 30.67 437 SER A C 1
ATOM 3424 O O . SER A 1 437 ? 26.960 -15.002 7.035 1.00 30.67 437 SER A O 1
ATOM 3426 N N . GLY A 1 438 ? 26.166 -16.065 5.240 1.00 31.98 438 GLY A N 1
ATOM 3427 C CA . GLY A 1 438 ? 26.508 -15.008 4.300 1.00 31.98 438 GLY A CA 1
ATOM 3428 C C . GLY A 1 438 ? 25.402 -13.965 4.299 1.00 31.98 438 GLY A C 1
ATOM 3429 O O . GLY A 1 438 ? 24.255 -14.294 4.005 1.00 31.98 438 GLY A O 1
ATOM 3430 N N . THR A 1 439 ? 25.737 -12.712 4.607 1.00 33.66 439 THR A N 1
ATOM 3431 C CA . THR A 1 439 ? 24.839 -11.581 4.360 1.00 33.66 439 THR A CA 1
ATOM 3432 C C . THR A 1 439 ? 24.360 -11.662 2.906 1.00 33.66 439 THR A C 1
ATOM 3434 O O . THR A 1 439 ? 25.210 -11.790 2.014 1.00 33.66 439 THR A O 1
ATOM 3437 N N . PRO A 1 440 ? 23.042 -11.636 2.634 1.00 39.53 440 PRO A N 1
ATOM 3438 C CA . PRO A 1 440 ? 22.550 -11.676 1.267 1.00 39.53 440 PRO A CA 1
ATOM 3439 C C . PRO A 1 440 ? 23.208 -10.545 0.459 1.00 39.53 440 PRO A C 1
ATOM 3441 O O . PRO A 1 440 ? 23.356 -9.434 0.976 1.00 39.53 440 PRO A O 1
ATOM 3444 N N . PRO A 1 441 ? 23.671 -10.814 -0.775 1.00 44.88 441 PRO A N 1
ATOM 3445 C CA . PRO A 1 441 ? 24.332 -9.798 -1.581 1.00 44.88 441 PRO A CA 1
ATOM 3446 C C . PRO A 1 441 ? 23.392 -8.606 -1.776 1.00 44.88 441 PRO A C 1
ATOM 3448 O O . PRO A 1 441 ? 22.209 -8.795 -2.063 1.00 44.88 441 PRO A O 1
ATOM 3451 N N . ALA A 1 442 ? 23.925 -7.389 -1.629 1.00 53.94 442 ALA A N 1
ATOM 3452 C CA . ALA A 1 442 ? 23.168 -6.164 -1.859 1.00 53.94 442 ALA A CA 1
ATOM 3453 C C . ALA A 1 442 ? 22.495 -6.215 -3.243 1.00 53.94 442 ALA A C 1
ATOM 3455 O O . ALA A 1 442 ? 23.161 -6.482 -4.251 1.00 53.94 442 ALA A O 1
ATOM 3456 N N . ARG A 1 443 ? 21.172 -5.998 -3.281 1.00 59.62 443 ARG A N 1
ATOM 3457 C CA . ARG A 1 443 ? 20.398 -5.996 -4.530 1.00 59.62 443 ARG A CA 1
ATOM 3458 C C . ARG A 1 443 ? 20.897 -4.882 -5.438 1.00 59.62 443 ARG A C 1
ATOM 3460 O O . ARG A 1 443 ? 21.155 -3.769 -4.980 1.00 59.62 443 ARG A O 1
ATOM 3467 N N . ARG A 1 444 ? 21.022 -5.167 -6.734 1.00 68.62 444 ARG A N 1
ATOM 3468 C CA . ARG A 1 444 ? 21.373 -4.125 -7.703 1.00 68.62 444 ARG A CA 1
ATOM 3469 C C . ARG A 1 444 ? 20.153 -3.276 -8.032 1.00 68.62 444 ARG A C 1
ATOM 3471 O O . ARG A 1 444 ? 19.017 -3.737 -7.978 1.00 68.62 444 ARG A O 1
ATOM 3478 N N . VAL A 1 445 ? 20.406 -2.041 -8.452 1.00 58.75 445 VAL A N 1
ATOM 3479 C CA . VAL A 1 445 ? 19.369 -1.146 -8.978 1.00 58.75 445 VAL A CA 1
ATOM 3480 C C . VAL A 1 445 ? 18.633 -1.831 -10.134 1.00 58.75 445 VAL A C 1
ATOM 3482 O O . VAL A 1 445 ? 19.256 -2.196 -11.133 1.00 58.75 445 VAL A O 1
ATOM 3485 N N . GLY A 1 446 ? 17.316 -2.004 -9.991 1.00 57.09 446 GLY A N 1
ATOM 3486 C CA . GLY A 1 446 ? 16.458 -2.664 -10.978 1.00 57.09 446 GLY A CA 1
ATOM 3487 C C . GLY A 1 446 ? 16.454 -4.200 -10.936 1.00 57.09 446 GLY A C 1
ATOM 3488 O O . GLY A 1 446 ? 15.791 -4.804 -11.779 1.00 57.09 446 GLY A O 1
ATOM 3489 N N . GLU A 1 447 ? 17.165 -4.842 -9.999 1.00 67.44 447 GLU A N 1
ATOM 3490 C CA . GLU A 1 447 ? 16.964 -6.266 -9.695 1.00 67.44 447 GLU A CA 1
ATOM 3491 C C . GLU A 1 447 ? 15.743 -6.440 -8.789 1.00 67.44 447 GLU A C 1
ATOM 3493 O O . GLU A 1 447 ? 15.563 -5.727 -7.804 1.00 67.44 447 GLU A O 1
ATOM 3498 N N . THR A 1 448 ? 14.922 -7.433 -9.116 1.00 65.25 448 THR A N 1
ATOM 3499 C CA . THR A 1 448 ? 13.702 -7.768 -8.365 1.00 65.25 448 THR A CA 1
ATOM 3500 C C . THR A 1 448 ? 13.985 -8.673 -7.166 1.00 65.25 448 THR A C 1
ATOM 3502 O O . THR A 1 448 ? 13.177 -8.782 -6.246 1.00 65.25 448 THR A O 1
ATOM 3505 N N . GLY A 1 449 ? 15.129 -9.367 -7.182 1.00 62.56 449 GLY A N 1
ATOM 3506 C CA . GLY A 1 449 ? 15.446 -10.432 -6.234 1.00 62.56 449 GLY A CA 1
ATOM 3507 C C . GLY A 1 449 ? 14.626 -11.706 -6.461 1.00 62.56 449 GLY A C 1
ATOM 3508 O O . GLY A 1 449 ? 14.565 -12.550 -5.570 1.00 62.56 449 GLY A O 1
ATOM 3509 N N . GLN A 1 450 ? 13.983 -11.853 -7.623 1.00 69.62 450 GLN A N 1
ATOM 3510 C CA . GLN A 1 450 ? 13.078 -12.963 -7.922 1.00 69.62 450 GLN A CA 1
ATOM 3511 C C . GLN A 1 450 ? 13.706 -13.997 -8.868 1.00 69.62 450 GLN A C 1
ATOM 3513 O O . GLN A 1 450 ? 14.765 -13.784 -9.462 1.00 69.62 450 GLN A O 1
ATOM 3518 N N . TRP A 1 451 ? 13.021 -15.134 -9.046 1.00 67.88 451 TRP A N 1
ATOM 3519 C CA . TRP A 1 451 ? 13.344 -16.183 -10.031 1.00 67.88 451 TRP A CA 1
ATOM 3520 C C . TRP A 1 451 ? 13.642 -15.624 -11.431 1.00 67.88 451 TRP A C 1
ATOM 3522 O O . TRP A 1 451 ? 14.463 -16.171 -12.165 1.00 67.88 451 TRP A O 1
ATOM 3532 N N . PHE A 1 452 ? 13.006 -14.511 -11.793 1.00 69.75 452 PHE A N 1
ATOM 3533 C CA . PHE A 1 452 ? 13.198 -13.837 -13.063 1.00 69.75 452 PHE A CA 1
ATOM 3534 C C . PHE A 1 452 ? 14.648 -13.368 -13.263 1.00 69.75 452 PHE A C 1
ATOM 3536 O O . PHE A 1 452 ? 15.214 -13.529 -14.346 1.00 69.75 452 PHE A O 1
ATOM 3543 N N . ASP A 1 453 ? 15.302 -12.890 -12.201 1.00 73.62 453 ASP A N 1
ATOM 3544 C CA . ASP A 1 453 ? 16.722 -12.530 -12.232 1.00 73.62 453 ASP A CA 1
ATOM 3545 C C . ASP A 1 453 ? 17.618 -13.774 -12.351 1.00 73.62 453 ASP A C 1
ATOM 3547 O O . ASP A 1 453 ? 18.699 -13.721 -12.945 1.00 73.62 453 ASP A O 1
ATOM 3551 N N . ALA A 1 454 ? 17.182 -14.927 -11.832 1.00 76.12 454 ALA A N 1
ATOM 3552 C CA . ALA A 1 454 ? 17.866 -16.201 -12.057 1.00 76.12 454 ALA A CA 1
ATOM 3553 C C . ALA A 1 454 ? 17.755 -16.646 -13.524 1.00 76.12 454 ALA A C 1
ATOM 3555 O O . ALA A 1 454 ? 18.776 -16.956 -14.135 1.00 76.12 454 ALA A O 1
ATOM 3556 N N . LEU A 1 455 ? 16.568 -16.560 -14.132 1.00 74.62 455 LEU A N 1
ATOM 3557 C CA . LEU A 1 455 ? 16.380 -16.892 -15.547 1.00 74.62 455 LEU A CA 1
ATOM 3558 C C . LEU A 1 455 ? 17.178 -15.989 -16.485 1.00 74.62 455 LEU A C 1
ATOM 3560 O O . LEU A 1 455 ? 17.799 -16.478 -17.429 1.00 74.62 455 LEU A O 1
ATOM 3564 N N . LYS A 1 456 ? 17.220 -14.680 -16.210 1.00 71.00 456 LYS A N 1
ATOM 3565 C CA . LYS A 1 456 ? 18.078 -13.749 -16.957 1.00 71.00 456 LYS A CA 1
ATOM 3566 C C . LYS A 1 456 ? 19.552 -14.159 -16.882 1.00 71.00 456 LYS A C 1
ATOM 3568 O O . LYS A 1 456 ? 20.254 -14.102 -17.892 1.00 71.00 456 LYS A O 1
ATOM 3573 N N . ARG A 1 457 ? 20.023 -14.596 -15.706 1.00 77.62 457 ARG A N 1
ATOM 3574 C CA . ARG A 1 457 ? 21.401 -15.081 -15.514 1.00 77.62 457 ARG A CA 1
ATOM 3575 C C . ARG A 1 457 ? 21.667 -16.395 -16.246 1.00 77.62 457 ARG A C 1
ATOM 3577 O O . ARG A 1 457 ? 22.725 -16.524 -16.852 1.00 77.62 457 ARG A O 1
ATOM 3584 N N . ASP A 1 458 ? 20.734 -17.338 -16.230 1.00 77.62 458 ASP A N 1
ATOM 3585 C CA . ASP A 1 458 ? 20.907 -18.629 -16.907 1.00 77.62 458 ASP A CA 1
ATOM 3586 C C . ASP A 1 458 ? 20.849 -18.501 -18.433 1.00 77.62 458 ASP A C 1
ATOM 3588 O O . ASP A 1 458 ? 21.672 -19.097 -19.131 1.00 77.62 458 ASP A O 1
ATOM 3592 N N . GLY A 1 459 ? 19.989 -17.626 -18.959 1.00 72.62 459 GLY A N 1
ATOM 3593 C CA . GLY A 1 459 ? 20.025 -17.264 -20.375 1.00 72.62 459 GLY A CA 1
ATOM 3594 C C . GLY A 1 459 ? 21.354 -16.618 -20.777 1.00 72.62 459 GLY A C 1
ATOM 3595 O O . GLY A 1 459 ? 21.898 -16.937 -21.832 1.00 72.62 459 GLY A O 1
ATOM 3596 N N . ALA A 1 460 ? 21.943 -15.780 -19.914 1.00 76.12 460 ALA A N 1
ATOM 3597 C CA . ALA A 1 460 ? 23.277 -15.217 -20.145 1.00 76.12 460 ALA A CA 1
ATOM 3598 C C . ALA A 1 460 ? 24.400 -16.274 -20.121 1.00 76.12 460 ALA A C 1
ATOM 3600 O O . ALA A 1 460 ? 25.459 -16.052 -20.704 1.00 76.12 460 ALA A O 1
ATOM 3601 N N . ARG A 1 461 ? 24.169 -17.434 -19.492 1.00 82.25 461 ARG A N 1
ATOM 3602 C CA . ARG A 1 461 ? 25.076 -18.596 -19.506 1.00 82.25 461 ARG A CA 1
ATOM 3603 C C . ARG A 1 461 ? 24.868 -19.516 -20.713 1.00 82.25 461 ARG A C 1
ATOM 3605 O O . ARG A 1 461 ? 25.518 -20.552 -20.798 1.00 82.25 461 ARG A O 1
ATOM 3612 N N . GLY A 1 462 ? 23.972 -19.165 -21.635 1.00 82.56 462 GLY A N 1
ATOM 3613 C CA . GLY A 1 462 ? 23.699 -19.962 -22.830 1.00 82.56 462 GLY A CA 1
ATOM 3614 C C . GLY A 1 462 ? 22.804 -21.182 -22.587 1.00 82.56 462 GLY A C 1
ATOM 3615 O O . GLY A 1 462 ? 22.706 -22.043 -23.460 1.00 82.56 462 GLY A O 1
ATOM 3616 N N . ILE A 1 463 ? 22.147 -21.279 -21.427 1.00 83.12 463 ILE A N 1
ATOM 3617 C CA . ILE A 1 463 ? 21.206 -22.366 -21.143 1.00 83.12 463 ILE A CA 1
ATOM 3618 C C . ILE A 1 463 ? 19.884 -22.042 -21.839 1.00 83.12 463 ILE A C 1
ATOM 3620 O O . ILE A 1 463 ? 19.269 -21.016 -21.559 1.00 83.12 463 ILE A O 1
ATOM 3624 N N . ALA A 1 464 ? 19.452 -22.922 -22.746 1.00 87.31 464 ALA A N 1
ATOM 3625 C CA . ALA A 1 464 ? 18.167 -22.789 -23.416 1.00 87.31 464 ALA A CA 1
ATOM 3626 C C . ALA A 1 464 ? 17.013 -23.063 -22.438 1.00 87.31 464 ALA A C 1
ATOM 3628 O O . ALA A 1 464 ? 16.930 -24.149 -21.859 1.00 87.31 464 ALA A O 1
ATOM 3629 N N . VAL A 1 465 ? 16.108 -22.098 -22.286 1.00 88.00 465 VAL A N 1
ATOM 3630 C CA . VAL A 1 465 ? 14.920 -22.185 -21.432 1.00 88.00 465 VAL A CA 1
ATOM 3631 C C . VAL A 1 465 ? 13.677 -21.858 -22.257 1.00 88.00 465 VAL A C 1
ATOM 3633 O O . VAL A 1 465 ? 13.571 -20.779 -22.841 1.00 88.00 465 VAL A O 1
ATOM 3636 N N . ASN A 1 466 ? 12.719 -22.787 -22.277 1.00 91.19 466 ASN A N 1
ATOM 3637 C CA . ASN A 1 466 ? 11.369 -22.536 -22.778 1.00 91.19 466 ASN A CA 1
ATOM 3638 C C . ASN A 1 466 ? 10.471 -22.193 -21.588 1.00 91.19 466 ASN A C 1
ATOM 3640 O O . ASN A 1 466 ? 10.412 -22.956 -20.624 1.00 91.19 466 ASN A O 1
ATOM 3644 N N . ILE A 1 467 ? 9.794 -21.052 -21.651 1.00 89.94 467 ILE A N 1
ATOM 3645 C CA . ILE A 1 467 ? 8.931 -20.555 -20.581 1.00 89.94 467 ILE A CA 1
ATOM 3646 C C . ILE A 1 467 ? 7.478 -20.666 -21.058 1.00 89.94 467 ILE A C 1
ATOM 3648 O O . ILE A 1 467 ? 7.113 -19.993 -22.032 1.00 89.94 467 ILE A O 1
ATOM 3652 N N . PRO A 1 468 ? 6.650 -21.500 -20.405 1.00 92.12 468 PRO A N 1
ATOM 3653 C CA . PRO A 1 468 ? 5.266 -21.699 -20.810 1.00 92.12 468 PRO A CA 1
ATOM 3654 C C . PRO A 1 468 ? 4.406 -20.465 -20.492 1.00 92.12 468 PRO A C 1
ATOM 3656 O O . PRO A 1 468 ? 4.790 -19.655 -19.638 1.00 92.12 468 PRO A O 1
ATOM 3659 N N . PRO A 1 469 ? 3.220 -20.330 -21.119 1.00 91.38 469 PRO A N 1
ATOM 3660 C CA . PRO A 1 469 ? 2.329 -19.190 -20.919 1.00 91.38 469 PRO A CA 1
ATOM 3661 C C . PRO A 1 469 ? 2.005 -18.916 -19.458 1.00 91.38 469 PRO A C 1
ATOM 3663 O O . PRO A 1 469 ? 2.149 -17.790 -19.005 1.00 91.38 469 PRO A O 1
ATOM 3666 N N . THR A 1 470 ? 1.668 -19.954 -18.693 1.00 86.81 470 THR A N 1
ATOM 3667 C CA . THR A 1 470 ? 1.338 -19.852 -17.261 1.00 86.81 470 THR A CA 1
ATOM 3668 C C . THR A 1 470 ? 2.415 -19.158 -16.435 1.00 86.81 470 THR A C 1
ATOM 3670 O O . THR A 1 470 ? 2.104 -18.490 -15.459 1.00 86.81 470 THR A O 1
ATOM 3673 N N . VAL A 1 471 ? 3.680 -19.277 -16.836 1.00 85.31 471 VAL A N 1
ATOM 3674 C CA . VAL A 1 471 ? 4.812 -18.748 -16.078 1.00 85.31 471 VAL A CA 1
ATOM 3675 C C . VAL A 1 471 ? 5.098 -17.292 -16.430 1.00 85.31 471 VAL A C 1
ATOM 3677 O O . VAL A 1 471 ? 5.365 -16.495 -15.537 1.00 85.31 471 VAL A O 1
ATOM 3680 N N . TRP A 1 472 ? 5.051 -16.916 -17.713 1.00 87.00 472 TRP A N 1
ATOM 3681 C CA . TRP A 1 472 ? 5.282 -15.517 -18.084 1.00 87.00 472 TRP A CA 1
ATOM 3682 C C . TRP A 1 472 ? 4.021 -14.652 -17.974 1.00 87.00 472 TRP A C 1
ATOM 3684 O O . TRP A 1 472 ? 4.155 -13.446 -17.809 1.00 87.00 472 TRP A O 1
ATOM 3694 N N . MET A 1 473 ? 2.813 -15.222 -18.025 1.00 86.44 473 MET A N 1
ATOM 3695 C CA . MET A 1 473 ? 1.561 -14.483 -17.789 1.00 86.44 473 MET A CA 1
ATOM 3696 C C . MET A 1 473 ? 1.442 -14.044 -16.328 1.00 86.44 473 MET A C 1
ATOM 3698 O O . MET A 1 473 ? 1.008 -12.927 -16.081 1.00 86.44 473 MET A O 1
ATOM 3702 N N . ALA A 1 474 ? 1.973 -14.829 -15.386 1.00 79.69 474 ALA A N 1
ATOM 3703 C CA . ALA A 1 474 ? 2.130 -14.410 -13.991 1.00 79.69 474 ALA A CA 1
ATOM 3704 C C . ALA A 1 474 ? 3.052 -13.179 -13.821 1.00 79.69 474 ALA A C 1
ATOM 3706 O O . ALA A 1 474 ? 3.038 -12.529 -12.786 1.00 79.69 474 ALA A O 1
ATOM 3707 N N . LEU A 1 475 ? 3.855 -12.815 -14.836 1.00 75.94 475 LEU A N 1
ATOM 3708 C CA . LEU A 1 475 ? 4.606 -11.549 -14.839 1.00 75.94 475 LEU A CA 1
ATOM 3709 C C . LEU A 1 475 ? 3.726 -10.336 -15.199 1.00 75.94 475 LEU A C 1
ATOM 3711 O O . LEU A 1 475 ? 4.193 -9.201 -15.124 1.00 75.94 475 LEU A O 1
ATOM 3715 N N . LEU A 1 476 ? 2.514 -10.575 -15.699 1.00 76.62 476 LEU A N 1
ATOM 3716 C CA . LEU A 1 476 ? 1.548 -9.560 -16.123 1.00 76.62 476 LEU A CA 1
ATOM 3717 C C . LEU A 1 476 ? 0.347 -9.493 -15.167 1.00 76.62 476 LEU A C 1
ATOM 3719 O O . LEU A 1 476 ? -0.244 -8.427 -15.005 1.00 76.62 476 LEU A O 1
ATOM 3723 N N . GLU A 1 477 ? 0.005 -10.618 -14.541 1.00 66.06 477 GLU A N 1
ATOM 3724 C CA . GLU A 1 477 ? -1.058 -10.772 -13.546 1.00 66.06 477 GLU A CA 1
ATOM 3725 C C . GLU A 1 477 ? -0.462 -10.495 -12.147 1.00 66.06 477 GLU A C 1
ATOM 3727 O O . GLU A 1 477 ? 0.322 -11.289 -11.644 1.00 66.06 477 GLU A O 1
ATOM 3732 N N . GLY A 1 478 ? -0.754 -9.324 -11.555 1.00 55.06 478 GLY A N 1
ATOM 3733 C CA . GLY A 1 478 ? -0.180 -8.886 -10.265 1.00 55.06 478 GLY A CA 1
ATOM 3734 C C . GLY A 1 478 ? 0.189 -7.398 -10.224 1.00 55.06 478 GLY A C 1
ATOM 3735 O O . GLY A 1 478 ? 1.352 -7.018 -10.329 1.00 55.06 478 GLY A O 1
ATOM 3736 N N . SER A 1 479 ? -0.802 -6.508 -10.114 1.00 49.19 479 SER A N 1
ATOM 3737 C CA . SER A 1 479 ? -0.583 -5.044 -10.037 1.00 49.19 479 SER A CA 1
ATOM 3738 C C . SER A 1 479 ? 0.120 -4.419 -11.261 1.00 49.19 479 SER A C 1
ATOM 3740 O O . SER A 1 479 ? 0.581 -3.274 -11.217 1.00 49.19 479 SER A O 1
ATOM 3742 N N . GLY A 1 480 ? 0.179 -5.155 -12.376 1.00 51.44 480 GLY A N 1
ATOM 3743 C CA . GLY A 1 480 ? 0.741 -4.724 -13.657 1.00 51.44 480 GLY A CA 1
ATOM 3744 C C . GLY A 1 480 ? 2.253 -4.917 -13.803 1.00 51.44 480 GLY A C 1
ATOM 3745 O O . GLY A 1 480 ? 2.814 -4.529 -14.825 1.00 51.44 480 GLY A O 1
ATOM 3746 N N . TRP A 1 481 ? 2.922 -5.541 -12.833 1.00 62.19 481 TRP A N 1
ATOM 3747 C CA . TRP A 1 481 ? 4.316 -5.955 -12.953 1.00 62.19 481 TRP A CA 1
ATOM 3748 C C . TRP A 1 481 ? 4.513 -7.395 -12.499 1.00 62.19 481 TRP A C 1
ATOM 3750 O O . TRP A 1 481 ? 3.713 -7.940 -11.755 1.00 62.19 481 TRP A O 1
ATOM 3760 N N . ALA A 1 482 ? 5.651 -7.977 -12.866 1.00 47.84 482 ALA A N 1
ATOM 3761 C CA . ALA A 1 482 ? 6.140 -9.201 -12.259 1.00 47.84 482 ALA A CA 1
ATOM 3762 C C . ALA A 1 482 ? 6.414 -8.987 -10.766 1.00 47.84 482 ALA A C 1
ATOM 3764 O O . ALA A 1 482 ? 7.523 -8.606 -10.390 1.00 47.84 482 ALA A O 1
ATOM 3765 N N . THR A 1 483 ? 5.410 -9.188 -9.919 1.00 42.72 483 THR A N 1
ATOM 3766 C CA . THR A 1 483 ? 5.590 -9.208 -8.466 1.00 42.72 483 THR A CA 1
ATOM 3767 C C . THR A 1 483 ? 5.834 -10.618 -7.950 1.00 42.72 483 THR A C 1
ATOM 3769 O O . THR A 1 483 ? 6.279 -10.750 -6.811 1.00 42.72 483 THR A O 1
ATOM 3772 N N . GLU A 1 484 ? 5.612 -11.666 -8.755 1.00 37.81 484 GLU A N 1
ATOM 3773 C CA . GLU A 1 484 ? 5.608 -13.046 -8.266 1.00 37.81 484 GLU A CA 1
ATOM 3774 C C . GLU A 1 484 ? 6.339 -14.078 -9.143 1.00 37.81 484 GLU A C 1
ATOM 3776 O O . GLU A 1 484 ? 6.640 -13.903 -10.329 1.00 37.81 484 GLU A O 1
ATOM 3781 N N . GLY A 1 485 ? 6.695 -15.177 -8.470 1.00 31.39 485 GLY A N 1
ATOM 3782 C CA . GLY A 1 485 ? 7.309 -16.374 -9.030 1.00 31.39 485 GLY A CA 1
ATOM 3783 C C . GLY A 1 485 ? 6.347 -17.368 -9.649 1.00 31.39 485 GLY A C 1
ATOM 3784 O O . GLY A 1 485 ? 5.172 -17.345 -9.317 1.00 31.39 485 GLY A O 1
ATOM 3785 N N . PRO A 1 486 ? 6.838 -18.359 -10.420 1.00 29.91 486 PRO A N 1
ATOM 3786 C CA . PRO A 1 486 ? 6.032 -19.488 -10.878 1.00 29.91 486 PRO A CA 1
ATOM 3787 C C . PRO A 1 486 ? 5.531 -20.362 -9.710 1.00 29.91 486 PRO A C 1
ATOM 3789 O O . PRO A 1 486 ? 4.839 -21.347 -9.938 1.00 29.91 486 PRO A O 1
ATOM 3792 N N . GLY A 1 487 ? 5.909 -20.032 -8.467 1.00 32.16 487 GLY A N 1
ATOM 3793 C CA . GLY A 1 487 ? 5.389 -20.616 -7.232 1.00 32.16 487 GLY A CA 1
ATOM 3794 C C . GLY A 1 487 ? 4.204 -19.864 -6.608 1.00 32.16 487 GLY A C 1
ATOM 3795 O O . GLY A 1 487 ? 3.718 -20.322 -5.584 1.00 32.16 487 GLY A O 1
ATOM 3796 N N . GLY A 1 488 ? 3.745 -18.752 -7.197 1.00 30.88 488 GLY A N 1
ATOM 3797 C CA . GLY A 1 488 ? 2.534 -18.004 -6.809 1.00 30.88 488 GLY A CA 1
ATOM 3798 C C . GLY A 1 488 ? 1.349 -18.283 -7.740 1.00 30.88 488 GLY A C 1
ATOM 3799 O O . GLY A 1 488 ? 0.571 -17.398 -8.065 1.00 30.88 488 GLY A O 1
ATOM 3800 N N . ALA A 1 489 ? 1.245 -19.502 -8.272 1.00 26.72 489 ALA A N 1
ATOM 3801 C CA . ALA A 1 489 ? 0.209 -19.826 -9.243 1.00 26.72 489 ALA A CA 1
ATOM 3802 C C . ALA A 1 489 ? -1.163 -19.977 -8.570 1.00 26.72 489 ALA A C 1
ATOM 3804 O O . ALA A 1 489 ? -1.559 -21.095 -8.254 1.00 26.72 489 ALA A O 1
ATOM 3805 N N . HIS A 1 490 ? -1.918 -18.883 -8.452 1.00 27.97 490 HIS A N 1
ATOM 3806 C CA . HIS A 1 490 ? -3.376 -18.933 -8.522 1.00 27.97 490 HIS A CA 1
ATOM 3807 C C . HIS A 1 490 ? -3.918 -17.814 -9.412 1.00 27.97 490 HIS A C 1
ATOM 3809 O O . HIS A 1 490 ? -3.636 -16.638 -9.226 1.00 27.97 490 HIS A O 1
ATOM 3815 N N . ALA A 1 491 ? -4.675 -18.263 -10.410 1.00 25.98 491 ALA A N 1
ATOM 3816 C CA . ALA A 1 491 ? -5.430 -17.467 -11.353 1.00 25.98 491 ALA A CA 1
ATOM 3817 C C . ALA A 1 491 ? -6.478 -16.599 -10.642 1.00 25.98 491 ALA A C 1
ATOM 3819 O O . ALA A 1 491 ? -7.119 -17.067 -9.695 1.00 25.98 491 ALA A O 1
ATOM 3820 N N . HIS A 1 492 ? -6.676 -15.388 -11.163 1.00 28.08 492 HIS A N 1
ATOM 3821 C CA . HIS A 1 492 ? -7.994 -14.760 -11.163 1.00 28.08 492 HIS A CA 1
ATOM 3822 C C . HIS A 1 492 ? -8.939 -15.525 -12.097 1.00 28.08 492 HIS A C 1
ATOM 3824 O O . HIS A 1 492 ? -8.477 -15.960 -13.182 1.00 28.08 492 HIS A O 1
#

Radius of gyration: 24.89 Å; chains: 1; bounding box: 75×68×71 Å

Sequence (492 aa):
MSTHNFASWRKRGSALFRVIDHQIAAMRNSSETVSRKETLIALLTALRTFGEGQLEFFIRGFEPTNRLIRLEPSTAYPPEYAMRATVDQIAYDLDVIQRAYQQRLPTQASSEMRTLLAKTDYLAYQALKPAIERKLIDDVTVITYFQKATNVRIIPYAPVALIGLPISALAVPKDLLAIPHEVGHYVFRHGCTQRGSSAGSRFDAALRQQFSDLPKWVLAWLEEIFADVYGAAVGGPVMALGIEELITDDPYADFTRDDGEHPIPALRPDIYHSALQKQGSHGRELKLLVDRWEEYCTKRGKPEQFTPQGVKDDVSLKEAKGHLDSVIRALLDDDLGGLRANTALWSGSVDHEDRIESLFTDFADRLGKLTVDEANLAPELDVVPRASTRSLSTASEDSSPESTSHKSPKEVLELHLRPLRSQSTAGPAPVHDMGGSGTPPARRVGETGQWFDALKRDGARGIAVNIPPTVWMALLEGSGWATEGPGGAHAH